Protein AF-0000000072076440 (afdb_homodimer)

InterPro domains:
  IPR001547 Glycoside hydrolase, family 5 [PF00150] (54-288)
  IPR017853 Glycoside hydrolase superfamily [SSF51445] (16-335)

Organism: Scandinavium goeteborgense (NCBI:txid1851514)

Foldseek 3Di:
DDAFDDLVRQVVLLQVVWQAAEAEDDFQQALEQQQCQAPVRVDLVSLLVQLLLVLVLQHAEYEYEHALVRCVVPVPSSLVSVVSSLVSSVVSRYAYEYEYWEAPQQLPDEDDHDDFDFFDPLAFSNGYHTVVHLVLLLDVVNLVSSLVSLLVSCLSCLEPPSHAAYAYYEPQQFFWYPPDSQDIDGHDNSSNVSSLVSVVVSLVSNVVSPGPHWYAYEQEDADPDDPPDDGSPPPSSVSRLVRGSAYEYEDAAALVVVLVNLVVSVVSSGAYEDQEYFFVLHHTHLVRVVVVCQQSSYHYYYYAAENHRSNQQQDGSNSPVVDPPRVLGGGTHAAYPVSHGPDPVSSNVSNVSSVPTHDDDDD/DDAFDDLVRQVVLLQVVWQAAEAEDDFQQALEQQQCQAPVRVDLVSLLVQLLLVLVLQHAEYEYEHALVRCVVPVPSSLVSVVSSLVSSVVSRYAYEYEYWEAPQQLPDEDDDDDFDFFDPLAFSNGYHTVVHLVLLLDVVNLVSSLVSLLVSCLSCLEPPSHAAYAYYEPQQFFWYPPDSQDIDGHDNSSNVSSLVSVVVSLVSNVVSPGPHWYAYEQEDADPDDPPDDGSPPPSSVSRLVRGSAYEYEDAAALVVVLVNLVVSVVSSGAYEDQEYFFVLHHTHLVRVVVVCQQSSYHYYYYAAENHRSNQQQDGSNSPVVDPPRVLGGGTHAAYPVSHGPDPVSSNVSNVSSVPTHDDDDD

pLDDT: mean 95.79, std 5.88, range [54.97, 98.94]

Structure (mmCIF, N/CA/C/O backbone):
data_AF-0000000072076440-model_v1
#
loop_
_entity.id
_entity.type
_entity.pdbx_description
1 polymer 'Cellulase (Glycosyl hydrolase family 5)'
#
loop_
_atom_site.group_PDB
_atom_site.id
_atom_site.type_symbol
_atom_site.label_atom_id
_atom_site.label_alt_id
_atom_site.label_comp_id
_atom_site.label_asym_id
_atom_site.label_entity_id
_atom_site.label_seq_id
_atom_site.pdbx_PDB_ins_code
_atom_site.Cartn_x
_atom_site.Cartn_y
_atom_site.Cartn_z
_atom_site.occupancy
_atom_site.B_iso_or_equiv
_atom_site.auth_seq_id
_atom_site.auth_comp_id
_atom_site.auth_asym_id
_atom_site.auth_atom_id
_atom_site.pdbx_PDB_model_num
ATOM 1 N N . MET A 1 1 ? 4.441 -38.656 10.602 1 54.97 1 MET A N 1
ATOM 2 C CA . MET A 1 1 ? 3.928 -37.688 9.625 1 54.97 1 MET A CA 1
ATOM 3 C C . MET A 1 1 ? 4.09 -36.25 10.133 1 54.97 1 MET A C 1
ATOM 5 O O . MET A 1 1 ? 3.67 -35.938 11.242 1 54.97 1 MET A O 1
ATOM 9 N N . LYS A 1 2 ? 4.996 -35.438 9.359 1 79.5 2 LYS A N 1
ATOM 10 C CA . LYS A 1 2 ? 5.18 -34.094 9.906 1 79.5 2 LYS A CA 1
ATOM 11 C C . LYS A 1 2 ? 3.9 -33.25 9.789 1 79.5 2 LYS A C 1
ATOM 13 O O . LYS A 1 2 ? 3.152 -33.406 8.82 1 79.5 2 LYS A O 1
ATOM 18 N N . GLU A 1 3 ? 3.504 -32.812 10.766 1 91 3 GLU A N 1
ATOM 19 C CA . GLU A 1 3 ? 2.318 -31.969 10.914 1 91 3 GLU A CA 1
ATOM 20 C C . GLU A 1 3 ? 2.537 -30.594 10.289 1 91 3 GLU A C 1
ATOM 22 O O . GLU A 1 3 ? 3.652 -30.25 9.883 1 91 3 GLU A O 1
ATOM 27 N N . GLN A 1 4 ? 1.493 -30.016 10.031 1 96.81 4 GLN A N 1
ATOM 28 C CA . GLN A 1 4 ? 1.543 -28.609 9.617 1 96.81 4 GLN A CA 1
ATOM 29 C C . GLN A 1 4 ? 2.412 -27.797 10.562 1 96.81 4 GLN A C 1
ATOM 31 O O . GLN A 1 4 ? 2.35 -27.969 11.781 1 96.81 4 GLN A O 1
ATOM 36 N N . TRP A 1 5 ? 3.252 -26.938 9.961 1 97.31 5 TRP A N 1
ATOM 37 C CA . TRP A 1 5 ? 4.031 -26.031 10.797 1 97.31 5 TRP A CA 1
ATOM 38 C C . TRP A 1 5 ? 3.121 -25.219 11.719 1 97.31 5 TRP A C 1
ATOM 40 O O . TRP A 1 5 ? 2.029 -24.812 11.328 1 97.31 5 TRP A O 1
ATOM 50 N N . SER A 1 6 ? 3.598 -25.047 12.945 1 96.94 6 SER A N 1
ATOM 51 C CA . SER A 1 6 ? 2.918 -24.062 13.789 1 96.94 6 SER A CA 1
ATOM 52 C C . SER A 1 6 ? 3.033 -22.656 13.219 1 96.94 6 SER A C 1
ATOM 54 O O . SER A 1 6 ? 3.893 -22.391 12.375 1 96.94 6 SER A O 1
ATOM 56 N N . GLN A 1 7 ? 2.166 -21.781 13.672 1 96.06 7 GLN A N 1
ATOM 57 C CA . GLN A 1 7 ? 2.248 -20.391 13.258 1 96.06 7 GLN A CA 1
ATOM 58 C C . GLN A 1 7 ? 3.619 -19.797 13.586 1 96.06 7 GLN A C 1
ATOM 60 O O . GLN A 1 7 ? 4.211 -19.094 12.758 1 96.06 7 GLN A O 1
ATOM 65 N N . ALA A 1 8 ? 4.121 -20.078 14.734 1 95.69 8 ALA A N 1
ATOM 66 C CA . ALA A 1 8 ? 5.406 -19.562 15.188 1 95.69 8 ALA A CA 1
ATOM 67 C C . ALA A 1 8 ? 6.547 -20.047 14.297 1 95.69 8 ALA A C 1
ATOM 69 O O . ALA A 1 8 ? 7.441 -19.281 13.945 1 95.69 8 ALA A O 1
ATOM 70 N N . GLN A 1 9 ? 6.516 -21.312 13.961 1 96.38 9 GLN A N 1
ATOM 71 C CA . GLN A 1 9 ? 7.535 -21.891 13.094 1 96.38 9 GLN A CA 1
ATOM 72 C C . GLN A 1 9 ? 7.523 -21.234 11.719 1 96.38 9 GLN A C 1
ATOM 74 O O . GLN A 1 9 ? 8.578 -20.906 11.172 1 96.38 9 GLN A O 1
ATOM 79 N N . ALA A 1 10 ? 6.355 -21.094 11.164 1 97.5 10 ALA A N 1
ATOM 80 C CA . ALA A 1 10 ? 6.211 -20.484 9.844 1 97.5 10 ALA A CA 1
ATOM 81 C C . ALA A 1 10 ? 6.707 -19.047 9.844 1 97.5 10 ALA A C 1
ATOM 83 O O . ALA A 1 10 ? 7.422 -18.625 8.93 1 97.5 10 ALA A O 1
ATOM 84 N N . GLN A 1 11 ? 6.32 -18.312 10.883 1 95.5 11 GLN A N 1
ATOM 85 C CA . GLN A 1 11 ? 6.734 -16.922 10.992 1 95.5 11 GLN A CA 1
ATOM 86 C C . GLN A 1 11 ? 8.25 -16.812 11.133 1 95.5 11 GLN A C 1
ATOM 88 O O . GLN A 1 11 ? 8.867 -15.945 10.508 1 95.5 11 GLN A O 1
ATOM 93 N N . ALA A 1 12 ? 8.844 -17.594 11.977 1 96.25 12 ALA A N 1
ATOM 94 C CA . ALA A 1 12 ? 10.297 -17.578 12.156 1 96.25 12 ALA A CA 1
ATOM 95 C C . ALA A 1 12 ? 11.016 -17.875 10.844 1 96.25 12 ALA A C 1
ATOM 97 O O . ALA A 1 12 ? 12.031 -17.25 10.531 1 96.25 12 ALA A O 1
ATOM 98 N N . TRP A 1 13 ? 10.508 -18.859 10.148 1 97.19 13 TRP A N 1
ATOM 99 C CA . TRP A 1 13 ? 11.078 -19.203 8.844 1 97.19 13 TRP A CA 1
ATOM 100 C C . TRP A 1 13 ? 11.023 -18 7.906 1 97.19 13 TRP A C 1
ATOM 102 O O . TRP A 1 13 ? 12.016 -17.672 7.25 1 97.19 13 TRP A O 1
ATOM 112 N N . TYR A 1 14 ? 9.875 -17.359 7.852 1 97 14 TYR A N 1
ATOM 113 C CA . TYR A 1 14 ? 9.711 -16.25 6.914 1 97 14 TYR A CA 1
ATOM 114 C C . TYR A 1 14 ? 10.625 -15.086 7.273 1 97 14 TYR A C 1
ATOM 116 O O . TYR A 1 14 ? 11.156 -14.406 6.391 1 97 14 TYR A O 1
ATOM 124 N N . GLN A 1 15 ? 10.852 -14.82 8.523 1 94.62 15 GLN A N 1
ATOM 125 C CA . GLN A 1 15 ? 11.703 -13.734 8.984 1 94.62 15 GLN A CA 1
ATOM 126 C C . GLN A 1 15 ? 13.133 -13.898 8.461 1 94.62 15 GLN A C 1
ATOM 128 O O . GLN A 1 15 ? 13.852 -12.914 8.289 1 94.62 15 GLN A O 1
ATOM 133 N N . GLN A 1 16 ? 13.461 -15.055 8.094 1 95.69 16 GLN A N 1
ATOM 134 C CA . GLN A 1 16 ? 14.82 -15.336 7.629 1 95.69 16 GLN A CA 1
ATOM 135 C C . GLN A 1 16 ? 14.938 -15.125 6.121 1 95.69 16 GLN A C 1
ATOM 137 O O . GLN A 1 16 ? 16.047 -15.094 5.582 1 95.69 16 GLN A O 1
ATOM 142 N N . GLN A 1 17 ? 13.828 -14.992 5.445 1 96.25 17 GLN A N 1
ATOM 143 C CA . GLN A 1 17 ? 13.859 -14.914 3.988 1 96.25 17 GLN A CA 1
ATOM 144 C C . GLN A 1 17 ? 14.07 -13.484 3.514 1 96.25 17 GLN A C 1
ATOM 146 O O . GLN A 1 17 ? 14.508 -13.25 2.385 1 96.25 17 GLN A O 1
ATOM 151 N N . GLY A 1 18 ? 13.727 -12.445 4.406 1 94.69 18 GLY A N 1
ATOM 152 C CA . GLY A 1 18 ? 13.586 -11.086 3.896 1 94.69 18 GLY A CA 1
ATOM 153 C C . GLY A 1 18 ? 12.352 -10.906 3.023 1 94.69 18 GLY A C 1
ATOM 154 O O . GLY A 1 18 ? 11.609 -11.859 2.781 1 94.69 18 GLY A O 1
ATOM 155 N N . TRP A 1 19 ? 12.141 -9.695 2.576 1 96 19 TRP A N 1
ATOM 156 C CA . TRP A 1 19 ? 10.977 -9.508 1.709 1 96 19 TRP A CA 1
ATOM 157 C C . TRP A 1 19 ? 11.25 -10.07 0.317 1 96 19 TRP A C 1
ATOM 159 O O . TRP A 1 19 ? 12.25 -9.727 -0.316 1 96 19 TRP A O 1
ATOM 169 N N . LEU A 1 20 ? 10.391 -10.953 -0.107 1 98.38 20 LEU A N 1
ATOM 170 C CA . LEU A 1 20 ? 10.484 -11.602 -1.41 1 98.38 20 LEU A CA 1
ATOM 171 C C . LEU A 1 20 ? 9.617 -10.875 -2.439 1 98.38 20 LEU A C 1
ATOM 173 O O . LEU A 1 20 ? 8.5 -10.469 -2.135 1 98.38 20 LEU A O 1
ATOM 177 N N . CYS A 1 21 ? 10.148 -10.6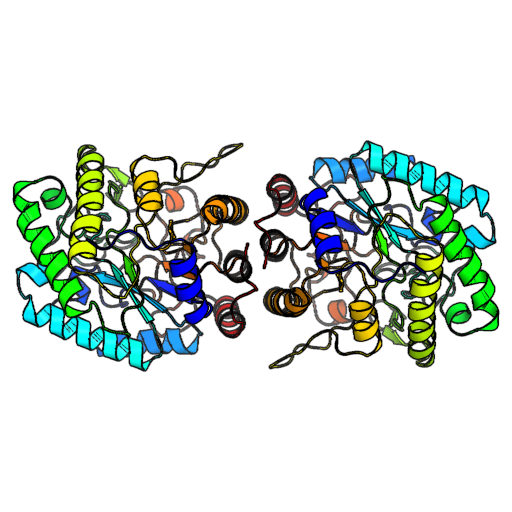48 -3.533 1 98.62 21 CYS A N 1
ATOM 178 C CA . CYS A 1 21 ? 9.461 -10.102 -4.699 1 98.62 21 CYS A CA 1
ATOM 179 C C . CYS A 1 21 ? 9.68 -10.984 -5.926 1 98.62 21 CYS A C 1
ATOM 181 O O . CYS A 1 21 ? 10.781 -11.039 -6.465 1 98.62 21 CYS A O 1
ATOM 183 N N . GLY A 1 22 ? 8.602 -11.664 -6.312 1 98.69 22 GLY A N 1
ATOM 184 C CA . GLY A 1 22 ? 8.812 -12.695 -7.32 1 98.69 22 GLY A CA 1
ATOM 185 C C . GLY A 1 22 ? 7.836 -12.602 -8.477 1 98.69 22 GLY A C 1
ATOM 186 O O . GLY A 1 22 ? 7.105 -11.609 -8.609 1 98.69 22 GLY A O 1
ATOM 187 N N . PHE A 1 23 ? 7.949 -13.57 -9.344 1 98.81 23 PHE A N 1
ATOM 188 C CA . PHE A 1 23 ? 7.141 -13.703 -10.555 1 98.81 23 PHE A CA 1
ATOM 189 C C . PHE A 1 23 ? 6.945 -15.164 -10.922 1 98.81 23 PHE A C 1
ATOM 191 O O . PHE A 1 23 ? 7.73 -16.031 -10.516 1 98.81 23 PHE A O 1
ATOM 198 N N . ASN A 1 24 ? 5.82 -15.445 -11.547 1 98.81 24 ASN A N 1
ATOM 199 C CA . ASN A 1 24 ? 5.648 -16.75 -12.188 1 98.81 24 ASN A CA 1
ATOM 200 C C . ASN A 1 24 ? 6.414 -16.828 -13.508 1 98.81 24 ASN A C 1
ATOM 202 O O . ASN A 1 24 ? 6.227 -15.977 -14.391 1 98.81 24 ASN A O 1
ATOM 206 N N . TYR A 1 25 ? 7.191 -17.891 -13.695 1 98.62 25 TYR A N 1
ATOM 207 C CA . TYR A 1 25 ? 8.133 -17.828 -14.805 1 98.62 25 TYR A CA 1
ATOM 208 C C . TYR A 1 25 ? 7.871 -18.938 -15.812 1 98.62 25 TYR A C 1
ATOM 210 O O . TYR A 1 25 ? 7.859 -20.109 -15.453 1 98.62 25 TYR A O 1
ATOM 218 N N . LEU A 1 26 ? 7.59 -18.562 -16.906 1 97.69 26 LEU A N 1
ATOM 219 C CA . LEU A 1 26 ? 7.68 -19.312 -18.156 1 97.69 26 LEU A CA 1
ATOM 220 C C . LEU A 1 26 ? 8.508 -18.562 -19.188 1 97.69 26 LEU A C 1
ATOM 222 O O . LEU A 1 26 ? 8.211 -17.406 -19.5 1 97.69 26 LEU A O 1
ATOM 226 N N . PRO A 1 27 ? 9.648 -19.172 -19.625 1 98 27 PRO A N 1
ATOM 227 C CA . PRO A 1 27 ? 10.43 -18.438 -20.625 1 98 27 PRO A CA 1
ATOM 228 C C . PRO A 1 27 ? 9.609 -18.016 -21.844 1 98 27 PRO A C 1
ATOM 230 O O . PRO A 1 27 ? 8.641 -18.703 -22.188 1 98 27 PRO A O 1
ATOM 233 N N . SER A 1 28 ? 10.039 -16.938 -22.422 1 97.88 28 SER A N 1
ATOM 234 C CA . SER A 1 28 ? 9.32 -16.391 -23.578 1 97.88 28 SER A CA 1
ATOM 235 C C . SER A 1 28 ? 9.25 -17.406 -24.719 1 97.88 28 SER A C 1
ATOM 237 O O . SER A 1 28 ? 8.398 -17.281 -25.594 1 97.88 28 SER A O 1
ATOM 239 N N . SER A 1 29 ? 10.062 -18.438 -24.688 1 97.75 29 SER A N 1
ATOM 240 C CA . SER A 1 29 ? 10.172 -19.406 -25.766 1 97.75 29 SER A CA 1
ATOM 241 C C . SER A 1 29 ? 9.234 -20.594 -25.547 1 97.75 29 SER A C 1
ATOM 243 O O . SER A 1 29 ? 9.078 -21.438 -26.422 1 97.75 29 SER A O 1
ATOM 245 N N . ALA A 1 30 ? 8.578 -20.688 -24.422 1 98 30 ALA A N 1
ATOM 246 C CA . ALA A 1 30 ? 7.723 -21.828 -24.109 1 98 30 ALA A CA 1
ATOM 247 C C . ALA A 1 30 ? 6.25 -21.422 -24.094 1 98 30 ALA A C 1
ATOM 249 O O . ALA A 1 30 ? 5.902 -20.344 -23.609 1 98 30 ALA A O 1
ATOM 250 N N . VAL A 1 31 ? 5.43 -22.281 -24.578 1 97.94 31 VAL A N 1
ATOM 251 C CA . VAL A 1 31 ? 4.012 -21.953 -24.688 1 97.94 31 VAL A CA 1
ATOM 252 C C . VAL A 1 31 ? 3.252 -22.516 -23.5 1 97.94 31 VAL A C 1
ATOM 254 O O . VAL A 1 31 ? 2.137 -22.094 -23.203 1 97.94 31 VAL A O 1
ATOM 257 N N . ASN A 1 32 ? 3.768 -23.5 -22.797 1 98.12 32 ASN A N 1
ATOM 258 C CA . ASN A 1 32 ? 3.201 -24.094 -21.594 1 98.12 32 ASN A CA 1
ATOM 259 C C . ASN A 1 32 ? 4.27 -24.812 -20.781 1 98.12 32 ASN A C 1
ATOM 261 O O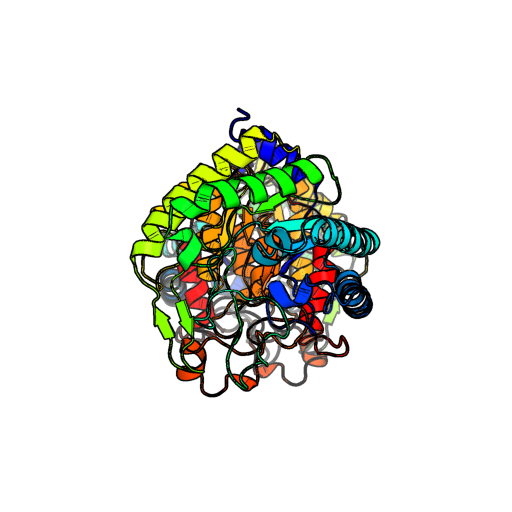 . ASN A 1 32 ? 5.457 -24.734 -21.094 1 98.12 32 ASN A O 1
ATOM 265 N N . TRP A 1 33 ? 3.887 -25.516 -19.75 1 97.62 33 TRP A N 1
ATOM 266 C CA . TRP A 1 33 ? 4.82 -26.109 -18.797 1 97.62 33 TRP A CA 1
ATOM 267 C C . TRP A 1 33 ? 5.535 -27.312 -19.406 1 97.62 33 TRP A C 1
ATOM 269 O O . TRP A 1 33 ? 6.684 -27.609 -19.062 1 97.62 33 TRP A O 1
ATOM 279 N N . THR A 1 34 ? 4.871 -28.031 -20.297 1 98.06 34 THR A N 1
ATOM 280 C CA . THR A 1 34 ? 5.527 -29.141 -21 1 98.06 34 THR A CA 1
ATOM 281 C C . THR A 1 34 ? 6.66 -28.625 -21.875 1 98.06 34 THR A C 1
ATOM 283 O O . THR A 1 34 ? 7.75 -29.188 -21.891 1 98.06 34 THR A O 1
ATOM 286 N N . ASP A 1 35 ? 6.402 -27.547 -22.453 1 97.38 35 ASP A N 1
ATOM 287 C CA . ASP A 1 35 ? 7.305 -26.969 -23.438 1 97.38 35 ASP A CA 1
ATOM 288 C C . ASP A 1 35 ? 8.594 -26.469 -22.797 1 97.38 35 ASP A C 1
ATOM 290 O O . ASP A 1 35 ? 9.641 -26.438 -23.438 1 97.38 35 ASP A O 1
ATOM 294 N N . ILE A 1 36 ? 8.68 -26.125 -21.609 1 97.75 36 ILE A N 1
ATOM 295 C CA . ILE A 1 36 ? 9.891 -25.656 -20.953 1 97.75 36 ILE A CA 1
ATOM 296 C C . ILE A 1 36 ? 10.734 -26.844 -20.5 1 97.75 36 ILE A C 1
ATOM 298 O O . ILE A 1 36 ? 11.961 -26.75 -20.453 1 97.75 36 ILE A O 1
ATOM 302 N N . TRP A 1 37 ? 10.141 -28.016 -20.266 1 98.56 37 TRP A N 1
ATOM 303 C CA . TRP A 1 37 ? 10.844 -29.016 -19.453 1 98.56 37 TRP A CA 1
ATOM 304 C C . TRP A 1 37 ? 11.219 -30.234 -20.281 1 98.56 37 TRP A C 1
ATOM 306 O O . TRP A 1 37 ? 11.93 -31.125 -19.812 1 98.56 37 TRP A O 1
ATOM 316 N N . GLN A 1 38 ? 10.781 -30.266 -21.531 1 98 38 GLN A N 1
ATOM 317 C CA . GLN A 1 38 ? 11.18 -31.375 -22.391 1 98 38 GLN A CA 1
ATOM 318 C C . GLN A 1 38 ? 12.648 -31.25 -22.797 1 98 38 GLN A C 1
ATOM 320 O O . GLN A 1 38 ? 13.164 -30.141 -22.922 1 98 38 GLN A O 1
ATOM 325 N N . LYS A 1 39 ? 13.203 -32.375 -23.031 1 97.69 39 LYS A N 1
ATOM 326 C CA . LYS A 1 39 ? 14.609 -32.406 -23.422 1 97.69 39 LYS A CA 1
ATOM 327 C C . LYS A 1 39 ? 14.844 -31.562 -24.672 1 97.69 39 LYS A C 1
ATOM 329 O O . LYS A 1 39 ? 15.797 -30.797 -24.734 1 97.69 39 LYS A O 1
ATOM 334 N N . GLU A 1 40 ? 13.977 -31.625 -25.609 1 96.94 40 GLU A N 1
ATOM 335 C CA . GLU A 1 40 ? 14.133 -31 -26.922 1 96.94 40 GLU A CA 1
ATOM 336 C C . GLU A 1 40 ? 13.922 -29.5 -26.844 1 96.94 40 GLU A C 1
ATOM 338 O O . GLU A 1 40 ? 14.375 -28.75 -27.719 1 96.94 40 GLU A O 1
ATOM 343 N N . THR A 1 41 ? 13.234 -29.047 -25.781 1 97.75 41 THR A N 1
ATOM 344 C CA . THR A 1 41 ? 12.805 -27.656 -25.812 1 97.75 41 THR A CA 1
ATOM 345 C C . THR A 1 41 ? 13.375 -26.891 -24.609 1 97.75 41 THR A C 1
ATOM 347 O O . THR A 1 41 ? 13.219 -25.672 -24.531 1 97.75 41 THR A O 1
ATOM 350 N N . PHE A 1 42 ? 14.055 -27.594 -23.703 1 98.5 42 PHE A N 1
ATOM 351 C CA . PHE A 1 42 ? 14.68 -26.906 -22.578 1 98.5 42 PHE A CA 1
ATOM 352 C C . PHE A 1 42 ? 15.672 -25.859 -23.078 1 98.5 42 PHE A C 1
ATOM 354 O O . PHE A 1 42 ? 16.703 -26.203 -23.656 1 98.5 42 PHE A O 1
ATOM 361 N N . ASP A 1 43 ? 15.352 -24.594 -22.844 1 98.38 43 ASP A N 1
ATOM 362 C CA . ASP A 1 43 ? 16.062 -23.469 -23.438 1 98.38 43 ASP A CA 1
ATOM 363 C C . ASP A 1 43 ? 16.875 -22.703 -22.391 1 98.38 43 ASP A C 1
ATOM 365 O O . ASP A 1 43 ? 16.531 -21.578 -22.031 1 98.38 43 ASP A O 1
ATOM 369 N N . ALA A 1 44 ? 18.016 -23.25 -21.984 1 98.44 44 ALA A N 1
ATOM 370 C CA . ALA A 1 44 ? 18.844 -22.703 -20.906 1 98.44 44 ALA A CA 1
ATOM 371 C C . ALA A 1 44 ? 19.344 -21.312 -21.266 1 98.44 44 ALA A C 1
ATOM 373 O O . ALA A 1 44 ? 19.344 -20.406 -20.406 1 98.44 44 ALA A O 1
ATOM 374 N N . PRO A 1 45 ? 19.75 -21 -22.484 1 98.38 45 PRO A N 1
ATOM 375 C CA . PRO A 1 45 ? 20.234 -19.656 -22.812 1 98.38 45 PRO A CA 1
ATOM 376 C C . PRO A 1 45 ? 19.156 -18.578 -22.609 1 98.38 45 PRO A C 1
ATOM 378 O O . PRO A 1 45 ? 19.453 -17.516 -22.062 1 98.38 45 PRO A O 1
ATOM 381 N N . THR A 1 46 ? 17.922 -18.844 -23.062 1 98.56 46 THR A N 1
ATOM 382 C CA . THR 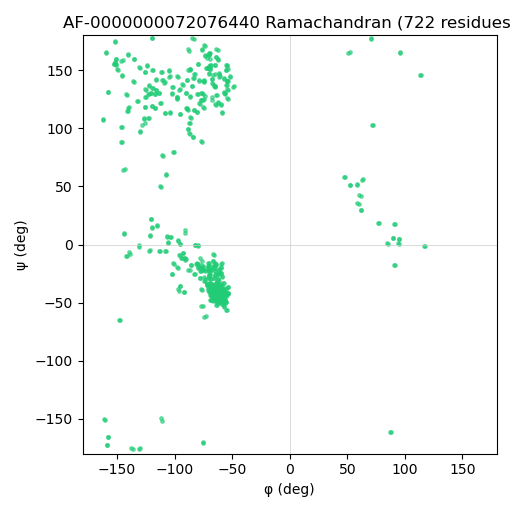A 1 46 ? 16.844 -17.891 -22.859 1 98.56 46 THR A CA 1
ATOM 383 C C . THR A 1 46 ? 16.531 -17.703 -21.375 1 98.56 46 THR A C 1
ATOM 385 O O . THR A 1 46 ? 16.344 -16.578 -20.906 1 98.56 46 THR A O 1
ATOM 388 N N . ILE A 1 47 ? 16.5 -18.797 -20.656 1 98.75 47 ILE A N 1
ATOM 389 C CA . ILE A 1 47 ? 16.25 -18.766 -19.219 1 98.75 47 ILE A CA 1
ATOM 390 C C . ILE A 1 47 ? 17.312 -17.906 -18.531 1 98.75 47 ILE A C 1
ATOM 392 O O . ILE A 1 47 ? 16.984 -17.031 -17.734 1 98.75 47 ILE A O 1
ATOM 396 N N . GLU A 1 48 ? 18.562 -18.141 -18.875 1 98.62 48 GLU A N 1
ATOM 397 C CA . GLU A 1 48 ? 19.672 -17.375 -18.312 1 98.62 48 GLU A CA 1
ATOM 398 C C . GLU A 1 48 ? 19.5 -15.883 -18.578 1 98.62 48 GLU A C 1
ATOM 400 O O . GLU A 1 48 ? 19.672 -15.062 -17.672 1 98.62 48 GLU A O 1
ATOM 405 N N . ARG A 1 49 ? 19.172 -15.523 -19.734 1 98.56 49 ARG A N 1
ATOM 406 C CA . ARG A 1 49 ? 19.031 -14.125 -20.141 1 98.56 49 ARG A CA 1
ATOM 407 C C . ARG A 1 49 ? 17.875 -13.453 -19.438 1 98.56 49 ARG A C 1
ATOM 409 O O . ARG A 1 49 ? 18.031 -12.367 -18.875 1 98.56 49 ARG A O 1
ATOM 416 N N . GLU A 1 50 ? 16.766 -14.102 -19.453 1 98.81 50 GLU A N 1
ATOM 417 C CA . GLU A 1 50 ? 15.562 -13.492 -18.906 1 98.81 50 GLU A CA 1
ATOM 418 C C . GLU A 1 50 ? 15.641 -13.383 -17.391 1 98.81 50 GLU A C 1
ATOM 420 O O . GLU A 1 50 ? 15.188 -12.391 -16.812 1 98.81 50 GLU A O 1
ATOM 425 N N . LEU A 1 51 ? 16.156 -14.367 -16.734 1 98.81 51 LEU A N 1
ATOM 426 C CA . LEU A 1 51 ? 16.344 -14.266 -15.281 1 98.81 51 LEU A CA 1
ATOM 427 C C . LEU A 1 51 ? 17.375 -13.195 -14.945 1 98.81 51 LEU A C 1
ATOM 429 O O . LEU A 1 51 ? 17.312 -12.578 -13.883 1 98.81 51 LEU A O 1
ATOM 433 N N . GLY A 1 52 ? 18.328 -12.961 -15.852 1 98.81 52 GLY A N 1
ATOM 434 C CA . GLY A 1 52 ? 19.25 -11.844 -15.688 1 98.81 52 GLY A CA 1
ATOM 435 C C . GLY A 1 52 ? 18.547 -10.5 -15.664 1 98.81 52 GLY A C 1
ATOM 436 O O . GLY A 1 52 ? 18.828 -9.664 -14.812 1 98.81 52 GLY A O 1
ATOM 437 N N . TRP A 1 53 ? 17.625 -10.32 -16.672 1 98.69 53 TRP A N 1
ATOM 438 C CA . TRP A 1 53 ? 16.844 -9.086 -16.703 1 98.69 53 TRP A CA 1
ATOM 439 C C . TRP A 1 53 ? 16.062 -8.898 -15.414 1 98.69 53 TRP A C 1
ATOM 441 O O . TRP A 1 53 ? 16 -7.793 -14.875 1 98.69 53 TRP A O 1
ATOM 451 N N . ALA A 1 54 ? 15.477 -9.977 -14.945 1 98.75 54 ALA A N 1
ATOM 452 C CA . ALA A 1 54 ? 14.68 -9.93 -13.727 1 98.75 54 ALA A CA 1
ATOM 453 C C . ALA A 1 54 ? 15.547 -9.555 -12.523 1 98.75 54 ALA A C 1
ATOM 455 O O . ALA A 1 54 ? 15.148 -8.727 -11.703 1 98.75 54 ALA A O 1
ATOM 456 N N . ALA A 1 55 ? 16.688 -10.164 -12.406 1 98.69 55 ALA A N 1
ATOM 457 C CA . ALA A 1 55 ? 17.594 -9.875 -11.305 1 98.69 55 ALA A CA 1
ATOM 458 C C . ALA A 1 55 ? 18.031 -8.414 -11.336 1 98.69 55 ALA A C 1
ATOM 460 O O . ALA A 1 55 ? 18.094 -7.754 -10.289 1 98.69 55 ALA A O 1
ATOM 461 N N . GLU A 1 56 ? 18.328 -7.898 -12.5 1 98 56 GLU A N 1
ATOM 462 C CA . GLU A 1 56 ? 18.719 -6.504 -12.664 1 98 56 GLU A CA 1
ATOM 463 C C . GLU A 1 56 ? 17.609 -5.555 -12.227 1 98 56 GLU A C 1
ATOM 465 O O . GLU A 1 56 ? 17.875 -4.473 -11.695 1 98 56 GLU A O 1
ATOM 470 N N . ALA A 1 57 ? 16.438 -5.992 -12.406 1 98 57 ALA A N 1
ATOM 471 C CA . ALA A 1 57 ? 15.281 -5.164 -12.062 1 98 57 ALA A CA 1
ATOM 472 C C . ALA A 1 57 ? 15.023 -5.184 -10.562 1 98 57 ALA A C 1
ATOM 474 O O . ALA A 1 57 ? 14.281 -4.348 -10.039 1 98 57 ALA A O 1
ATOM 475 N N . GLY A 1 58 ? 15.562 -6.203 -9.883 1 97.94 58 GLY A N 1
ATOM 476 C CA . GLY A 1 58 ? 15.453 -6.203 -8.438 1 97.94 58 GLY A CA 1
ATOM 477 C C . GLY A 1 58 ? 14.641 -7.367 -7.898 1 97.94 58 GLY A C 1
ATOM 478 O O . GLY A 1 58 ? 14.508 -7.531 -6.684 1 97.94 58 GLY A O 1
ATOM 479 N N . TYR A 1 59 ? 14.102 -8.219 -8.789 1 98.75 59 TYR A N 1
ATOM 480 C CA . TYR A 1 59 ? 13.406 -9.422 -8.32 1 98.75 59 TYR A CA 1
ATOM 481 C C . TYR A 1 59 ? 14.367 -10.367 -7.625 1 98.75 59 TYR A C 1
ATOM 483 O O . TYR A 1 59 ? 15.57 -10.383 -7.926 1 98.75 59 TYR A O 1
ATOM 491 N N . ASN A 1 60 ? 13.789 -11.203 -6.715 1 98.69 60 ASN A N 1
ATOM 492 C CA . ASN A 1 60 ? 14.695 -12.086 -5.984 1 98.69 60 ASN A CA 1
ATOM 493 C C . ASN A 1 60 ? 14.062 -13.445 -5.723 1 98.69 60 ASN A C 1
ATOM 495 O O . ASN A 1 60 ? 14.609 -14.258 -4.977 1 98.69 60 ASN A O 1
ATOM 499 N N . SER A 1 61 ? 12.945 -13.734 -6.309 1 98.81 61 SER A N 1
ATOM 500 C CA . SER A 1 61 ? 12.281 -15.031 -6.18 1 98.81 61 SER A CA 1
ATOM 501 C C . SER A 1 61 ? 11.461 -15.352 -7.426 1 98.81 61 SER A C 1
ATOM 503 O O . SER A 1 61 ? 11.195 -14.477 -8.25 1 98.81 61 SER A O 1
ATOM 505 N N . LEU A 1 62 ? 11.164 -16.594 -7.621 1 98.88 62 LEU A N 1
ATOM 506 C CA . LEU A 1 62 ? 10.312 -16.953 -8.742 1 98.88 62 LEU A CA 1
ATOM 507 C C . LEU A 1 62 ? 9.531 -18.234 -8.445 1 98.88 62 LEU A C 1
ATOM 509 O O . LEU A 1 62 ? 9.875 -18.969 -7.512 1 98.88 62 LEU A O 1
ATOM 513 N N . ARG A 1 63 ? 8.438 -18.422 -9.109 1 98.88 63 ARG A N 1
ATOM 514 C CA . ARG A 1 63 ? 7.566 -19.594 -9.055 1 98.88 63 ARG A CA 1
ATOM 515 C C . ARG A 1 63 ? 7.461 -20.266 -10.422 1 98.88 63 ARG A C 1
ATOM 517 O O . ARG A 1 63 ? 7.324 -19.578 -11.445 1 98.88 63 ARG A O 1
ATOM 524 N N . ILE A 1 64 ? 7.57 -21.578 -10.43 1 98.88 64 ILE A N 1
ATOM 525 C CA . ILE A 1 64 ? 7.531 -22.297 -11.695 1 98.88 64 ILE A CA 1
ATOM 526 C C . ILE A 1 64 ? 6.844 -23.641 -11.5 1 98.88 64 ILE A C 1
ATOM 528 O O . ILE A 1 64 ? 7.012 -24.297 -10.461 1 98.88 64 ILE A O 1
ATOM 532 N N . ASN A 1 65 ? 6.098 -24.094 -12.5 1 98.69 65 ASN A N 1
ATOM 533 C CA . ASN A 1 65 ? 5.332 -25.344 -12.438 1 98.69 65 ASN A CA 1
ATOM 534 C C . ASN A 1 65 ? 6.086 -26.5 -13.094 1 98.69 65 ASN A C 1
ATOM 536 O O . ASN A 1 65 ? 6.766 -26.312 -14.102 1 98.69 65 ASN A O 1
ATOM 540 N N . LEU A 1 66 ? 5.945 -27.641 -12.547 1 98.69 66 LEU A N 1
ATOM 541 C CA . LEU A 1 66 ? 6.594 -28.844 -13.078 1 98.69 66 LEU A CA 1
ATOM 542 C C . LEU A 1 66 ? 5.594 -29.719 -13.82 1 98.69 66 LEU A C 1
ATOM 544 O O . LEU A 1 66 ? 4.438 -29.828 -13.398 1 98.69 66 LEU A O 1
ATOM 548 N N . PRO A 1 67 ? 6.109 -30.328 -14.867 1 97.5 67 PRO A N 1
ATOM 549 C CA . PRO A 1 67 ? 5.223 -31.109 -15.734 1 97.5 67 PRO A CA 1
ATOM 550 C C . PRO A 1 67 ? 5.211 -32.594 -15.383 1 97.5 67 PRO A C 1
ATOM 552 O O . PRO A 1 67 ? 6.195 -33.312 -15.617 1 97.5 67 PRO A O 1
ATOM 555 N N . PHE A 1 68 ? 4.133 -33.156 -1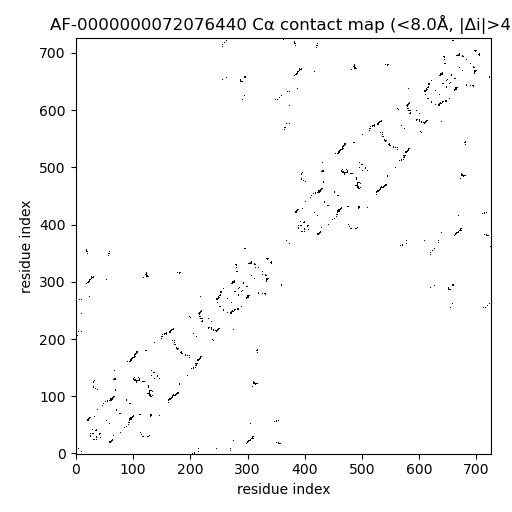4.883 1 98.62 68 PHE A N 1
ATOM 556 C CA . PHE A 1 68 ? 3.973 -34.562 -14.562 1 98.62 68 PHE A CA 1
ATOM 557 C C . PHE A 1 68 ? 4.309 -35.438 -15.773 1 98.62 68 PHE A C 1
ATOM 559 O O . PHE A 1 68 ? 5.012 -36.438 -15.648 1 98.62 68 PHE A O 1
ATOM 566 N N . ILE A 1 69 ? 3.879 -35.031 -16.938 1 98.75 69 ILE A N 1
ATOM 567 C CA . ILE A 1 69 ? 3.961 -35.875 -18.125 1 98.75 69 ILE A CA 1
ATOM 568 C C . ILE A 1 69 ? 5.422 -36.062 -18.531 1 98.75 69 ILE A C 1
ATOM 570 O O . ILE A 1 69 ? 5.801 -37.125 -19.016 1 98.75 69 ILE A O 1
ATOM 574 N N . VAL A 1 70 ? 6.219 -35.062 -18.328 1 98.75 70 VAL A N 1
ATOM 575 C CA . VAL A 1 70 ? 7.637 -35.188 -18.641 1 98.75 70 VAL A CA 1
ATOM 576 C C . VAL A 1 70 ? 8.305 -36.125 -17.641 1 98.75 70 VAL A C 1
ATOM 578 O O . VAL A 1 70 ? 9.18 -36.906 -18.016 1 98.75 70 VAL A O 1
ATOM 581 N N . TRP A 1 71 ? 7.941 -36.094 -16.391 1 98.75 71 TRP A N 1
ATOM 582 C CA . TRP A 1 71 ? 8.438 -37.031 -15.383 1 98.75 71 TRP A CA 1
ATOM 583 C C . TRP A 1 71 ? 8.086 -38.469 -15.766 1 98.75 71 TRP A C 1
ATOM 585 O O . TRP A 1 71 ? 8.945 -39.344 -15.695 1 98.75 71 TRP A O 1
ATOM 595 N N . GLU A 1 72 ? 6.836 -38.656 -16.172 1 97.94 72 GLU A N 1
ATOM 596 C CA . GLU A 1 72 ? 6.367 -39.969 -16.547 1 97.94 72 GLU A CA 1
ATOM 597 C C . GLU A 1 72 ? 7.215 -40.562 -17.672 1 97.94 72 GLU A C 1
ATOM 599 O O . GLU A 1 72 ? 7.484 -41.75 -17.688 1 97.94 72 GLU A O 1
ATOM 604 N N . HIS A 1 73 ? 7.695 -39.719 -18.531 1 97.88 73 HIS A N 1
ATOM 605 C CA . HIS A 1 73 ? 8.383 -40.188 -19.734 1 97.88 73 HIS A CA 1
ATOM 606 C C . HIS A 1 73 ? 9.898 -40.188 -19.531 1 97.88 73 HIS A C 1
ATOM 608 O O . HIS A 1 73 ? 10.609 -41 -20.125 1 97.88 73 HIS A O 1
ATOM 614 N N . ASP A 1 74 ? 10.383 -39.219 -18.859 1 98.19 74 ASP A N 1
ATOM 615 C CA . ASP A 1 74 ? 11.812 -38.938 -18.75 1 98.19 74 ASP A CA 1
ATOM 616 C C . ASP A 1 74 ? 12.164 -38.406 -17.359 1 98.19 74 ASP A C 1
ATOM 618 O O . ASP A 1 74 ? 12.703 -37.312 -17.203 1 98.19 74 ASP A O 1
ATOM 622 N N . ARG A 1 75 ? 11.977 -39.219 -16.375 1 98.31 75 ARG A N 1
ATOM 623 C CA . ARG A 1 75 ? 12.156 -38.875 -14.977 1 98.31 75 ARG A CA 1
ATOM 624 C C . ARG A 1 75 ? 13.555 -38.312 -14.734 1 98.31 75 ARG A C 1
ATOM 626 O O . ARG A 1 75 ? 13.703 -37.188 -14.203 1 98.31 75 ARG A O 1
ATOM 633 N N . ASP A 1 76 ? 14.578 -39.094 -15.094 1 98.62 76 ASP A N 1
ATOM 634 C CA . ASP A 1 76 ? 15.953 -38.688 -14.805 1 98.62 76 ASP A CA 1
ATOM 635 C C . ASP A 1 76 ? 16.312 -37.406 -15.547 1 98.62 76 ASP A C 1
ATOM 637 O O . ASP A 1 76 ? 17 -36.531 -15 1 98.62 76 ASP A O 1
ATOM 641 N N . GLY A 1 77 ? 15.883 -37.281 -16.781 1 98.75 77 GLY A N 1
ATOM 642 C CA . GLY A 1 77 ? 16.109 -36.062 -17.547 1 98.75 77 GLY A CA 1
ATOM 643 C C . GLY A 1 77 ? 15.43 -34.875 -16.938 1 98.75 77 GLY A C 1
ATOM 644 O O . GLY A 1 77 ? 16.016 -33.781 -16.891 1 98.75 77 GLY A O 1
ATOM 645 N N . LEU A 1 78 ? 14.18 -35 -16.531 1 98.75 78 LEU A N 1
ATOM 646 C CA . LEU A 1 78 ? 13.477 -33.906 -15.883 1 98.75 78 LEU A CA 1
ATOM 647 C C . LEU A 1 78 ? 14.211 -33.438 -14.633 1 98.75 78 LEU A C 1
ATOM 649 O O . LEU A 1 78 ? 14.422 -32.25 -14.43 1 98.75 78 LEU A O 1
ATOM 653 N N . ILE A 1 79 ? 14.594 -34.375 -13.773 1 98.75 79 ILE A N 1
ATOM 654 C CA . ILE A 1 79 ? 15.297 -34.062 -12.539 1 98.75 79 ILE A CA 1
ATOM 655 C C . ILE A 1 79 ? 16.578 -33.312 -12.859 1 98.75 79 ILE A C 1
ATOM 657 O O . ILE A 1 79 ? 16.891 -32.281 -12.211 1 98.75 79 ILE A O 1
ATOM 661 N N . ALA A 1 80 ? 17.312 -33.75 -13.852 1 98.81 80 ALA A N 1
ATOM 662 C CA . ALA A 1 80 ? 18.531 -33.062 -14.258 1 98.81 80 ALA A CA 1
ATOM 663 C C . ALA A 1 80 ? 18.25 -31.641 -14.727 1 98.81 80 ALA A C 1
ATOM 665 O O . ALA A 1 80 ? 19 -30.703 -14.422 1 98.81 80 ALA A O 1
ATOM 666 N N . ARG A 1 81 ? 17.203 -31.453 -15.461 1 98.81 81 ARG A N 1
ATOM 667 C CA . ARG A 1 81 ? 16.859 -30.125 -15.977 1 98.81 81 ARG A CA 1
ATOM 668 C C . ARG A 1 81 ? 16.359 -29.219 -14.859 1 98.81 81 ARG A C 1
ATOM 670 O O . ARG A 1 81 ? 16.594 -28.016 -14.883 1 98.81 81 ARG A O 1
ATOM 677 N N . ILE A 1 82 ? 15.672 -29.781 -13.875 1 98.88 82 ILE A N 1
ATOM 678 C CA . ILE A 1 82 ? 15.289 -29 -12.703 1 98.88 82 ILE A CA 1
ATOM 679 C C . ILE A 1 82 ? 16.547 -28.531 -11.969 1 98.88 82 ILE A C 1
ATOM 681 O O . ILE A 1 82 ? 16.641 -27.359 -11.578 1 98.88 82 ILE A O 1
ATOM 685 N N . HIS A 1 83 ? 17.531 -29.438 -11.828 1 98.81 83 HIS A N 1
ATOM 686 C CA . HIS A 1 83 ? 18.797 -29.047 -11.227 1 98.81 83 HIS A CA 1
ATOM 687 C C . HIS A 1 83 ? 19.438 -27.906 -12 1 98.81 83 HIS A C 1
ATOM 689 O O . HIS A 1 83 ? 19.922 -26.938 -11.406 1 98.81 83 HIS A O 1
ATOM 695 N N . HIS A 1 84 ? 19.422 -28.078 -13.281 1 98.81 84 HIS A N 1
ATOM 696 C CA . HIS A 1 84 ? 20.016 -27.047 -14.125 1 98.81 84 HIS A CA 1
ATOM 697 C C . HIS A 1 84 ? 19.297 -25.719 -13.977 1 98.81 84 HIS A C 1
ATOM 699 O O . HIS A 1 84 ? 19.938 -24.672 -13.844 1 98.81 84 HIS A O 1
ATOM 705 N N . PHE A 1 85 ? 18.031 -25.719 -14.039 1 98.88 85 PHE A N 1
ATOM 706 C CA . PHE A 1 85 ? 17.234 -24.516 -13.867 1 98.88 85 PHE A CA 1
ATOM 707 C C . PHE A 1 85 ? 17.516 -23.859 -12.523 1 98.88 85 PHE A C 1
ATOM 709 O O . PHE A 1 85 ? 17.734 -22.641 -12.461 1 98.88 85 PHE A O 1
ATOM 716 N N . LEU A 1 86 ? 17.469 -24.641 -11.453 1 98.94 86 LEU A N 1
ATOM 717 C CA . LEU A 1 86 ? 17.734 -24.125 -10.109 1 98.94 86 LEU A CA 1
ATOM 718 C C . LEU A 1 86 ? 19.125 -23.516 -10.023 1 98.94 86 LEU A C 1
ATOM 720 O O . LEU A 1 86 ? 19.328 -22.531 -9.305 1 98.94 86 LEU A O 1
ATOM 724 N N . GLN A 1 87 ? 20.062 -24.109 -10.711 1 98.81 87 GLN A N 1
ATOM 725 C CA . GLN A 1 87 ? 21.422 -23.562 -10.742 1 98.81 87 GLN A CA 1
ATOM 726 C C . GLN A 1 87 ? 21.438 -22.188 -11.398 1 98.81 87 GLN A C 1
ATOM 728 O O . GLN A 1 87 ? 22.078 -21.266 -10.883 1 98.81 87 GLN A O 1
ATOM 733 N N . ILE A 1 88 ? 20.734 -22.078 -12.5 1 98.81 88 ILE A N 1
ATOM 734 C CA . ILE A 1 88 ? 20.656 -20.781 -13.188 1 98.81 88 ILE A CA 1
ATOM 735 C C . ILE A 1 88 ? 19.984 -19.75 -12.273 1 98.81 88 ILE A C 1
ATOM 737 O O . ILE A 1 88 ? 20.5 -18.656 -12.094 1 98.81 88 ILE A O 1
ATOM 741 N N . ALA A 1 89 ? 18.844 -20.141 -11.742 1 98.88 89 ALA A N 1
ATOM 742 C CA . ALA A 1 89 ? 18.094 -19.234 -10.883 1 98.88 89 ALA A CA 1
ATOM 743 C C . ALA A 1 89 ? 18.922 -18.797 -9.68 1 98.88 89 ALA A C 1
ATOM 745 O O . ALA A 1 89 ? 19.016 -17.609 -9.375 1 98.88 89 ALA A O 1
ATOM 746 N N . ASP A 1 90 ? 19.547 -19.766 -9.039 1 98.81 90 ASP A N 1
ATOM 747 C CA . ASP A 1 90 ? 20.391 -19.484 -7.883 1 98.81 90 ASP A CA 1
ATOM 748 C C . ASP A 1 90 ? 21.562 -18.594 -8.258 1 98.81 90 ASP A C 1
ATOM 750 O O . ASP A 1 90 ? 21.969 -17.734 -7.477 1 98.81 90 ASP A O 1
ATOM 754 N N . GLY A 1 91 ? 22.109 -18.812 -9.367 1 98.75 91 GLY A N 1
ATOM 755 C CA . GLY A 1 91 ? 23.203 -18 -9.844 1 98.75 91 GLY A CA 1
ATOM 756 C C . GLY A 1 91 ? 22.859 -16.531 -9.977 1 98.75 91 GLY A C 1
ATOM 757 O O . GLY A 1 91 ? 23.734 -15.664 -9.844 1 98.75 91 GLY A O 1
ATOM 758 N N . HIS A 1 92 ? 21.562 -16.266 -10.195 1 98.62 92 HIS A N 1
ATOM 759 C CA . HIS A 1 92 ? 21.094 -14.898 -10.305 1 98.62 92 HIS A CA 1
ATOM 760 C C . HIS A 1 92 ? 20.516 -14.398 -8.977 1 98.62 92 HIS A C 1
ATOM 762 O O . HIS A 1 92 ? 19.969 -13.297 -8.906 1 98.62 92 HIS A O 1
ATOM 768 N N . GLY A 1 93 ? 20.594 -15.242 -7.945 1 98.19 93 GLY A N 1
ATOM 769 C CA . GLY A 1 93 ? 20.188 -14.82 -6.617 1 98.19 93 GLY A CA 1
ATOM 770 C C . GLY A 1 93 ? 18.734 -15.109 -6.328 1 98.19 93 GLY A C 1
ATOM 771 O O . GLY A 1 93 ? 18.156 -14.547 -5.398 1 98.19 93 GLY A O 1
ATOM 772 N N . PHE A 1 94 ? 18.109 -15.992 -7.113 1 98.75 94 PHE A N 1
ATOM 773 C CA . PHE A 1 94 ? 16.688 -16.266 -6.93 1 98.75 94 PHE A CA 1
ATOM 774 C C . PHE A 1 94 ? 16.484 -17.453 -5.996 1 98.75 94 PHE A C 1
ATOM 776 O O . PHE A 1 94 ? 17.219 -18.438 -6.07 1 98.75 94 PHE A O 1
ATOM 783 N N . SER A 1 95 ? 15.531 -17.328 -5.098 1 98.5 95 SER A N 1
ATOM 784 C CA . SER A 1 95 ? 14.883 -18.5 -4.516 1 98.5 95 SER A CA 1
ATOM 785 C C . SER A 1 95 ? 13.711 -18.969 -5.375 1 98.5 95 SER A C 1
ATOM 787 O O . SER A 1 95 ? 13.078 -18.156 -6.059 1 98.5 95 SER A O 1
ATOM 789 N N . THR A 1 96 ? 13.43 -20.297 -5.328 1 98.88 96 THR A N 1
ATOM 790 C CA . THR A 1 96 ? 12.469 -20.828 -6.293 1 98.88 96 THR A CA 1
ATOM 791 C C . THR A 1 96 ? 11.344 -21.562 -5.586 1 98.88 96 THR A C 1
ATOM 793 O O . THR A 1 96 ? 11.594 -22.422 -4.727 1 98.88 96 THR A O 1
ATOM 796 N N . MET A 1 97 ? 10.141 -21.219 -5.871 1 98.88 97 MET A N 1
ATOM 797 C CA . MET A 1 97 ? 8.945 -21.969 -5.516 1 98.88 97 MET A CA 1
ATOM 798 C C . MET A 1 97 ? 8.586 -22.969 -6.609 1 98.88 97 MET A C 1
ATOM 800 O O . MET A 1 97 ? 8.352 -22.578 -7.758 1 98.88 97 MET A O 1
ATOM 804 N N . LEU A 1 98 ? 8.609 -24.234 -6.273 1 98.94 98 LEU A N 1
ATOM 805 C CA . LEU A 1 98 ? 8.258 -25.281 -7.234 1 98.94 98 LEU A CA 1
ATOM 806 C C . LEU A 1 98 ? 6.812 -25.719 -7.055 1 98.94 98 LEU A C 1
ATOM 808 O O . LEU A 1 98 ? 6.391 -26.047 -5.941 1 98.94 98 LEU A O 1
ATOM 812 N N . THR A 1 99 ? 6.059 -25.672 -8.109 1 98.94 99 THR A N 1
ATOM 813 C CA . THR A 1 99 ? 4.656 -26.078 -8.102 1 98.94 99 THR A CA 1
ATOM 814 C C . THR A 1 99 ? 4.492 -27.469 -8.719 1 98.94 99 THR A C 1
ATOM 816 O O . THR A 1 99 ? 4.895 -27.703 -9.859 1 98.94 99 THR A O 1
ATOM 819 N N . LEU A 1 100 ? 3.787 -28.375 -8.047 1 98.94 100 LEU A N 1
ATOM 820 C CA . LEU A 1 100 ? 3.814 -29.781 -8.414 1 98.94 100 LEU A CA 1
ATOM 821 C C . LEU A 1 100 ? 2.643 -30.141 -9.32 1 98.94 100 LEU A C 1
ATOM 823 O O . LEU A 1 100 ? 2.77 -30.984 -10.203 1 98.94 100 LEU A O 1
ATOM 827 N N . MET A 1 101 ? 1.522 -29.516 -9.055 1 98.88 101 MET A N 1
ATOM 828 C CA . MET A 1 101 ? 0.334 -29.797 -9.852 1 98.88 101 MET A CA 1
ATOM 829 C C . MET A 1 101 ? -0.375 -28.5 -10.234 1 98.88 101 MET A C 1
ATOM 831 O O . MET A 1 101 ? -0.141 -27.453 -9.625 1 98.88 101 MET A O 1
ATOM 835 N N . ASP A 1 102 ? -1.221 -28.562 -11.289 1 98.75 102 ASP A N 1
ATOM 836 C CA . ASP A 1 102 ? -1.89 -27.391 -11.859 1 98.75 102 ASP A CA 1
ATOM 837 C C . ASP A 1 102 ? -3.145 -27.797 -12.625 1 98.75 102 ASP A C 1
ATOM 839 O O . ASP A 1 102 ? -3.104 -28.719 -13.461 1 98.75 102 ASP A O 1
ATOM 843 N N . ASP A 1 103 ? -4.23 -27.109 -12.336 1 98.69 103 ASP A N 1
ATOM 844 C CA . ASP A 1 103 ? -5.461 -27.484 -13.031 1 98.69 103 ASP A CA 1
ATOM 845 C C . ASP A 1 103 ? -5.789 -26.484 -14.141 1 98.69 103 ASP A C 1
ATOM 847 O O . ASP A 1 103 ? -6.844 -26.562 -14.766 1 98.69 103 ASP A O 1
ATOM 851 N N . CYS A 1 104 ? -4.91 -25.562 -14.391 1 97.94 104 CYS A N 1
ATOM 852 C CA . CYS A 1 104 ? -5.145 -24.578 -15.453 1 97.94 104 CYS A CA 1
ATOM 853 C C . CYS A 1 104 ? -4.895 -25.203 -16.828 1 97.94 104 CYS A C 1
ATOM 855 O O . CYS A 1 104 ? -3.791 -25.109 -17.359 1 97.94 104 CYS A O 1
ATOM 857 N N . GLY A 1 105 ? -5.941 -25.797 -17.391 1 97.44 105 GLY A N 1
ATOM 858 C CA . GLY A 1 105 ? -5.926 -26.359 -18.734 1 97.44 105 GLY A CA 1
ATOM 859 C C . GLY A 1 105 ? -6.723 -25.547 -19.734 1 97.44 105 GLY A C 1
ATOM 860 O O . GLY A 1 105 ? -7.598 -26.078 -20.422 1 97.44 105 GLY A O 1
ATOM 861 N N . PHE A 1 106 ? -6.375 -24.312 -19.938 1 96.25 106 PHE A N 1
ATOM 862 C CA . PHE A 1 106 ? -7.188 -23.312 -20.641 1 96.25 106 PHE A CA 1
ATOM 863 C C . PHE A 1 106 ? -7.285 -23.656 -22.125 1 96.25 106 PHE A C 1
ATOM 865 O O . PHE A 1 106 ? -8.18 -23.172 -22.828 1 96.25 106 PHE A O 1
ATOM 872 N N . SER A 1 107 ? -6.355 -24.438 -22.625 1 95.88 107 SER A N 1
ATOM 873 C CA . SER A 1 107 ? -6.395 -24.828 -24.031 1 95.88 107 SER A CA 1
ATOM 874 C C . SER A 1 107 ? -7.535 -25.797 -24.312 1 95.88 107 SER A C 1
ATOM 876 O O . SER A 1 107 ? -7.98 -25.938 -25.453 1 95.88 107 SER A O 1
ATOM 878 N N . GLY A 1 108 ? -7.902 -26.516 -23.25 1 95.75 108 GLY A N 1
ATOM 879 C CA . GLY A 1 108 ? -8.867 -27.594 -23.406 1 95.75 108 GLY A CA 1
ATOM 880 C C . GLY A 1 108 ? -8.219 -28.938 -23.688 1 95.75 108 GLY A C 1
ATOM 881 O O . GLY A 1 108 ? -8.859 -29.984 -23.531 1 95.75 108 GLY A O 1
ATOM 882 N N . ASP A 1 109 ? -7.027 -28.922 -24.094 1 96.62 109 ASP A N 1
ATOM 883 C CA . ASP A 1 109 ? -6.305 -30.141 -24.406 1 96.62 109 ASP A CA 1
ATOM 884 C C . ASP A 1 109 ? -5.695 -30.75 -23.141 1 96.62 109 ASP A C 1
ATOM 886 O O . ASP A 1 109 ? -5.285 -30.031 -22.234 1 96.62 109 ASP A O 1
ATOM 890 N N . GLU A 1 110 ? -5.695 -32.094 -23.094 1 97.81 110 GLU A N 1
ATOM 891 C CA . GLU A 1 110 ? -4.844 -32.75 -22.125 1 97.81 110 GLU A CA 1
ATOM 892 C C . GLU A 1 110 ? -3.369 -32.594 -22.469 1 97.81 110 GLU A C 1
ATOM 894 O O . GLU A 1 110 ? -3.02 -32.406 -23.641 1 97.81 110 GLU A O 1
ATOM 899 N N . PRO A 1 111 ? -2.48 -32.625 -21.453 1 98.25 111 PRO A N 1
ATOM 900 C CA . PRO A 1 111 ? -1.052 -32.5 -21.75 1 98.25 111 PRO A CA 1
ATOM 901 C C . PRO A 1 111 ? -0.532 -33.625 -22.656 1 98.25 111 PRO A C 1
ATOM 903 O O . PRO A 1 111 ? -0.978 -34.75 -22.547 1 98.25 111 PRO A O 1
ATOM 906 N N . TYR A 1 112 ? 0.39 -33.312 -23.5 1 98.12 112 TYR A N 1
ATOM 907 C CA . TYR A 1 112 ? 0.998 -34.281 -24.406 1 98.12 112 TYR A CA 1
ATOM 908 C C . TYR A 1 112 ? 2.469 -33.938 -24.641 1 98.12 112 TYR A C 1
ATOM 910 O O . TYR A 1 112 ? 2.906 -32.812 -24.422 1 98.12 112 TYR A O 1
ATOM 918 N N . LEU A 1 113 ? 3.271 -34.969 -25.062 1 98.06 113 LEU A N 1
ATOM 919 C CA . LEU A 1 113 ? 4.699 -34.812 -25.312 1 98.06 113 LEU A CA 1
ATOM 920 C C . LEU A 1 113 ? 4.945 -34.375 -26.766 1 98.06 113 LEU A C 1
ATOM 922 O O . LEU A 1 113 ? 4.035 -34.438 -27.594 1 98.06 113 LEU A O 1
ATOM 926 N N . GLY A 1 114 ? 6.199 -33.969 -27.016 1 97.69 114 GLY A N 1
ATOM 927 C CA . GLY A 1 114 ? 6.586 -33.562 -28.359 1 97.69 114 GLY A CA 1
ATOM 928 C C . GLY A 1 114 ? 6.312 -32.094 -28.641 1 97.69 114 GLY A C 1
ATOM 929 O O . GLY A 1 114 ? 6.219 -31.281 -27.719 1 97.69 114 GLY A O 1
ATOM 930 N N . GLN A 1 115 ? 6.285 -31.797 -29.953 1 97.31 115 GLN A N 1
ATOM 931 C CA . GLN A 1 115 ? 6.059 -30.406 -30.375 1 97.31 115 GLN A CA 1
ATOM 932 C C . GLN A 1 115 ? 4.691 -29.922 -29.906 1 97.31 115 GLN A C 1
ATOM 934 O O . GLN A 1 115 ? 3.668 -30.547 -30.188 1 97.31 115 GLN A O 1
ATOM 939 N N . GLN A 1 116 ? 4.695 -28.859 -29.125 1 97.94 116 GLN A N 1
ATOM 940 C CA . GLN A 1 116 ? 3.455 -28.25 -28.641 1 97.94 116 GLN A CA 1
ATOM 941 C C . GLN A 1 116 ? 2.826 -27.375 -29.719 1 97.94 116 GLN A C 1
ATOM 943 O O . GLN A 1 116 ? 3.525 -26.859 -30.609 1 97.94 116 GLN A O 1
ATOM 948 N N . LYS A 1 117 ? 1.545 -27.203 -29.609 1 97.5 117 LYS A N 1
ATOM 949 C CA . LYS A 1 117 ? 0.854 -26.312 -30.547 1 97.5 117 LYS A CA 1
ATOM 950 C C . LYS A 1 117 ? 1.382 -24.875 -30.438 1 97.5 117 LYS A C 1
ATOM 952 O O . LYS A 1 117 ? 1.749 -24.438 -29.344 1 97.5 117 LYS A O 1
ATOM 957 N N . ALA A 1 118 ? 1.363 -24.203 -31.609 1 96.94 118 ALA A N 1
ATOM 958 C CA . ALA A 1 118 ? 1.724 -22.781 -31.609 1 96.94 118 ALA A CA 1
ATOM 959 C C . ALA A 1 118 ? 0.665 -21.953 -30.906 1 96.94 118 ALA A C 1
ATOM 961 O O . ALA A 1 118 ? -0.501 -22.344 -30.828 1 96.94 118 ALA A O 1
ATOM 962 N N . PRO A 1 119 ? 1.119 -20.859 -30.344 1 96.75 119 PRO A N 1
ATOM 963 C CA . PRO A 1 119 ? 0.111 -19.969 -29.766 1 96.75 119 PRO A CA 1
ATOM 964 C C . PRO A 1 119 ? -0.979 -19.578 -30.766 1 96.75 119 PRO A C 1
ATOM 966 O O . PRO A 1 119 ? -0.697 -19.391 -31.953 1 96.75 119 PRO A O 1
ATOM 969 N N . VAL A 1 120 ? -2.191 -19.516 -30.297 1 95.12 120 VAL A N 1
ATOM 970 C CA . VAL A 1 120 ? -3.273 -18.953 -31.109 1 95.12 120 VAL A CA 1
ATOM 971 C C . VAL A 1 120 ? -3.281 -17.438 -30.984 1 95.12 120 VAL A C 1
ATOM 973 O O . VAL A 1 120 ? -3.531 -16.891 -29.906 1 95.12 120 VAL A O 1
ATOM 976 N N . PRO A 1 121 ? -3.018 -16.75 -32.125 1 91.12 121 PRO A N 1
ATOM 977 C CA . PRO A 1 121 ? -2.93 -15.297 -32.031 1 91.12 121 PRO A CA 1
ATOM 978 C C . PRO A 1 121 ? -4.164 -14.664 -31.406 1 91.12 121 PRO A C 1
ATOM 980 O O . PRO A 1 121 ? -5.293 -15.039 -31.719 1 91.12 121 PRO A O 1
ATOM 983 N N . GLY A 1 122 ? -3.855 -13.703 -30.438 1 88 122 GLY A N 1
ATOM 984 C CA . GLY A 1 122 ? -4.938 -12.938 -29.828 1 88 122 GLY A CA 1
ATOM 985 C C . GLY A 1 122 ? -5.598 -13.648 -28.672 1 88 122 GLY A C 1
ATOM 986 O O . GLY A 1 122 ? -6.582 -13.156 -28.109 1 88 122 GLY A O 1
ATOM 987 N N . LYS A 1 123 ? -5.129 -14.766 -28.359 1 91.88 123 LYS A N 1
ATOM 988 C CA . LYS A 1 123 ? -5.727 -15.555 -27.281 1 91.88 123 LYS A CA 1
ATOM 989 C C . LYS A 1 123 ? -4.777 -15.656 -26.094 1 91.88 123 LYS A C 1
ATOM 991 O O . LYS A 1 123 ? -3.643 -16.109 -26.234 1 91.88 123 LYS A O 1
ATOM 996 N N . HIS A 1 124 ? -5.242 -15.203 -24.938 1 93.56 124 HIS A N 1
ATOM 997 C CA . HIS A 1 124 ? -4.527 -15.297 -23.672 1 93.56 124 HIS A CA 1
ATOM 998 C C . HIS A 1 124 ? -4.23 -16.75 -23.297 1 93.56 124 HIS A C 1
ATOM 1000 O O . HIS A 1 124 ? -5.145 -17.562 -23.219 1 93.56 124 HIS A O 1
ATOM 1006 N N . ASN A 1 125 ? -2.895 -17.094 -23.141 1 96.31 125 ASN A N 1
ATOM 1007 C CA . ASN A 1 125 ? -2.496 -18.391 -22.625 1 96.31 125 ASN A CA 1
ATOM 1008 C C . ASN A 1 125 ? -3.158 -19.531 -23.406 1 96.31 125 ASN A C 1
ATOM 1010 O O . ASN A 1 125 ? -3.705 -20.469 -22.797 1 96.31 125 ASN A O 1
ATOM 1014 N N . SER A 1 126 ? -3.045 -19.5 -24.688 1 95.12 126 SER A N 1
ATOM 1015 C CA . SER A 1 126 ? -3.855 -20.266 -25.641 1 95.12 126 SER A CA 1
ATOM 1016 C C . SER A 1 126 ? -3.535 -21.75 -25.562 1 95.12 126 SER A C 1
ATOM 1018 O O . SER A 1 126 ? -4.355 -22.594 -25.938 1 95.12 126 SER A O 1
ATOM 1020 N N . GLN A 1 127 ? -2.363 -22.094 -25.078 1 97.44 127 GLN A N 1
ATOM 1021 C CA . GLN A 1 127 ? -1.973 -23.5 -25.094 1 97.44 127 GLN A CA 1
ATOM 1022 C C . GLN A 1 127 ? -1.7 -24.016 -23.688 1 97.44 127 GLN A C 1
ATOM 1024 O O . GLN A 1 127 ? -0.972 -25 -23.516 1 97.44 127 GLN A O 1
ATOM 1029 N N . ALA A 1 128 ? -2.24 -23.359 -22.688 1 97.12 128 ALA A N 1
ATOM 1030 C CA . ALA A 1 128 ? -2.057 -23.781 -21.297 1 97.12 128 ALA A CA 1
ATOM 1031 C C . ALA A 1 128 ? -2.529 -25.219 -21.078 1 97.12 128 ALA A C 1
ATOM 1033 O O . ALA A 1 128 ? -3.643 -25.578 -21.469 1 97.12 128 ALA A O 1
ATOM 1034 N N . ALA A 1 129 ? -1.715 -25.969 -20.484 1 97.06 129 ALA A N 1
ATOM 1035 C CA . ALA A 1 129 ? -2.021 -27.375 -20.188 1 97.06 129 ALA A CA 1
ATOM 1036 C C . ALA A 1 129 ? -1.862 -27.672 -18.703 1 97.06 129 ALA A C 1
ATOM 1038 O O . ALA A 1 129 ? -0.858 -27.281 -18.094 1 97.06 129 ALA A O 1
ATOM 1039 N N . ALA A 1 130 ? -2.867 -28.344 -18.188 1 98.25 130 ALA A N 1
ATOM 1040 C CA . ALA A 1 130 ? -2.842 -28.734 -16.781 1 98.25 130 ALA A CA 1
ATOM 1041 C C . ALA A 1 130 ? -1.801 -29.828 -16.547 1 98.25 130 ALA A C 1
ATOM 1043 O O . ALA A 1 130 ? -1.289 -30.438 -17.484 1 98.25 130 ALA A O 1
ATOM 1044 N N . SER A 1 131 ? -1.457 -30 -15.375 1 98.56 131 SER A N 1
ATOM 1045 C CA . SER A 1 131 ? -0.538 -31.047 -14.922 1 98.56 131 SER A CA 1
ATOM 1046 C C . SER A 1 131 ? -1.002 -31.656 -13.602 1 98.56 131 SER A C 1
ATOM 1048 O O . SER A 1 131 ? -1.091 -30.953 -12.586 1 98.56 131 SER A O 1
ATOM 1050 N N . PRO A 1 132 ? -1.303 -32.969 -13.586 1 98.5 132 PRO A N 1
ATOM 1051 C CA . PRO A 1 132 ? -0.985 -34.031 -14.555 1 98.5 132 PRO A CA 1
ATOM 1052 C C . PRO A 1 132 ? -1.959 -34.062 -15.727 1 98.5 132 PRO A C 1
ATOM 1054 O O . PRO A 1 132 ? -1.753 -34.812 -16.688 1 98.5 132 PRO A O 1
ATOM 1057 N N . GLY A 1 133 ? -2.869 -33.281 -15.789 1 98.44 133 GLY A N 1
ATOM 1058 C CA . GLY A 1 133 ? -4.031 -33.281 -16.672 1 98.44 133 GLY A CA 1
ATOM 1059 C C . GLY A 1 133 ? -5.336 -33.5 -15.93 1 98.44 133 GLY A C 1
ATOM 1060 O O . GLY A 1 133 ? -5.391 -34.312 -14.984 1 98.44 133 GLY A O 1
ATOM 1061 N N . ARG A 1 134 ? -6.371 -32.875 -16.406 1 98.56 134 ARG A N 1
ATOM 1062 C CA . ARG A 1 134 ? -7.648 -32.938 -15.703 1 98.56 134 ARG A CA 1
ATOM 1063 C C . ARG A 1 134 ? -8.281 -34.312 -15.789 1 98.56 134 ARG A C 1
ATOM 1065 O O . ARG A 1 134 ? -8.938 -34.75 -14.844 1 98.56 134 ARG A O 1
ATOM 1072 N N . ALA A 1 135 ? -8.078 -35 -16.875 1 98.44 135 ALA A N 1
ATOM 1073 C CA . ALA A 1 135 ? -8.578 -36.375 -17 1 98.44 135 ALA A CA 1
ATOM 1074 C C . ALA A 1 135 ? -7.934 -37.312 -15.977 1 98.44 135 ALA A C 1
ATOM 1076 O O . ALA A 1 135 ? -8.609 -38.125 -15.375 1 98.44 135 ALA A O 1
ATOM 1077 N N . LYS A 1 136 ? -6.629 -37.156 -15.789 1 98.5 136 LYS A N 1
ATOM 1078 C CA . LYS A 1 136 ? -5.926 -38 -14.812 1 98.5 136 LYS A CA 1
ATOM 1079 C C . LYS A 1 136 ? -6.355 -37.656 -13.391 1 98.5 136 LYS A C 1
ATOM 1081 O O . LYS A 1 136 ? -6.461 -38.531 -12.531 1 98.5 136 LYS A O 1
ATOM 1086 N N . VAL A 1 137 ? -6.582 -36.344 -13.117 1 98.81 137 VAL A N 1
ATOM 1087 C CA . VAL A 1 137 ? -7.074 -35.906 -11.805 1 98.81 137 VAL A CA 1
ATOM 1088 C C . VAL A 1 137 ? -8.414 -36.562 -11.516 1 98.81 137 VAL A C 1
ATOM 1090 O O . VAL A 1 137 ? -8.672 -37.031 -10.391 1 98.81 137 VAL A O 1
ATOM 1093 N N . CYS A 1 138 ? -9.242 -36.781 -12.547 1 98.62 138 CYS A N 1
ATOM 1094 C CA . CYS A 1 138 ? -10.594 -37.281 -12.383 1 98.62 138 CYS A CA 1
ATOM 1095 C C . CYS A 1 138 ? -10.617 -38.812 -12.461 1 98.62 138 CYS A C 1
ATOM 1097 O O . CYS A 1 138 ? -11.68 -39.438 -12.531 1 98.62 138 CYS A O 1
ATOM 1099 N N . ASP A 1 139 ? -9.484 -39.469 -12.461 1 98.38 139 ASP A N 1
ATOM 1100 C CA . ASP A 1 139 ? -9.359 -40.938 -12.492 1 98.38 139 ASP A CA 1
ATOM 1101 C C . ASP A 1 139 ? -8.492 -41.438 -11.336 1 98.38 139 ASP A C 1
ATOM 1103 O O . ASP A 1 139 ? -7.27 -41.5 -11.445 1 98.38 139 ASP A O 1
ATOM 1107 N N . ARG A 1 140 ? -9.07 -41.969 -10.375 1 97.69 140 ARG A N 1
ATOM 1108 C CA . ARG A 1 140 ? -8.383 -42.406 -9.164 1 97.69 140 ARG A CA 1
ATOM 1109 C C . ARG A 1 140 ? -7.375 -43.5 -9.461 1 97.69 140 ARG A C 1
ATOM 1111 O O . ARG A 1 140 ? -6.414 -43.688 -8.711 1 97.69 140 ARG A O 1
ATOM 1118 N N . ASP A 1 141 ? -7.594 -44.219 -10.492 1 98.31 141 ASP A N 1
ATOM 1119 C CA . ASP A 1 141 ? -6.652 -45.25 -10.875 1 98.31 141 ASP A CA 1
ATOM 1120 C C . ASP A 1 141 ? -5.297 -44.688 -11.258 1 98.31 141 ASP A C 1
ATOM 1122 O O . ASP A 1 141 ? -4.293 -45.375 -11.281 1 98.31 141 ASP A O 1
ATOM 1126 N N . GLU A 1 142 ? -5.281 -43.375 -11.547 1 98.31 142 GLU A N 1
ATOM 1127 C CA . GLU A 1 142 ? -4.047 -42.719 -11.93 1 98.31 142 GLU A CA 1
ATOM 1128 C C . GLU A 1 142 ? -3.33 -42.125 -10.711 1 98.31 142 GLU A C 1
ATOM 1130 O O . GLU A 1 142 ? -2.164 -41.75 -10.797 1 98.31 142 GLU A O 1
ATOM 1135 N N . TRP A 1 143 ? -3.908 -42.031 -9.57 1 98.62 143 TRP A N 1
ATOM 1136 C CA . TRP A 1 143 ? -3.43 -41.312 -8.398 1 98.62 143 TRP A CA 1
ATOM 1137 C C . TRP A 1 143 ? -2.172 -41.969 -7.828 1 98.62 143 TRP A C 1
ATOM 1139 O O . TRP A 1 143 ? -1.277 -41.281 -7.336 1 98.62 143 TRP A O 1
ATOM 1149 N N . PRO A 1 144 ? -2.119 -43.344 -7.906 1 98.69 144 PRO A N 1
ATOM 1150 C CA . PRO A 1 144 ? -0.862 -43.906 -7.43 1 98.69 144 PRO A CA 1
ATOM 1151 C C . PRO A 1 144 ? 0.356 -43.375 -8.188 1 98.69 144 PRO A C 1
ATOM 1153 O O . PRO A 1 144 ? 1.414 -43.188 -7.586 1 98.69 144 PRO A O 1
ATOM 1156 N N . GLN A 1 145 ? 0.246 -43.188 -9.453 1 98.5 145 GLN A N 1
ATOM 1157 C CA . GLN A 1 145 ? 1.35 -42.625 -10.227 1 98.5 145 GLN A CA 1
ATOM 1158 C C . GLN A 1 145 ? 1.589 -41.188 -9.875 1 98.5 145 GLN A C 1
ATOM 1160 O O . GLN A 1 145 ? 2.732 -40.719 -9.836 1 98.5 145 GLN A O 1
ATOM 1165 N N . ILE A 1 146 ? 0.54 -40.406 -9.664 1 98.81 146 ILE A N 1
ATOM 1166 C CA . ILE A 1 146 ? 0.66 -39.031 -9.242 1 98.81 146 ILE A CA 1
ATOM 1167 C C . ILE A 1 146 ? 1.381 -38.969 -7.898 1 98.81 146 ILE A C 1
ATOM 1169 O O . ILE A 1 146 ? 2.271 -38.125 -7.707 1 98.81 146 ILE A O 1
ATOM 1173 N N . GLU A 1 147 ? 0.994 -39.844 -7.016 1 98.88 147 GLU A N 1
ATOM 1174 C CA . GLU A 1 147 ? 1.666 -39.906 -5.723 1 98.88 147 GLU A CA 1
ATOM 1175 C C . GLU A 1 147 ? 3.162 -40.156 -5.891 1 98.88 147 GLU A C 1
ATOM 1177 O O . GLU A 1 147 ? 3.984 -39.531 -5.238 1 98.88 147 GLU A O 1
ATOM 1182 N N . ARG A 1 148 ? 3.527 -41.094 -6.711 1 98.81 148 ARG A N 1
ATOM 1183 C CA . ARG A 1 148 ? 4.934 -41.406 -6.949 1 98.81 148 ARG A CA 1
ATOM 1184 C C . ARG A 1 148 ? 5.688 -40.188 -7.469 1 98.81 148 ARG A C 1
ATOM 1186 O O . ARG A 1 148 ? 6.812 -39.906 -7.047 1 98.81 148 ARG A O 1
ATOM 1193 N N . TYR A 1 149 ? 5.098 -39.531 -8.391 1 98.75 149 TYR A N 1
ATOM 1194 C CA . TYR A 1 149 ? 5.676 -38.312 -8.953 1 98.75 149 TYR A CA 1
ATOM 1195 C C . TYR A 1 149 ? 5.926 -37.281 -7.867 1 98.75 149 TYR A C 1
ATOM 1197 O O . TYR A 1 149 ? 7.047 -36.781 -7.719 1 98.75 149 TYR A O 1
ATOM 1205 N N . VAL A 1 150 ? 4.891 -36.969 -7.094 1 98.88 150 VAL A N 1
ATOM 1206 C CA . VAL A 1 150 ? 4.953 -35.938 -6.059 1 98.88 150 VAL A CA 1
ATOM 1207 C C . VAL A 1 150 ? 6.02 -36.312 -5.027 1 98.88 150 VAL A C 1
ATOM 1209 O O . VAL A 1 150 ? 6.891 -35.5 -4.715 1 98.88 150 VAL A O 1
ATOM 1212 N N . ARG A 1 151 ? 6.004 -37.531 -4.566 1 98.69 151 ARG A N 1
ATOM 1213 C CA . ARG A 1 151 ? 6.961 -38 -3.564 1 98.69 151 ARG A CA 1
ATOM 1214 C C . ARG A 1 151 ? 8.383 -37.969 -4.113 1 98.69 151 ARG A C 1
ATOM 1216 O O . ARG A 1 151 ? 9.312 -37.562 -3.418 1 98.69 151 ARG A O 1
ATOM 1223 N N . ASP A 1 152 ? 8.523 -38.375 -5.316 1 98.88 152 ASP A N 1
ATOM 1224 C CA . ASP A 1 152 ? 9.836 -38.469 -5.945 1 98.88 152 ASP A CA 1
ATOM 1225 C C . ASP A 1 152 ? 10.492 -37.094 -6.059 1 98.88 152 ASP A C 1
ATOM 1227 O O . ASP A 1 152 ? 11.648 -36.906 -5.668 1 98.88 152 ASP A O 1
ATOM 1231 N N . ILE A 1 153 ? 9.75 -36.156 -6.625 1 98.88 153 ILE A N 1
ATOM 1232 C CA . ILE A 1 153 ? 10.281 -34.781 -6.812 1 98.88 153 ILE A CA 1
ATOM 1233 C C . ILE A 1 153 ? 10.609 -34.188 -5.457 1 98.88 153 ILE A C 1
ATOM 1235 O O . ILE A 1 153 ? 11.688 -33.594 -5.277 1 98.88 153 ILE A O 1
ATOM 1239 N N . VAL A 1 154 ? 9.758 -34.312 -4.488 1 98.81 154 VAL A N 1
ATOM 1240 C CA . VAL A 1 154 ? 9.969 -33.719 -3.174 1 98.81 154 VAL A CA 1
ATOM 1241 C C . VAL A 1 154 ? 11.164 -34.375 -2.494 1 98.81 154 VAL A C 1
ATOM 1243 O O . VAL A 1 154 ? 12.023 -33.719 -1.924 1 98.81 154 VAL A O 1
ATOM 1246 N N . ARG A 1 155 ? 11.242 -35.688 -2.566 1 98.44 155 ARG A N 1
ATOM 1247 C CA . ARG A 1 155 ? 12.359 -36.406 -1.961 1 98.44 155 ARG A CA 1
ATOM 1248 C C . ARG A 1 155 ? 13.688 -35.906 -2.537 1 98.44 155 ARG A C 1
ATOM 1250 O O . ARG A 1 155 ? 14.664 -35.75 -1.804 1 98.44 155 ARG A O 1
ATOM 1257 N N . GLU A 1 156 ? 13.703 -35.719 -3.793 1 98.62 156 GLU A N 1
ATOM 1258 C CA . GLU A 1 156 ? 14.93 -35.281 -4.473 1 98.62 156 GLU A CA 1
ATOM 1259 C C . GLU A 1 156 ? 15.398 -33.938 -3.961 1 98.62 156 GLU A C 1
ATOM 1261 O O . GLU A 1 156 ? 16.594 -33.688 -3.824 1 98.62 156 GLU A O 1
ATOM 1266 N N . PHE A 1 157 ? 14.469 -33.062 -3.664 1 98.75 157 PHE A N 1
ATOM 1267 C CA . PHE A 1 157 ? 14.852 -31.656 -3.42 1 98.75 157 PHE A CA 1
ATOM 1268 C C . PHE A 1 157 ? 14.461 -31.234 -2.01 1 98.75 157 PHE A C 1
ATOM 1270 O O . PHE A 1 157 ? 14.477 -30.047 -1.688 1 98.75 157 PHE A O 1
ATOM 1277 N N . ARG A 1 158 ? 14.125 -32.094 -1.07 1 97.88 158 ARG A N 1
ATOM 1278 C CA . ARG A 1 158 ? 13.523 -31.812 0.228 1 97.88 158 ARG A CA 1
ATOM 1279 C C . ARG A 1 158 ? 14.484 -31.047 1.125 1 97.88 158 ARG A C 1
ATOM 1281 O O . ARG A 1 158 ? 14.062 -30.422 2.105 1 97.88 158 ARG A O 1
ATOM 1288 N N . SER A 1 159 ? 15.836 -31.078 0.792 1 98.25 159 SER A N 1
ATOM 1289 C CA . SER A 1 159 ? 16.812 -30.359 1.597 1 98.25 159 SER A CA 1
ATOM 1290 C C . SER A 1 159 ? 17.578 -29.344 0.754 1 98.25 159 SER A C 1
ATOM 1292 O O . SER A 1 159 ? 18.625 -28.828 1.177 1 98.25 159 SER A O 1
ATOM 1294 N N . ASP A 1 160 ? 17.156 -29.141 -0.478 1 98.56 160 ASP A N 1
ATOM 1295 C CA . ASP A 1 160 ? 17.812 -28.203 -1.391 1 98.56 160 ASP A CA 1
ATOM 1296 C C . ASP A 1 160 ? 17.484 -26.766 -1.026 1 98.56 160 ASP A C 1
ATOM 1298 O O . ASP A 1 160 ? 16.344 -26.328 -1.127 1 98.56 160 ASP A O 1
ATOM 1302 N N . LYS A 1 161 ? 18.453 -26.016 -0.693 1 97.81 161 LYS A N 1
ATOM 1303 C CA . LYS A 1 161 ? 18.266 -24.656 -0.208 1 97.81 161 LYS A CA 1
ATOM 1304 C C . LYS A 1 161 ? 17.812 -23.734 -1.333 1 97.81 161 LYS A C 1
ATOM 1306 O O . LYS A 1 161 ? 17.297 -22.641 -1.077 1 97.81 161 LYS A O 1
ATOM 1311 N N . ARG A 1 162 ? 18.031 -24.203 -2.561 1 98.5 162 ARG A N 1
ATOM 1312 C CA . ARG A 1 162 ? 17.594 -23.406 -3.699 1 98.5 162 ARG A CA 1
ATOM 1313 C C . ARG A 1 162 ? 16.078 -23.391 -3.816 1 98.5 162 ARG A C 1
ATOM 1315 O O . ARG A 1 162 ? 15.5 -22.516 -4.461 1 98.5 162 ARG A O 1
ATOM 1322 N N . VAL A 1 163 ? 15.375 -24.359 -3.268 1 98.88 163 VAL A N 1
ATOM 1323 C CA . VAL A 1 163 ? 13.922 -24.469 -3.25 1 98.88 163 VAL A CA 1
ATOM 1324 C C . VAL A 1 163 ? 13.367 -23.75 -2.02 1 98.88 163 VAL A C 1
ATOM 1326 O O . VAL A 1 163 ? 13.633 -24.156 -0.886 1 98.88 163 VAL A O 1
ATOM 1329 N N . LEU A 1 164 ? 12.609 -22.719 -2.254 1 98.75 164 LEU A N 1
ATOM 1330 C CA . LEU A 1 164 ? 12.094 -21.859 -1.192 1 98.75 164 LEU A CA 1
ATOM 1331 C C . LEU A 1 164 ? 10.945 -22.531 -0.45 1 98.75 164 LEU A C 1
ATOM 1333 O O . LEU A 1 164 ? 10.922 -22.531 0.783 1 98.75 164 LEU A O 1
ATOM 1337 N N . LEU A 1 165 ? 9.984 -22.953 -1.199 1 98.12 165 LEU A N 1
ATOM 1338 C CA . LEU A 1 165 ? 8.797 -23.625 -0.675 1 98.12 165 LEU A CA 1
ATOM 1339 C C . LEU A 1 165 ? 8.109 -24.438 -1.763 1 98.12 165 LEU A C 1
ATOM 1341 O O . LEU A 1 165 ? 8.453 -24.328 -2.941 1 98.12 165 LEU A O 1
ATOM 1345 N N . TRP A 1 166 ? 7.18 -25.344 -1.347 1 98.88 166 TRP A N 1
ATOM 1346 C CA . TRP A 1 166 ? 6.441 -26.219 -2.242 1 98.88 166 TRP A CA 1
ATOM 1347 C C . TRP A 1 166 ? 5.008 -25.734 -2.426 1 98.88 166 TRP A C 1
ATOM 1349 O O . TRP A 1 166 ? 4.223 -25.734 -1.477 1 98.88 166 TRP A O 1
ATOM 1359 N N . ASP A 1 167 ? 4.695 -25.328 -3.605 1 98.94 167 ASP A N 1
ATOM 1360 C CA . ASP A 1 167 ? 3.301 -25.188 -4.012 1 98.94 167 ASP A CA 1
ATOM 1361 C C . ASP A 1 167 ? 2.754 -26.5 -4.559 1 98.94 167 ASP A C 1
ATOM 1363 O O . ASP A 1 167 ? 3.09 -26.906 -5.672 1 98.94 167 ASP A O 1
ATOM 1367 N N . LEU A 1 168 ? 1.878 -27.109 -3.826 1 98.94 168 LEU A N 1
ATOM 1368 C CA . LEU A 1 168 ? 1.515 -28.484 -4.141 1 98.94 168 LEU A CA 1
ATOM 1369 C C . LEU A 1 168 ? 0.549 -28.547 -5.32 1 98.94 168 LEU A C 1
ATOM 1371 O O . LEU A 1 168 ? 0.533 -29.516 -6.07 1 98.94 168 LEU A O 1
ATOM 1375 N N . TYR A 1 169 ? -0.196 -27.531 -5.465 1 98.94 169 TYR A N 1
ATOM 1376 C CA . TYR A 1 169 ? -1.301 -27.641 -6.41 1 98.94 169 TYR A CA 1
ATOM 1377 C C . TYR A 1 169 ? -1.819 -26.25 -6.797 1 98.94 169 TYR A C 1
ATOM 1379 O O . TYR A 1 169 ? -2.584 -25.641 -6.055 1 98.94 169 TYR A O 1
ATOM 1387 N N . ASN A 1 170 ? -1.526 -25.828 -8.047 1 98.94 170 ASN A N 1
ATOM 1388 C CA . ASN A 1 170 ? -1.994 -24.531 -8.539 1 98.94 170 ASN A CA 1
ATOM 1389 C C . ASN A 1 170 ? -3.461 -24.594 -8.953 1 98.94 170 ASN A C 1
ATOM 1391 O O . ASN A 1 170 ? -3.836 -25.375 -9.828 1 98.94 170 ASN A O 1
ATOM 1395 N N . GLU A 1 171 ? -4.266 -23.75 -8.32 1 98.75 171 GLU A N 1
ATOM 1396 C CA . GLU A 1 171 ? -5.68 -23.516 -8.602 1 98.75 171 GLU A CA 1
ATOM 1397 C C . GLU A 1 171 ? -6.438 -24.844 -8.742 1 98.75 171 GLU A C 1
ATOM 1399 O O . GLU A 1 171 ? -7.105 -25.078 -9.75 1 98.75 171 GLU A O 1
ATOM 1404 N N . PRO A 1 172 ? -6.402 -25.672 -7.684 1 98.81 172 PRO A N 1
ATOM 1405 C CA . PRO A 1 172 ? -7.129 -26.953 -7.758 1 98.81 172 PRO A CA 1
ATOM 1406 C C . PRO A 1 172 ? -8.609 -26.766 -8.07 1 98.81 172 PRO A C 1
ATOM 1408 O O . PRO A 1 172 ? -9.281 -25.953 -7.43 1 98.81 172 PRO A O 1
ATOM 1411 N N . GLY A 1 173 ? -9.086 -27.484 -9.039 1 98.56 173 GLY A N 1
ATOM 1412 C CA . GLY A 1 173 ? -10.492 -27.453 -9.406 1 98.56 173 GLY A CA 1
ATOM 1413 C C . GLY A 1 173 ? -10.812 -26.391 -10.445 1 98.56 173 GLY A C 1
ATOM 1414 O O . GLY A 1 173 ? -11.977 -26.156 -10.766 1 98.56 173 GLY A O 1
ATOM 1415 N N . ASN A 1 174 ? -9.828 -25.703 -10.984 1 98.44 174 ASN A N 1
ATOM 1416 C CA . ASN A 1 174 ? -10.07 -24.734 -12.039 1 98.44 174 ASN A CA 1
ATOM 1417 C C . ASN A 1 174 ? -10.602 -25.391 -13.305 1 98.44 174 ASN A C 1
ATOM 1419 O O . ASN A 1 174 ? -9.914 -26.203 -13.922 1 98.44 174 ASN A O 1
ATOM 1423 N N . ARG A 1 175 ? -11.758 -25 -13.727 1 97.56 175 ARG A N 1
ATOM 1424 C CA . ARG A 1 175 ? -12.453 -25.656 -14.828 1 97.56 175 ARG A CA 1
ATOM 1425 C C . ARG A 1 175 ? -12.391 -24.812 -16.094 1 97.56 175 ARG A C 1
ATOM 1427 O O . ARG A 1 175 ? -12.961 -25.188 -17.125 1 97.56 175 ARG A O 1
ATOM 1434 N N . GLY A 1 176 ? -11.742 -23.703 -16.062 1 95.31 176 GLY A N 1
ATOM 1435 C CA . GLY A 1 176 ? -11.781 -22.766 -17.156 1 95.31 176 GLY A CA 1
ATOM 1436 C C . GLY A 1 176 ? -11.133 -23.297 -18.422 1 95.31 176 GLY A C 1
ATOM 1437 O O . GLY A 1 176 ? -10.094 -23.953 -18.359 1 95.31 176 GLY A O 1
ATOM 1438 N N . ILE A 1 177 ? -11.789 -23.078 -19.562 1 94.62 177 ILE A N 1
ATOM 1439 C CA . ILE A 1 177 ? -11.273 -23.359 -20.906 1 94.62 177 ILE A CA 1
ATOM 1440 C C . ILE A 1 177 ? -11.523 -22.141 -21.812 1 94.62 177 ILE A C 1
ATOM 1442 O O . ILE A 1 177 ? -12.656 -21.688 -21.953 1 94.62 177 ILE A O 1
ATOM 1446 N N . PHE A 1 178 ? -10.477 -21.672 -22.359 1 92.5 178 PHE A N 1
ATOM 1447 C CA . PHE A 1 178 ? -10.641 -20.578 -23.328 1 92.5 178 PHE A CA 1
ATOM 1448 C C . PHE A 1 178 ? -10.891 -21.141 -24.719 1 92.5 178 PHE A C 1
ATOM 1450 O O . PHE A 1 178 ? -9.953 -21.438 -25.453 1 92.5 178 PHE A O 1
ATOM 1457 N N . ALA A 1 179 ? -12.117 -21.203 -25.031 1 89.19 179 ALA A N 1
ATOM 1458 C CA . ALA A 1 179 ? -12.516 -21.781 -26.312 1 89.19 179 ALA A CA 1
ATOM 1459 C C . ALA A 1 179 ? -12.078 -20.906 -27.484 1 89.19 179 ALA A C 1
ATOM 1461 O O . ALA A 1 179 ? -11.609 -21.406 -28.516 1 89.19 179 ALA A O 1
ATOM 1462 N N . THR A 1 180 ? -12.25 -19.625 -27.328 1 86.38 180 THR A N 1
ATOM 1463 C CA . THR A 1 180 ? -11.766 -18.609 -28.266 1 86.38 180 THR A CA 1
ATOM 1464 C C . THR A 1 180 ? -11.141 -17.438 -27.516 1 86.38 180 THR A C 1
ATOM 1466 O O . THR A 1 180 ? -10.945 -17.5 -26.297 1 86.38 180 THR A O 1
ATOM 1469 N N . GLY A 1 181 ? -10.781 -16.484 -28.281 1 80.31 181 GLY A N 1
ATOM 1470 C CA . GLY A 1 181 ? -10.242 -15.289 -27.656 1 80.31 181 GLY A CA 1
ATOM 1471 C C . GLY A 1 181 ? -11.25 -14.562 -26.781 1 80.31 181 GLY A C 1
ATOM 1472 O O . GLY A 1 181 ? -10.875 -13.766 -25.922 1 80.31 181 GLY A O 1
ATOM 1473 N N . THR A 1 182 ? -12.516 -14.875 -26.953 1 82.94 182 THR A N 1
ATOM 1474 C CA . THR A 1 182 ? -13.539 -14.109 -26.25 1 82.94 182 THR A CA 1
ATOM 1475 C C . THR A 1 182 ? -14.523 -15.031 -25.547 1 82.94 182 THR A C 1
ATOM 1477 O O . THR A 1 182 ? -15.445 -14.57 -24.859 1 82.94 182 THR A O 1
ATOM 1480 N N . VAL A 1 183 ? -14.383 -16.344 -25.672 1 86.31 183 VAL A N 1
ATOM 1481 C CA . VAL A 1 183 ? -15.352 -17.281 -25.125 1 86.31 183 VAL A CA 1
ATOM 1482 C C . VAL A 1 183 ? -14.656 -18.234 -24.156 1 86.31 183 VAL A C 1
ATOM 1484 O O . VAL A 1 183 ? -13.641 -18.844 -24.5 1 86.31 183 VAL A O 1
ATOM 1487 N N . GLU A 1 184 ? -15.188 -18.344 -23.047 1 89.81 184 GLU A N 1
ATOM 1488 C CA . GLU A 1 184 ? -14.727 -19.297 -22.031 1 89.81 184 GLU A CA 1
ATOM 1489 C C . GLU A 1 184 ? -15.797 -20.344 -21.719 1 89.81 184 GLU A C 1
ATOM 1491 O O . GLU A 1 184 ? -16.984 -20.016 -21.625 1 89.81 184 GLU A O 1
ATOM 1496 N N . VAL A 1 185 ? -15.422 -21.578 -21.688 1 93.38 185 VAL A N 1
ATOM 1497 C CA . VAL A 1 185 ? -16.297 -22.672 -21.266 1 93.38 185 VAL A CA 1
ATOM 1498 C C . VAL A 1 185 ? -15.688 -23.375 -20.062 1 93.38 185 VAL A C 1
ATOM 1500 O O . VAL A 1 185 ? -14.594 -23.031 -19.609 1 93.38 185 VAL A O 1
ATOM 1503 N N . GLN A 1 186 ? -16.438 -24.375 -19.547 1 96.06 186 GLN A N 1
ATOM 1504 C CA . GLN A 1 186 ? -15.992 -25.016 -18.312 1 96.06 186 GLN A CA 1
ATOM 1505 C C . GLN A 1 186 ? -15.797 -26.516 -18.516 1 96.06 186 GLN A C 1
ATOM 1507 O O . GLN A 1 186 ? -16.578 -27.156 -19.219 1 96.06 186 GLN A O 1
ATOM 1512 N N . TYR A 1 187 ? -14.727 -27 -17.969 1 96.88 187 TYR A N 1
ATOM 1513 C CA . TYR A 1 187 ? -14.531 -28.438 -17.844 1 96.88 187 TYR A CA 1
ATOM 1514 C C . TYR A 1 187 ? -15.578 -29.062 -16.922 1 96.88 187 TYR A C 1
ATOM 1516 O O . TYR A 1 187 ? -16.312 -28.344 -16.219 1 96.88 187 TYR A O 1
ATOM 1524 N N . ASP A 1 188 ? -15.695 -30.328 -16.875 1 96.75 188 ASP A N 1
ATOM 1525 C CA . ASP A 1 188 ? -16.656 -31.062 -16.078 1 96.75 188 ASP A CA 1
ATOM 1526 C C . ASP A 1 188 ? -16.562 -30.688 -14.594 1 96.75 188 ASP A C 1
ATOM 1528 O O . ASP A 1 188 ? -15.461 -30.547 -14.062 1 96.75 188 ASP A O 1
ATOM 1532 N N . GLU A 1 189 ? -17.688 -30.516 -13.93 1 96.81 189 GLU A N 1
ATOM 1533 C CA . GLU A 1 189 ? -17.766 -30.047 -12.547 1 96.81 189 GLU A CA 1
ATOM 1534 C C . GLU A 1 189 ? -17.141 -31.062 -11.594 1 96.81 189 GLU A C 1
ATOM 1536 O O . GLU A 1 189 ? -16.75 -30.719 -10.477 1 96.81 189 GLU A O 1
ATOM 1541 N N . LYS A 1 190 ? -17.078 -32.281 -12 1 97.62 190 LYS A N 1
ATOM 1542 C CA . LYS A 1 190 ? -16.5 -33.344 -11.133 1 97.62 190 LYS A CA 1
ATOM 1543 C C . LYS A 1 190 ? -15.055 -33.031 -10.789 1 97.62 190 LYS A C 1
ATOM 1545 O O . LYS A 1 190 ? -14.531 -33.5 -9.789 1 97.62 190 LYS A O 1
ATOM 1550 N N . LEU A 1 191 ? -14.383 -32.25 -11.617 1 98.5 191 LEU A N 1
ATOM 1551 C CA . LEU A 1 191 ? -12.992 -31.891 -11.375 1 98.5 191 LEU A CA 1
ATOM 1552 C C . LEU A 1 191 ? -12.82 -31.297 -9.984 1 98.5 191 LEU A C 1
ATOM 1554 O O . LEU A 1 191 ? -11.82 -31.547 -9.312 1 98.5 191 LEU A O 1
ATOM 1558 N N . GLU A 1 192 ? -13.789 -30.531 -9.516 1 98 192 GLU A N 1
ATOM 1559 C CA . GLU A 1 192 ? -13.672 -29.828 -8.242 1 98 192 GLU A CA 1
ATOM 1560 C C . GLU A 1 192 ? -13.57 -30.812 -7.078 1 98 192 GLU A C 1
ATOM 1562 O O . GLU A 1 192 ? -12.711 -30.656 -6.203 1 98 192 GLU A O 1
ATOM 1567 N N . SER A 1 193 ? -14.398 -31.797 -7.098 1 98.31 193 SER A N 1
ATOM 1568 C CA . SER A 1 193 ? -14.383 -32.781 -6.008 1 98.31 193 SER A CA 1
ATOM 1569 C C . SER A 1 193 ? -13.117 -33.625 -6.035 1 98.31 193 SER A C 1
ATOM 1571 O O . SER A 1 193 ? -12.523 -33.906 -4.992 1 98.31 193 SER A O 1
ATOM 1573 N N . TYR A 1 194 ? -12.703 -34.031 -7.191 1 98.75 194 TYR A N 1
ATOM 1574 C CA . TYR A 1 194 ? -11.484 -34.844 -7.32 1 98.75 194 TYR A CA 1
ATOM 1575 C C . TYR A 1 194 ? -10.266 -34.031 -6.918 1 98.75 194 TYR A C 1
ATOM 1577 O O . TYR A 1 194 ? -9.398 -34.5 -6.184 1 98.75 194 TYR A O 1
ATOM 1585 N N . ALA A 1 195 ? -10.219 -32.812 -7.406 1 98.81 195 ALA A N 1
ATOM 1586 C CA . ALA A 1 195 ? -9.094 -31.938 -7.082 1 98.81 195 ALA A CA 1
ATOM 1587 C C . ALA A 1 195 ? -9.008 -31.688 -5.582 1 98.81 195 ALA A C 1
ATOM 1589 O O . ALA A 1 195 ? -7.914 -31.625 -5.016 1 98.81 195 ALA A O 1
ATOM 1590 N N . HIS A 1 196 ? -10.164 -31.5 -4.957 1 98.75 196 HIS A N 1
ATOM 1591 C CA . HIS A 1 196 ? -10.211 -31.281 -3.516 1 98.75 196 HIS A CA 1
ATOM 1592 C C . HIS A 1 196 ? -9.594 -32.438 -2.758 1 98.75 196 HIS A C 1
ATOM 1594 O O . HIS A 1 196 ? -8.758 -32.25 -1.875 1 98.75 196 HIS A O 1
ATOM 1600 N N . GLU A 1 197 ? -10.039 -33.594 -3.09 1 98.75 197 GLU A N 1
ATOM 1601 C CA . GLU A 1 197 ? -9.508 -34.781 -2.438 1 98.75 197 GLU A CA 1
ATOM 1602 C C . GLU A 1 197 ? -8.023 -34.969 -2.75 1 98.75 197 GLU A C 1
ATOM 1604 O O . GLU A 1 197 ? -7.238 -35.312 -1.865 1 98.75 197 GLU A O 1
ATOM 1609 N N . LEU A 1 198 ? -7.656 -34.781 -3.998 1 98.88 198 LEU A N 1
ATOM 1610 C CA . LEU A 1 198 ? -6.262 -34.938 -4.406 1 98.88 198 LEU A CA 1
ATOM 1611 C C . LEU A 1 198 ? -5.367 -33.938 -3.674 1 98.88 198 LEU A C 1
ATOM 1613 O O . LEU A 1 198 ? -4.234 -34.281 -3.311 1 98.88 198 LEU A O 1
ATOM 1617 N N . MET A 1 199 ? -5.84 -32.75 -3.496 1 98.88 199 MET A N 1
ATOM 1618 C CA . MET A 1 199 ? -5.102 -31.734 -2.738 1 98.88 199 MET A CA 1
ATOM 1619 C C . MET A 1 199 ? -4.805 -32.219 -1.327 1 98.88 199 MET A C 1
ATOM 1621 O O . MET A 1 199 ? -3.674 -32.094 -0.849 1 98.88 199 MET A O 1
ATOM 1625 N N . GLN A 1 200 ? -5.777 -32.75 -0.667 1 98.62 200 GLN A N 1
ATOM 1626 C CA . GLN A 1 200 ? -5.586 -33.281 0.681 1 98.62 200 GLN A CA 1
ATOM 1627 C C . GLN A 1 200 ? -4.551 -34.406 0.693 1 98.62 200 GLN A C 1
ATOM 1629 O O . GLN A 1 200 ? -3.68 -34.438 1.564 1 98.62 200 GLN A O 1
ATOM 1634 N N . ARG A 1 201 ? -4.645 -35.25 -0.292 1 98.62 201 ARG A N 1
ATOM 1635 C CA . ARG A 1 201 ? -3.68 -36.344 -0.41 1 98.62 201 ARG A CA 1
ATOM 1636 C C . ARG A 1 201 ? -2.273 -35.812 -0.648 1 98.62 201 ARG A C 1
ATOM 1638 O O . ARG A 1 201 ? -1.302 -36.312 -0.097 1 98.62 201 ARG A O 1
ATOM 1645 N N . ALA A 1 202 ? -2.207 -34.812 -1.482 1 98.81 202 ALA A N 1
ATOM 1646 C CA . ALA A 1 202 ? -0.903 -34.219 -1.779 1 98.81 202 ALA A CA 1
ATOM 1647 C C . ALA A 1 202 ? -0.228 -33.719 -0.508 1 98.81 202 ALA A C 1
ATOM 1649 O O . ALA A 1 202 ? 0.971 -33.938 -0.309 1 98.81 202 ALA A O 1
ATOM 1650 N N . PHE A 1 203 ? -0.96 -33.031 0.356 1 98.75 203 PHE A N 1
ATOM 1651 C CA . PHE A 1 203 ? -0.398 -32.594 1.623 1 98.75 203 PHE A CA 1
ATOM 1652 C C . PHE A 1 203 ? 0.117 -33.75 2.439 1 98.75 203 PHE A C 1
ATOM 1654 O O . PHE A 1 203 ? 1.214 -33.719 2.998 1 98.75 203 PHE A O 1
ATOM 1661 N N . GLU A 1 204 ? -0.682 -34.812 2.49 1 98.19 204 GLU A N 1
ATOM 1662 C CA . GLU A 1 204 ? -0.283 -36 3.24 1 98.19 204 GLU A CA 1
ATOM 1663 C C . GLU A 1 204 ? 0.99 -36.625 2.666 1 98.19 204 GLU A C 1
ATOM 1665 O O . GLU A 1 204 ? 1.932 -36.938 3.406 1 98.19 204 GLU A O 1
ATOM 1670 N N . TRP A 1 205 ? 1.004 -36.812 1.356 1 98.5 205 TRP A N 1
ATOM 1671 C CA . TRP A 1 205 ? 2.135 -37.438 0.684 1 98.5 205 TRP A CA 1
ATOM 1672 C C . TRP A 1 205 ? 3.418 -36.656 0.919 1 98.5 205 TRP A C 1
ATOM 1674 O O . TRP A 1 205 ? 4.461 -37.219 1.233 1 98.5 205 TRP A O 1
ATOM 1684 N N . VAL A 1 206 ? 3.357 -35.344 0.736 1 98.62 206 VAL A N 1
ATOM 1685 C CA . VAL A 1 206 ? 4.551 -34.5 0.82 1 98.62 206 VAL A CA 1
ATOM 1686 C C . VAL A 1 206 ? 5.031 -34.438 2.268 1 98.62 206 VAL A C 1
ATOM 1688 O O . VAL A 1 206 ? 6.238 -34.469 2.531 1 98.62 206 VAL A O 1
ATOM 1691 N N . ARG A 1 207 ? 4.164 -34.344 3.195 1 98.12 207 ARG A N 1
ATOM 1692 C CA . ARG A 1 207 ? 4.555 -34.312 4.602 1 98.12 207 ARG A CA 1
ATOM 1693 C C . ARG A 1 207 ? 5.246 -35.625 4.996 1 98.12 207 ARG A C 1
ATOM 1695 O O . ARG A 1 207 ? 6.18 -35.594 5.805 1 98.12 207 ARG A O 1
ATOM 1702 N N . ASP A 1 208 ? 4.805 -36.688 4.434 1 97.44 208 ASP A N 1
ATOM 1703 C CA . ASP A 1 208 ? 5.441 -37.969 4.691 1 97.44 208 ASP A CA 1
ATOM 1704 C C . ASP A 1 208 ? 6.895 -37.969 4.223 1 97.44 208 ASP A C 1
ATOM 1706 O O . ASP A 1 208 ? 7.73 -38.719 4.77 1 97.44 208 ASP A O 1
ATOM 1710 N N . GLU A 1 209 ? 7.164 -37.188 3.195 1 97.75 209 GLU A N 1
ATOM 1711 C CA . GLU A 1 209 ? 8.531 -37.094 2.688 1 97.75 209 GLU A CA 1
ATOM 1712 C C . GLU A 1 209 ? 9.367 -36.156 3.543 1 97.75 209 GLU A C 1
ATOM 1714 O O . GLU A 1 209 ? 10.586 -36.062 3.369 1 97.75 209 GLU A O 1
ATOM 1719 N N . ASP A 1 210 ? 8.766 -35.312 4.367 1 96.75 210 ASP A N 1
ATOM 1720 C CA . ASP A 1 210 ? 9.375 -34.5 5.418 1 96.75 210 ASP A CA 1
ATOM 1721 C C . ASP A 1 210 ? 10.344 -33.5 4.836 1 96.75 210 ASP A C 1
ATOM 1723 O O . ASP A 1 210 ? 11.516 -33.438 5.227 1 96.75 210 ASP A O 1
ATOM 1727 N N . PRO A 1 211 ? 9.914 -32.656 3.93 1 97.94 211 PRO A N 1
ATOM 1728 C CA . PRO A 1 211 ? 10.797 -31.609 3.42 1 97.94 211 PRO A CA 1
ATOM 1729 C C . PRO A 1 211 ? 11.102 -30.547 4.465 1 97.94 211 PRO A C 1
ATOM 1731 O O . PRO A 1 211 ? 10.305 -30.328 5.379 1 97.94 211 PRO A O 1
ATOM 1734 N N . GLU A 1 212 ? 12.25 -29.875 4.309 1 97.44 212 GLU A N 1
ATOM 1735 C CA . GLU A 1 212 ? 12.633 -28.766 5.18 1 97.44 212 GLU A CA 1
ATOM 1736 C C . GLU A 1 212 ? 11.867 -27.5 4.832 1 97.44 212 GLU A C 1
ATOM 1738 O O . GLU A 1 212 ? 11.758 -26.594 5.656 1 97.44 212 GLU A O 1
ATOM 1743 N N . GLN A 1 213 ? 11.352 -27.453 3.607 1 98.19 213 GLN A N 1
ATOM 1744 C CA . GLN A 1 213 ? 10.648 -26.281 3.1 1 98.19 213 GLN A CA 1
ATOM 1745 C C . GLN A 1 213 ? 9.164 -26.344 3.451 1 98.19 213 GLN A C 1
ATOM 1747 O O . GLN A 1 213 ? 8.578 -27.422 3.502 1 98.19 213 GLN A O 1
ATOM 1752 N N . PRO A 1 214 ? 8.547 -25.219 3.621 1 98.62 214 PRO A N 1
ATOM 1753 C CA . PRO A 1 214 ? 7.109 -25.203 3.92 1 98.62 214 PRO A CA 1
ATOM 1754 C C . PRO A 1 214 ? 6.254 -25.547 2.703 1 98.62 214 PRO A C 1
ATOM 1756 O O . PRO A 1 214 ? 6.734 -25.484 1.569 1 98.62 214 PRO A O 1
ATOM 1759 N N . LEU A 1 215 ? 4.961 -25.906 3 1 98.88 215 LEU A N 1
ATOM 1760 C CA . LEU A 1 215 ? 3.992 -26.297 1.983 1 98.88 215 LEU A CA 1
ATOM 1761 C C . LEU A 1 215 ? 2.889 -25.25 1.849 1 98.88 215 LEU A C 1
ATOM 1763 O O . LEU A 1 215 ? 2.5 -24.625 2.834 1 98.88 215 LEU A O 1
ATOM 1767 N N . THR A 1 216 ? 2.4 -25.156 0.627 1 98.94 216 THR A N 1
ATOM 1768 C CA . THR A 1 216 ? 1.254 -24.266 0.43 1 98.94 216 THR A CA 1
ATOM 1769 C C . THR A 1 216 ? 0.412 -24.734 -0.754 1 98.94 216 THR A C 1
ATOM 1771 O O . THR A 1 216 ? 0.896 -25.469 -1.617 1 98.94 216 THR A O 1
ATOM 1774 N N . VAL A 1 217 ? -0.854 -24.359 -0.724 1 98.94 217 VAL A N 1
ATOM 1775 C CA . VAL A 1 217 ? -1.774 -24.359 -1.856 1 98.94 217 VAL A CA 1
ATOM 1776 C C . VAL A 1 217 ? -2.574 -23.062 -1.87 1 98.94 217 VAL A C 1
ATOM 1778 O O . VAL A 1 217 ? -3.027 -22.594 -0.824 1 98.94 217 VAL A O 1
ATOM 1781 N N . CYS A 1 218 ? -2.777 -22.547 -3.021 1 98.88 218 CYS A N 1
ATOM 1782 C CA . CYS A 1 218 ? -3.379 -21.234 -3.113 1 98.88 218 CYS A CA 1
ATOM 1783 C C . CYS A 1 218 ? -4.887 -21.297 -2.906 1 98.88 218 CYS A C 1
ATOM 1785 O O . CYS A 1 218 ? -5.535 -22.25 -3.348 1 98.88 218 CYS A O 1
ATOM 1787 N N . ALA A 1 219 ? -5.434 -20.359 -2.217 1 98.75 219 ALA A N 1
ATOM 1788 C CA . ALA A 1 219 ? -6.832 -19.953 -2.381 1 98.75 219 ALA A CA 1
ATOM 1789 C C . ALA A 1 219 ? -7 -19.047 -3.59 1 98.75 219 ALA A C 1
ATOM 1791 O O . ALA A 1 219 ? -6.258 -18.078 -3.748 1 98.75 219 ALA A O 1
ATOM 1792 N N . TRP A 1 220 ? -7.969 -19.359 -4.48 1 98.25 220 TRP A N 1
ATOM 1793 C CA . TRP A 1 220 ? -7.891 -18.609 -5.734 1 98.25 220 TRP A CA 1
ATOM 1794 C C . TRP A 1 220 ? -9.281 -18.203 -6.211 1 98.25 220 TRP A C 1
ATOM 1796 O O . TRP A 1 220 ? -9.422 -17.391 -7.133 1 98.25 220 TRP A O 1
ATOM 1806 N N . ARG A 1 221 ? -10.297 -18.656 -5.578 1 95.62 221 ARG A N 1
ATOM 1807 C CA . ARG A 1 221 ? -11.641 -18.344 -6.047 1 95.62 221 ARG A CA 1
ATOM 1808 C C . ARG A 1 221 ? -12.133 -17.031 -5.449 1 95.62 221 ARG A C 1
ATOM 1810 O O . ARG A 1 221 ? -12.547 -16.984 -4.289 1 95.62 221 ARG A O 1
ATOM 1817 N N . LEU A 1 222 ? -12.109 -16.078 -6.273 1 91.94 222 LEU A N 1
ATOM 1818 C CA . LEU A 1 222 ? -12.594 -14.75 -5.891 1 91.94 222 LEU A CA 1
ATOM 1819 C C . LEU A 1 222 ? -13.914 -14.438 -6.586 1 91.94 222 LEU A C 1
ATOM 1821 O O . LEU A 1 222 ? -13.961 -14.32 -7.812 1 91.94 222 LEU A O 1
ATOM 1825 N N . PRO A 1 223 ? -14.969 -14.328 -5.883 1 86.25 223 PRO A N 1
ATOM 1826 C CA . PRO A 1 223 ? -16.25 -13.969 -6.488 1 86.25 223 PRO A CA 1
ATOM 1827 C C . PRO A 1 223 ? -16.297 -12.516 -6.957 1 86.25 223 PRO A C 1
ATOM 1829 O O . PRO A 1 223 ? -15.398 -11.734 -6.641 1 86.25 223 PRO A O 1
ATOM 1832 N N . PRO A 1 224 ? -17.297 -12.234 -7.805 1 86.62 224 PRO A N 1
ATOM 1833 C CA . PRO A 1 224 ? -17.484 -10.828 -8.164 1 86.62 224 PRO A CA 1
ATOM 1834 C C . PRO A 1 224 ? -17.656 -9.922 -6.949 1 86.62 224 PRO A C 1
ATOM 1836 O O . PRO A 1 224 ? -18.094 -10.383 -5.891 1 86.62 224 PRO A O 1
ATOM 1839 N N . GLU A 1 225 ? -17.328 -8.711 -7.133 1 86.81 225 GLU A N 1
ATOM 1840 C CA . GLU A 1 225 ? -17.344 -7.738 -6.047 1 86.81 225 GLU A CA 1
ATOM 1841 C C . GLU A 1 225 ? -18.75 -7.535 -5.512 1 86.81 225 GLU A C 1
ATOM 1843 O O . GLU A 1 225 ? -19.703 -7.379 -6.285 1 86.81 225 GLU A O 1
ATOM 1848 N N . GLU A 1 226 ? -18.875 -7.656 -4.207 1 85.06 226 GLU A N 1
ATOM 1849 C CA . GLU A 1 226 ? -20.125 -7.387 -3.508 1 85.06 226 GLU A CA 1
ATOM 1850 C C . GLU A 1 226 ? -19.875 -6.672 -2.184 1 85.06 226 GLU A C 1
ATOM 1852 O O . GLU A 1 226 ? -18.734 -6.609 -1.71 1 85.06 226 GLU A O 1
ATOM 1857 N N . GLU A 1 227 ? -20.969 -6.121 -1.728 1 79.12 227 GLU A N 1
ATOM 1858 C CA . GLU A 1 227 ? -20.859 -5.465 -0.428 1 79.12 227 GLU A CA 1
ATOM 1859 C C . GLU A 1 227 ? -20.609 -6.477 0.684 1 79.12 227 GLU A C 1
ATOM 1861 O O . GLU A 1 227 ? -21.172 -7.566 0.686 1 79.12 227 GLU A O 1
ATOM 1866 N N . ASN A 1 228 ? -19.781 -6.199 1.586 1 80.81 228 ASN A N 1
ATOM 1867 C CA . ASN A 1 228 ? -19.438 -7.012 2.75 1 80.81 228 ASN A CA 1
ATOM 1868 C C . ASN A 1 228 ? -18.875 -8.375 2.34 1 80.81 228 ASN A C 1
ATOM 1870 O O . ASN A 1 228 ? -19.297 -9.406 2.869 1 80.81 228 ASN A O 1
ATOM 1874 N N . GLU A 1 229 ? -18.078 -8.32 1.419 1 86.25 229 GLU A N 1
ATOM 1875 C CA . GLU A 1 229 ? -17.484 -9.531 0.85 1 86.25 229 GLU A CA 1
ATOM 1876 C C . GLU A 1 229 ? -16.609 -10.25 1.872 1 86.25 229 GLU A C 1
ATOM 1878 O O . GLU A 1 229 ? -15.977 -9.609 2.719 1 86.25 229 GLU A O 1
ATOM 1883 N N . THR A 1 230 ? -16.766 -11.594 1.91 1 91 230 THR A N 1
ATOM 1884 C CA . THR A 1 230 ? -15.789 -12.508 2.498 1 91 230 THR A CA 1
ATOM 1885 C C . THR A 1 230 ? -15.078 -13.312 1.414 1 91 230 THR A C 1
ATOM 1887 O O . THR A 1 230 ? -15.703 -13.734 0.436 1 91 230 THR A O 1
ATOM 1890 N N . TYR A 1 231 ? -13.891 -13.453 1.589 1 96.31 231 TYR A N 1
ATOM 1891 C CA . TYR A 1 231 ? -13.094 -13.961 0.479 1 96.31 231 TYR A CA 1
ATOM 1892 C C . TYR A 1 231 ? -12.719 -15.422 0.703 1 96.31 231 TYR A C 1
ATOM 1894 O O . TYR A 1 231 ? -12.625 -15.875 1.845 1 96.31 231 TYR A O 1
ATOM 1902 N N . TYR A 1 232 ? -12.562 -16.172 -0.412 1 97.62 232 TYR A N 1
ATOM 1903 C CA . TYR A 1 232 ? -12.023 -17.531 -0.45 1 97.62 232 TYR A CA 1
ATOM 1904 C C . TYR A 1 232 ? -12.852 -18.469 0.428 1 97.62 232 TYR A C 1
ATOM 1906 O O . TYR A 1 232 ? -12.297 -19.188 1.255 1 97.62 232 TYR A O 1
ATOM 1914 N N . GLN A 1 233 ? -14.164 -18.453 0.21 1 95.62 233 GLN A N 1
ATOM 1915 C CA . GLN A 1 233 ? -15.086 -19.234 1.037 1 95.62 233 GLN A CA 1
ATOM 1916 C C . GLN A 1 233 ? -15.367 -20.594 0.416 1 95.62 233 GLN A C 1
ATOM 1918 O O . GLN A 1 233 ? -15.938 -21.469 1.067 1 95.62 233 GLN A O 1
ATOM 1923 N N . HIS A 1 234 ? -14.953 -20.781 -0.843 1 96.38 234 HIS A N 1
ATOM 1924 C CA . HIS A 1 234 ? -15.133 -22.094 -1.454 1 96.38 234 HIS A CA 1
ATOM 1925 C C . HIS A 1 234 ? -14.453 -23.172 -0.63 1 96.38 234 HIS A C 1
ATOM 1927 O O . HIS A 1 234 ? -13.352 -22.969 -0.114 1 96.38 234 HIS A O 1
ATOM 1933 N N . PRO A 1 235 ? -15.039 -24.344 -0.529 1 97.31 235 PRO A N 1
ATOM 1934 C CA . PRO A 1 235 ? -14.461 -25.406 0.292 1 97.31 235 PRO A CA 1
ATOM 1935 C C . PRO A 1 235 ? -13.023 -25.734 -0.093 1 97.31 235 PRO A C 1
ATOM 1937 O O . PRO A 1 235 ? -12.195 -26.016 0.779 1 97.31 235 PRO A O 1
ATOM 1940 N N . LEU A 1 236 ? -12.695 -25.719 -1.353 1 98 236 LEU A N 1
ATOM 1941 C CA . LEU A 1 236 ? -11.328 -25.953 -1.806 1 98 236 LEU A CA 1
ATOM 1942 C C . LEU A 1 236 ? -10.367 -24.922 -1.219 1 98 236 LEU A C 1
ATOM 1944 O O . LEU A 1 236 ? -9.289 -25.266 -0.738 1 98 236 LEU A O 1
ATOM 1948 N N . ASP A 1 237 ? -10.836 -23.703 -1.29 1 98.69 237 ASP A N 1
ATOM 1949 C CA . ASP A 1 237 ? -10.016 -22.625 -0.757 1 98.69 237 ASP A CA 1
ATOM 1950 C C . ASP A 1 237 ? -9.844 -22.75 0.755 1 98.69 237 ASP A C 1
ATOM 1952 O O . ASP A 1 237 ? -8.742 -22.562 1.28 1 98.69 237 ASP A O 1
ATOM 1956 N N . GLN A 1 238 ? -10.883 -23.109 1.432 1 98.38 238 GLN A N 1
ATOM 1957 C CA . GLN A 1 238 ? -10.836 -23.266 2.881 1 98.38 238 GLN A CA 1
ATOM 1958 C C . GLN A 1 238 ? -9.875 -24.375 3.281 1 98.38 238 GLN A C 1
ATOM 1960 O O . GLN A 1 238 ? -9.109 -24.234 4.234 1 98.38 238 GLN A O 1
ATOM 1965 N N . THR A 1 239 ? -9.914 -25.422 2.566 1 98.69 239 THR A N 1
ATOM 1966 C CA . THR A 1 239 ? -9.016 -26.547 2.826 1 98.69 239 THR A CA 1
ATOM 1967 C C . THR A 1 239 ? -7.57 -26.156 2.547 1 98.69 239 THR A C 1
ATOM 1969 O O . THR A 1 239 ? -6.672 -26.469 3.336 1 98.69 239 THR A O 1
ATOM 1972 N N . ALA A 1 240 ? -7.367 -25.484 1.434 1 98.81 240 ALA A N 1
ATOM 1973 C CA . ALA A 1 240 ? -6.031 -25.016 1.082 1 98.81 240 ALA A CA 1
ATOM 1974 C C . ALA A 1 240 ? -5.445 -24.141 2.188 1 98.81 240 ALA A C 1
ATOM 1976 O O . ALA A 1 240 ? -4.316 -24.359 2.631 1 98.81 240 ALA A O 1
ATOM 1977 N N . LEU A 1 241 ? -6.238 -23.203 2.66 1 98.62 241 LEU A N 1
ATOM 1978 C CA . LEU A 1 241 ? -5.801 -22.297 3.707 1 98.62 241 LEU A CA 1
ATOM 1979 C C . LEU A 1 241 ? -5.539 -23.031 5.012 1 98.62 241 LEU A C 1
ATOM 1981 O O . LEU A 1 241 ? -4.562 -22.75 5.711 1 98.62 241 LEU A O 1
ATOM 1985 N N . ALA A 1 242 ? -6.332 -24.031 5.316 1 98.38 242 ALA A N 1
ATOM 1986 C CA . ALA A 1 242 ? -6.262 -24.734 6.586 1 98.38 242 ALA A CA 1
ATOM 1987 C C . ALA A 1 242 ? -5.039 -25.656 6.641 1 98.38 242 ALA A C 1
ATOM 1989 O O . ALA A 1 242 ? -4.453 -25.844 7.707 1 98.38 242 ALA A O 1
ATOM 1990 N N . LEU A 1 243 ? -4.605 -26.125 5.523 1 98.5 243 LEU A N 1
ATOM 1991 C CA . LEU A 1 243 ? -3.578 -27.172 5.531 1 98.5 243 LEU A CA 1
ATOM 1992 C C . LEU A 1 243 ? -2.207 -26.562 5.23 1 98.5 243 LEU A C 1
ATOM 1994 O O . LEU A 1 243 ? -1.18 -27.203 5.473 1 98.5 243 LEU A O 1
ATOM 1998 N N . SER A 1 244 ? -2.131 -25.375 4.719 1 98.81 244 SER A N 1
ATOM 1999 C CA . SER A 1 244 ? -0.88 -24.781 4.266 1 98.81 244 SER A CA 1
ATOM 2000 C C . SER A 1 244 ? -0.02 -24.328 5.445 1 98.81 244 SER A C 1
ATOM 2002 O O . SER A 1 244 ? -0.537 -23.812 6.438 1 98.81 244 SER A O 1
ATOM 2004 N N . ASP A 1 245 ? 1.283 -24.516 5.383 1 98.69 245 ASP A N 1
ATOM 2005 C CA . ASP A 1 245 ? 2.227 -23.984 6.363 1 98.69 245 ASP A CA 1
ATOM 2006 C C . ASP A 1 245 ? 2.322 -22.469 6.262 1 98.69 245 ASP A C 1
ATOM 2008 O O . ASP A 1 245 ? 2.334 -21.766 7.277 1 98.69 245 ASP A O 1
ATOM 2012 N N . VAL A 1 246 ? 2.475 -22.031 5.086 1 98.69 246 VAL A N 1
ATOM 2013 C CA . VAL A 1 246 ? 2.365 -20.609 4.742 1 98.69 246 VAL A CA 1
ATOM 2014 C C . VAL A 1 246 ? 1.187 -20.391 3.795 1 98.69 246 VAL A C 1
ATOM 2016 O O . VAL A 1 246 ? 0.927 -21.234 2.922 1 98.69 246 VAL A O 1
ATOM 2019 N N . VAL A 1 247 ? 0.483 -19.328 3.953 1 98.56 247 VAL A N 1
ATOM 2020 C CA . VAL A 1 247 ? -0.742 -19.078 3.199 1 98.56 247 VAL A CA 1
ATOM 2021 C C . VAL A 1 247 ? -0.399 -18.453 1.847 1 98.56 247 VAL A C 1
ATOM 2023 O O . VAL A 1 247 ? 0.463 -17.578 1.758 1 98.56 247 VAL A O 1
ATOM 2026 N N . SER A 1 248 ? -1.034 -18.922 0.793 1 98.88 248 SER A N 1
ATOM 2027 C CA . SER A 1 248 ? -0.906 -18.312 -0.523 1 98.88 248 SER A CA 1
ATOM 2028 C C . SER A 1 248 ? -2.273 -18.062 -1.158 1 98.88 248 SER A C 1
ATOM 2030 O O . SER A 1 248 ? -3.25 -18.734 -0.805 1 98.88 248 SER A O 1
ATOM 2032 N N . PHE A 1 249 ? -2.33 -17.062 -1.991 1 98.88 249 PHE A N 1
ATOM 2033 C CA . PHE A 1 249 ? -3.594 -16.734 -2.637 1 98.88 249 PHE A CA 1
ATOM 2034 C C . PHE A 1 249 ? -3.35 -16.094 -4 1 98.88 249 PHE A C 1
ATOM 2036 O O . PHE A 1 249 ? -2.236 -15.664 -4.301 1 98.88 249 PHE A O 1
ATOM 2043 N N . HIS A 1 250 ? -4.332 -16.219 -4.887 1 98.81 250 HIS A N 1
ATOM 2044 C CA . HIS A 1 250 ? -4.391 -15.469 -6.141 1 98.81 250 HIS A CA 1
ATOM 2045 C C . HIS A 1 250 ? -5.367 -14.305 -6.047 1 98.81 250 HIS A C 1
ATOM 2047 O O . HIS A 1 250 ? -6.438 -14.43 -5.453 1 98.81 250 HIS A O 1
ATOM 2053 N N . ALA A 1 251 ? -4.945 -13.211 -6.523 1 97.94 251 ALA A N 1
ATOM 2054 C CA . ALA A 1 251 ? -5.84 -12.055 -6.512 1 97.94 251 ALA A CA 1
ATOM 2055 C C . ALA A 1 251 ? -5.617 -11.172 -7.738 1 97.94 251 ALA A C 1
ATOM 2057 O O . ALA A 1 251 ? -4.66 -10.398 -7.789 1 97.94 251 ALA A O 1
ATOM 2058 N N . TYR A 1 252 ? -6.461 -11.289 -8.688 1 96.75 252 TYR A N 1
ATOM 2059 C CA . TYR A 1 252 ? -6.57 -10.383 -9.828 1 96.75 252 TYR A CA 1
ATOM 2060 C C . TYR A 1 252 ? -7.727 -9.414 -9.641 1 96.75 252 TYR A C 1
ATOM 2062 O O . TYR A 1 252 ? -8.805 -9.602 -10.211 1 96.75 252 TYR A O 1
ATOM 2070 N N . THR A 1 253 ? -7.465 -8.43 -8.867 1 96.25 253 THR A N 1
ATOM 2071 C CA . THR A 1 253 ? -8.531 -7.516 -8.477 1 96.25 253 THR A CA 1
ATOM 2072 C C . THR A 1 253 ? -7.977 -6.125 -8.18 1 96.25 253 THR A C 1
ATOM 2074 O O . THR A 1 253 ? -6.762 -5.918 -8.219 1 96.25 253 THR A O 1
ATOM 2077 N N . ASN A 1 254 ? -8.891 -5.207 -7.918 1 94.94 254 ASN A N 1
ATOM 2078 C CA . ASN A 1 254 ? -8.477 -3.834 -7.656 1 94.94 254 ASN A CA 1
ATOM 2079 C C . ASN A 1 254 ? -7.867 -3.689 -6.266 1 94.94 254 ASN A C 1
ATOM 2081 O O . ASN A 1 254 ? -7.949 -4.609 -5.445 1 94.94 254 ASN A O 1
ATOM 2085 N N . THR A 1 255 ? -7.324 -2.551 -6.016 1 96.56 255 THR A N 1
ATOM 2086 C CA . THR A 1 255 ? -6.488 -2.32 -4.844 1 96.56 255 THR A CA 1
ATOM 2087 C C . THR A 1 255 ? -7.324 -2.361 -3.568 1 96.56 255 THR A C 1
ATOM 2089 O O . THR A 1 255 ? -6.887 -2.904 -2.551 1 96.56 255 THR A O 1
ATOM 2092 N N . ALA A 1 256 ? -8.516 -1.743 -3.553 1 94.44 256 ALA A N 1
ATOM 2093 C CA . ALA A 1 256 ? -9.367 -1.742 -2.365 1 94.44 256 ALA A CA 1
ATOM 2094 C C . ALA A 1 256 ? -9.68 -3.166 -1.912 1 94.44 256 ALA A C 1
ATOM 2096 O O . ALA A 1 256 ? -9.617 -3.473 -0.719 1 94.44 256 ALA A O 1
ATOM 2097 N N . ARG A 1 257 ? -9.961 -4.008 -2.816 1 95.62 257 ARG A N 1
ATOM 2098 C CA . ARG A 1 257 ? -10.242 -5.41 -2.516 1 95.62 257 ARG A CA 1
ATOM 2099 C C . ARG A 1 257 ? -8.984 -6.121 -2.018 1 95.62 257 ARG A C 1
ATOM 2101 O O . ARG A 1 257 ? -9.062 -6.965 -1.12 1 95.62 257 ARG A O 1
ATOM 2108 N N . MET A 1 258 ? -7.867 -5.801 -2.652 1 97.75 258 MET A N 1
ATOM 2109 C CA . MET A 1 258 ? -6.602 -6.387 -2.213 1 97.75 258 MET A CA 1
ATOM 2110 C C . MET A 1 258 ? -6.34 -6.078 -0.743 1 97.75 258 MET A C 1
ATOM 2112 O O . MET A 1 258 ? -5.914 -6.949 0.013 1 97.75 258 MET A O 1
ATOM 2116 N N . VAL A 1 259 ? -6.613 -4.84 -0.319 1 97.31 259 VAL A N 1
ATOM 2117 C CA . VAL A 1 259 ? -6.441 -4.465 1.081 1 97.31 259 VAL A CA 1
ATOM 2118 C C . VAL A 1 259 ? -7.324 -5.348 1.965 1 97.31 259 VAL A C 1
ATOM 2120 O O . VAL A 1 259 ? -6.863 -5.875 2.98 1 97.31 259 VAL A O 1
ATOM 2123 N N . ALA A 1 260 ? -8.547 -5.5 1.591 1 96.31 260 ALA A N 1
ATOM 2124 C CA . ALA A 1 260 ? -9.508 -6.277 2.367 1 96.31 260 ALA A CA 1
ATOM 2125 C C . ALA A 1 260 ? -9.086 -7.742 2.445 1 96.31 260 ALA A C 1
ATOM 2127 O O . ALA A 1 260 ? -9.219 -8.375 3.496 1 96.31 260 ALA A O 1
ATOM 2128 N N . ILE A 1 261 ? -8.602 -8.281 1.36 1 97.81 261 ILE A N 1
ATOM 2129 C CA . ILE A 1 261 ? -8.148 -9.664 1.291 1 97.81 261 ILE A CA 1
ATOM 2130 C C . ILE A 1 261 ? -6.969 -9.875 2.234 1 97.81 261 ILE A C 1
ATOM 2132 O O . ILE A 1 261 ? -6.957 -10.812 3.029 1 97.81 261 ILE A O 1
ATOM 2136 N N . ILE A 1 262 ? -6 -8.984 2.115 1 98 262 ILE A N 1
ATOM 2137 C CA . ILE A 1 262 ? -4.816 -9.086 2.965 1 98 262 ILE A CA 1
ATOM 2138 C C . ILE A 1 262 ? -5.23 -9.008 4.434 1 98 262 ILE A C 1
ATOM 2140 O O . ILE A 1 262 ? -4.773 -9.805 5.258 1 98 262 ILE A O 1
ATOM 2144 N N . HIS A 1 263 ? -6.105 -8.047 4.766 1 96.56 263 HIS A N 1
ATOM 2145 C CA . HIS A 1 263 ? -6.602 -7.891 6.129 1 96.56 263 HIS A CA 1
ATOM 2146 C C . HIS A 1 263 ? -7.227 -9.188 6.637 1 96.56 263 HIS A C 1
ATOM 2148 O O . HIS A 1 263 ? -6.957 -9.609 7.762 1 96.56 263 HIS A O 1
ATOM 2154 N N . GLN A 1 264 ? -8.008 -9.828 5.84 1 96.38 264 GLN A N 1
ATOM 2155 C CA . GLN A 1 264 ? -8.672 -11.078 6.199 1 96.38 264 GLN A CA 1
ATOM 2156 C C . GLN A 1 264 ? -7.652 -12.195 6.418 1 96.38 264 GLN A C 1
ATOM 2158 O O . GLN A 1 264 ? -7.715 -12.914 7.418 1 96.38 264 GLN A O 1
ATOM 2163 N N . LEU A 1 265 ? -6.73 -12.352 5.508 1 97.75 265 LEU A N 1
ATOM 2164 C CA . LEU A 1 265 ? -5.789 -13.469 5.547 1 97.75 265 LEU A CA 1
ATOM 2165 C C . LEU A 1 265 ? -4.789 -13.297 6.684 1 97.75 265 LEU A C 1
ATOM 2167 O O . LEU A 1 265 ? -4.273 -14.281 7.219 1 97.75 265 LEU A O 1
ATOM 2171 N N . GLU A 1 266 ? -4.512 -12.055 7.039 1 96.62 266 GLU A N 1
ATOM 2172 C CA . GLU A 1 266 ? -3.596 -11.797 8.141 1 96.62 266 GLU A CA 1
ATOM 2173 C C . GLU A 1 266 ? -4.121 -12.383 9.453 1 96.62 266 GLU A C 1
ATOM 2175 O O . GLU A 1 266 ? -3.342 -12.695 10.352 1 96.62 266 GLU A O 1
ATOM 2180 N N . GLN A 1 267 ? -5.441 -12.555 9.531 1 94.5 267 GLN A N 1
ATOM 2181 C CA . GLN A 1 267 ? -6.047 -13.078 10.758 1 94.5 267 GLN A CA 1
ATOM 2182 C C . GLN A 1 267 ? -5.625 -14.523 11 1 94.5 267 GLN A C 1
ATOM 2184 O O . GLN A 1 267 ? -5.785 -15.047 12.102 1 94.5 267 GLN A O 1
ATOM 2189 N N . LEU A 1 268 ? -5.043 -15.172 9.969 1 96.31 268 LEU A N 1
ATOM 2190 C CA . LEU A 1 268 ? -4.645 -16.562 10.094 1 96.31 268 LEU A CA 1
ATOM 2191 C C . LEU A 1 268 ? -3.318 -16.688 10.844 1 96.31 268 LEU A C 1
ATOM 2193 O O . LEU A 1 268 ? -2.947 -17.766 11.289 1 96.31 268 LEU A O 1
ATOM 2197 N N . GLY A 1 269 ? -2.514 -15.609 10.914 1 95.75 269 GLY A N 1
ATOM 2198 C CA . GLY A 1 269 ? -1.291 -15.578 11.695 1 95.75 269 GLY A CA 1
ATOM 2199 C C . GLY A 1 269 ? -0.136 -16.297 11.031 1 95.75 269 GLY A C 1
ATOM 2200 O O . GLY A 1 269 ? 0.789 -16.766 11.703 1 95.75 269 GLY A O 1
ATOM 2201 N N . ARG A 1 270 ? -0.202 -16.531 9.727 1 97.19 270 ARG A N 1
ATOM 2202 C CA . ARG A 1 270 ? 0.833 -17.203 8.945 1 97.19 270 ARG A CA 1
ATOM 2203 C C . ARG A 1 270 ? 1.377 -16.281 7.855 1 97.19 270 ARG A C 1
ATOM 2205 O O . ARG A 1 270 ? 0.689 -15.359 7.414 1 97.19 270 ARG A O 1
ATOM 2212 N N . PRO A 1 271 ? 2.699 -16.453 7.453 1 97.88 271 PRO A N 1
ATOM 2213 C CA . PRO A 1 271 ? 3.186 -15.664 6.316 1 97.88 271 PRO A CA 1
ATOM 2214 C C . PRO A 1 271 ? 2.281 -15.781 5.09 1 97.88 271 PRO A C 1
ATOM 2216 O O . PRO A 1 271 ? 1.698 -16.844 4.848 1 97.88 271 PRO A O 1
ATOM 2219 N N . ILE A 1 272 ? 2.162 -14.711 4.383 1 98.62 272 ILE A N 1
ATOM 2220 C CA . ILE A 1 272 ? 1.211 -14.641 3.279 1 98.62 272 ILE A CA 1
ATOM 2221 C C . ILE A 1 272 ? 1.96 -14.438 1.964 1 98.62 272 ILE A C 1
ATOM 2223 O O . ILE A 1 272 ? 2.805 -13.539 1.858 1 98.62 272 ILE A O 1
ATOM 2227 N N . PHE A 1 273 ? 1.689 -15.234 0.966 1 98.94 273 PHE A N 1
ATOM 2228 C CA . PHE A 1 273 ? 2.229 -15.164 -0.386 1 98.94 273 PHE A CA 1
ATOM 2229 C C . PHE A 1 273 ? 1.119 -14.906 -1.398 1 98.94 273 PHE A C 1
ATOM 2231 O O . PHE A 1 273 ? 0.156 -15.672 -1.479 1 98.94 273 PHE A O 1
ATOM 2238 N N . CYS A 1 274 ? 1.173 -13.789 -2.086 1 98.88 274 CYS A N 1
ATOM 2239 C CA . CYS A 1 274 ? 0.313 -13.617 -3.252 1 98.88 274 CYS A CA 1
ATOM 2240 C C . CYS A 1 274 ? 0.94 -14.25 -4.488 1 98.88 274 CYS A C 1
ATOM 2242 O O . CYS A 1 274 ? 1.654 -13.578 -5.238 1 98.88 274 CYS A O 1
ATOM 2244 N N . THR A 1 275 ? 0.607 -15.422 -4.715 1 98.88 275 THR A N 1
ATOM 2245 C CA . THR A 1 275 ? 1.365 -16.219 -5.68 1 98.88 275 THR A CA 1
ATOM 2246 C C . THR A 1 275 ? 0.921 -15.891 -7.105 1 98.88 275 THR A C 1
ATOM 2248 O O . THR A 1 275 ? 1.594 -16.266 -8.07 1 98.88 275 THR A O 1
ATOM 2251 N N . GLU A 1 276 ? -0.238 -15.266 -7.281 1 98.81 276 GLU A N 1
ATOM 2252 C CA . GLU A 1 276 ? -0.611 -14.711 -8.578 1 98.81 276 GLU A CA 1
ATOM 2253 C C . GLU A 1 276 ? -1.35 -13.383 -8.414 1 98.81 276 GLU A C 1
ATOM 2255 O O . GLU A 1 276 ? -2.322 -13.297 -7.664 1 98.81 276 GLU A O 1
ATOM 2260 N N . TRP A 1 277 ? -0.872 -12.477 -9.117 1 98.38 277 TRP A N 1
ATOM 2261 C CA . TRP A 1 277 ? -1.514 -11.164 -9.211 1 98.38 277 TRP A CA 1
ATOM 2262 C C . TRP A 1 277 ? -1.089 -10.445 -10.484 1 98.38 277 TRP A C 1
ATOM 2264 O O . TRP A 1 277 ? -0.604 -11.07 -11.43 1 98.38 277 TRP A O 1
ATOM 2274 N N . LEU A 1 278 ? -1.354 -9.117 -10.578 1 98 278 LEU A N 1
ATOM 2275 C CA . LEU A 1 278 ? -1.09 -8.188 -11.664 1 98 278 LEU A CA 1
ATOM 2276 C C . LEU A 1 278 ? -2.021 -8.445 -12.844 1 98 278 LEU A C 1
ATOM 2278 O O . LEU A 1 278 ? -1.902 -9.469 -13.523 1 98 278 LEU A O 1
ATOM 2282 N N . ALA A 1 279 ? -2.936 -7.785 -13.062 1 96.38 279 ALA A N 1
ATOM 2283 C CA . ALA A 1 279 ? -3.908 -7.672 -14.148 1 96.38 279 ALA A CA 1
ATOM 2284 C C . ALA A 1 279 ? -4.348 -6.223 -14.336 1 96.38 279 ALA A C 1
ATOM 2286 O O . ALA A 1 279 ? -5.371 -5.801 -13.789 1 96.38 279 ALA A O 1
ATOM 2287 N N . ARG A 1 280 ? -3.611 -5.555 -15.141 1 94.56 280 ARG A N 1
ATOM 2288 C CA . ARG A 1 280 ? -3.715 -4.102 -15.172 1 94.56 280 ARG A CA 1
ATOM 2289 C C . ARG A 1 280 ? -5.105 -3.662 -15.625 1 94.56 280 ARG A C 1
ATOM 2291 O O . ARG A 1 280 ? -5.637 -2.664 -15.125 1 94.56 280 ARG A O 1
ATOM 2298 N N . HIS A 1 281 ? -5.734 -4.43 -16.453 1 92.94 281 HIS A N 1
ATOM 2299 C CA . HIS A 1 281 ? -7.031 -4.051 -17.016 1 92.94 281 HIS A CA 1
ATOM 2300 C C . HIS A 1 281 ? -8.125 -4.109 -15.953 1 92.94 281 HIS A C 1
ATOM 2302 O O . HIS A 1 281 ? -9.203 -3.547 -16.141 1 92.94 281 HIS A O 1
ATOM 2308 N N . VAL A 1 282 ? -7.82 -4.785 -14.852 1 91.62 282 VAL A N 1
ATOM 2309 C CA . VAL A 1 282 ? -8.875 -4.902 -13.844 1 91.62 282 VAL A CA 1
ATOM 2310 C C . VAL A 1 282 ? -8.453 -4.172 -12.57 1 91.62 282 VAL A C 1
ATOM 2312 O O . VAL A 1 282 ? -8.977 -4.449 -11.492 1 91.62 282 VAL A O 1
ATOM 2315 N N . GLY A 1 283 ? -7.484 -3.354 -12.703 1 92.19 283 GLY A N 1
ATOM 2316 C CA . GLY A 1 283 ? -7.133 -2.459 -11.609 1 92.19 283 GLY A CA 1
ATOM 2317 C C . GLY A 1 283 ? -6.031 -3.004 -10.719 1 92.19 283 GLY A C 1
ATOM 2318 O O . GLY A 1 283 ? -5.746 -2.439 -9.664 1 92.19 283 GLY A O 1
ATOM 2319 N N . SER A 1 284 ? -5.473 -4.102 -11.055 1 96.25 284 SER A N 1
ATOM 2320 C CA . SER A 1 284 ? -4.32 -4.664 -10.359 1 96.25 284 SER A CA 1
ATOM 2321 C C . SER A 1 284 ? -3.012 -4.145 -10.945 1 96.25 284 SER A C 1
ATOM 2323 O O . SER A 1 284 ? -2.531 -4.652 -11.961 1 96.25 284 SER A O 1
ATOM 2325 N N . THR A 1 285 ? -2.426 -3.137 -10.258 1 96.56 285 THR A N 1
ATOM 2326 C CA . THR A 1 285 ? -1.256 -2.482 -10.828 1 96.56 285 THR A CA 1
ATOM 2327 C C . THR A 1 285 ? -0.075 -2.545 -9.867 1 96.56 285 THR A C 1
ATOM 2329 O O . THR A 1 285 ? -0.262 -2.621 -8.648 1 96.56 285 THR A O 1
ATOM 2332 N N . ILE A 1 286 ? 1.091 -2.494 -10.43 1 97.81 286 ILE A N 1
ATOM 2333 C CA . ILE A 1 286 ? 2.316 -2.557 -9.641 1 97.81 286 ILE A CA 1
ATOM 2334 C C . ILE A 1 286 ? 2.43 -1.312 -8.766 1 97.81 286 ILE A C 1
ATOM 2336 O O . ILE A 1 286 ? 2.736 -1.411 -7.57 1 97.81 286 ILE A O 1
ATOM 2340 N N . GLU A 1 287 ? 2.115 -0.172 -9.227 1 96.06 287 GLU A N 1
ATOM 2341 C CA . GLU A 1 287 ? 2.281 1.099 -8.531 1 96.06 287 GLU A CA 1
ATOM 2342 C C . GLU A 1 287 ? 1.437 1.144 -7.258 1 96.06 287 GLU A C 1
ATOM 2344 O O . GLU A 1 287 ? 1.854 1.715 -6.25 1 96.06 287 GLU A O 1
ATOM 2349 N N . GLU A 1 288 ? 0.303 0.53 -7.344 1 96.19 288 GLU A N 1
ATOM 2350 C CA . GLU A 1 288 ? -0.623 0.599 -6.219 1 96.19 288 GLU A CA 1
ATOM 2351 C C . GLU A 1 288 ? -0.415 -0.572 -5.262 1 96.19 288 GLU A C 1
ATOM 2353 O O . GLU A 1 288 ? -0.363 -0.383 -4.043 1 96.19 288 GLU A O 1
ATOM 2358 N N . GLN A 1 289 ? -0.197 -1.706 -5.836 1 98.31 289 GLN A N 1
ATOM 2359 C CA . GLN A 1 289 ? -0.384 -2.879 -4.988 1 98.31 289 GLN A CA 1
ATOM 2360 C C . GLN A 1 289 ? 0.957 -3.432 -4.512 1 98.31 289 GLN A C 1
ATOM 2362 O O . GLN A 1 289 ? 1.025 -4.102 -3.479 1 98.31 289 GLN A O 1
ATOM 2367 N N . LEU A 1 290 ? 2.016 -3.189 -5.25 1 98.56 290 LEU A N 1
ATOM 2368 C CA . LEU A 1 290 ? 3.312 -3.684 -4.797 1 98.56 290 LEU A CA 1
ATOM 2369 C C . LEU A 1 290 ? 3.707 -3.041 -3.471 1 98.56 290 LEU A C 1
ATOM 2371 O O . LEU A 1 290 ? 4.07 -3.738 -2.521 1 98.56 290 LEU A O 1
ATOM 2375 N N . PRO A 1 291 ? 3.619 -1.648 -3.309 1 98.06 291 PRO A N 1
ATOM 2376 C CA . PRO A 1 291 ? 3.926 -1.033 -2.016 1 98.06 291 PRO A CA 1
ATOM 2377 C C . PRO A 1 291 ? 3.004 -1.515 -0.897 1 98.06 291 PRO A C 1
ATOM 2379 O O . PRO A 1 291 ? 3.441 -1.667 0.246 1 98.06 291 PRO A O 1
ATOM 2382 N N . LEU A 1 292 ? 1.76 -1.729 -1.243 1 97.62 292 LEU A N 1
ATOM 2383 C CA . LEU A 1 292 ? 0.785 -2.266 -0.3 1 97.62 292 LEU A CA 1
ATOM 2384 C C . LEU A 1 292 ? 1.235 -3.621 0.236 1 97.62 292 LEU A C 1
ATOM 2386 O O . LEU A 1 292 ? 1.241 -3.844 1.448 1 97.62 292 LEU A O 1
ATOM 2390 N N . MET A 1 293 ? 1.623 -4.5 -0.655 1 98.5 293 MET A N 1
ATOM 2391 C CA . MET A 1 293 ? 2.047 -5.84 -0.254 1 98.5 293 MET A CA 1
ATOM 2392 C C . MET A 1 293 ? 3.369 -5.785 0.505 1 98.5 293 MET A C 1
ATOM 2394 O O . MET A 1 293 ? 3.578 -6.551 1.447 1 98.5 293 MET A O 1
ATOM 2398 N N . HIS A 1 294 ? 4.234 -4.883 0.11 1 98.12 294 HIS A N 1
ATOM 2399 C CA . HIS A 1 294 ? 5.473 -4.695 0.855 1 98.12 294 HIS A CA 1
ATOM 2400 C C . HIS A 1 294 ? 5.195 -4.301 2.301 1 98.12 294 HIS A C 1
ATOM 2402 O O . HIS A 1 294 ? 5.719 -4.918 3.23 1 98.12 294 HIS A O 1
ATOM 2408 N N . ALA A 1 295 ? 4.312 -3.334 2.492 1 95.94 295 ALA A N 1
ATOM 2409 C CA . ALA A 1 295 ? 4 -2.811 3.82 1 95.94 295 ALA A CA 1
ATOM 2410 C C . ALA A 1 295 ? 3.344 -3.879 4.688 1 95.94 295 ALA A C 1
ATOM 2412 O O . ALA A 1 295 ? 3.486 -3.865 5.914 1 95.94 295 ALA A O 1
ATOM 2413 N N . ALA A 1 296 ? 2.684 -4.852 4.074 1 96.69 296 ALA A N 1
ATOM 2414 C CA . ALA A 1 296 ? 1.97 -5.902 4.793 1 96.69 296 ALA A CA 1
ATOM 2415 C C . ALA A 1 296 ? 2.84 -7.148 4.945 1 96.69 296 ALA A C 1
ATOM 2417 O O . ALA A 1 296 ? 2.387 -8.172 5.465 1 96.69 296 ALA A O 1
ATOM 2418 N N . ASN A 1 297 ? 4.102 -7.105 4.418 1 97.19 297 ASN A N 1
ATOM 2419 C CA . ASN A 1 297 ? 5.016 -8.242 4.418 1 97.19 297 ASN A CA 1
ATOM 2420 C C . ASN A 1 297 ? 4.453 -9.414 3.617 1 97.19 297 ASN A C 1
ATOM 2422 O O . ASN A 1 297 ? 4.648 -10.57 3.98 1 97.19 297 ASN A O 1
ATOM 2426 N N . VAL A 1 298 ? 3.633 -9.141 2.58 1 98.38 298 VAL A N 1
ATOM 2427 C CA . VAL A 1 298 ? 3.143 -10.148 1.646 1 98.38 298 VAL A CA 1
ATOM 2428 C C . VAL A 1 298 ? 4.148 -10.336 0.513 1 98.38 298 VAL A C 1
ATOM 2430 O O . VAL A 1 298 ? 4.633 -9.359 -0.065 1 98.38 298 VAL A O 1
ATOM 2433 N N . ALA A 1 299 ? 4.57 -11.539 0.235 1 98.69 299 ALA A N 1
ATOM 2434 C CA . ALA A 1 299 ? 5.457 -11.82 -0.894 1 98.69 299 ALA A CA 1
ATOM 2435 C C . ALA A 1 299 ? 4.668 -11.906 -2.199 1 98.69 299 ALA A C 1
ATOM 2437 O O . ALA A 1 299 ? 3.846 -12.805 -2.375 1 98.69 299 ALA A O 1
ATOM 2438 N N . PRO A 1 300 ? 4.895 -10.992 -3.07 1 98.81 300 PRO A N 1
ATOM 2439 C CA . PRO A 1 300 ? 4.148 -11.008 -4.328 1 98.81 300 PRO A CA 1
ATOM 2440 C C . PRO A 1 300 ? 4.832 -11.828 -5.418 1 98.81 300 PRO A C 1
ATOM 2442 O O . PRO A 1 300 ? 6.062 -11.828 -5.516 1 98.81 300 PRO A O 1
ATOM 2445 N N . TYR A 1 301 ? 4.066 -12.531 -6.199 1 98.88 301 TYR A N 1
ATOM 2446 C CA . TYR A 1 301 ? 4.477 -13.195 -7.434 1 98.88 301 TYR A CA 1
ATOM 2447 C C . TYR A 1 301 ? 3.527 -12.852 -8.578 1 98.88 301 TYR A C 1
ATOM 2449 O O . TYR A 1 301 ? 2.463 -13.461 -8.711 1 98.88 301 TYR A O 1
ATOM 2457 N N . GLN A 1 302 ? 3.904 -11.906 -9.359 1 98.69 302 GLN A N 1
ATOM 2458 C CA . GLN A 1 302 ? 3.025 -11.57 -10.477 1 98.69 302 GLN A CA 1
ATOM 2459 C C . GLN A 1 302 ? 3.031 -12.664 -11.531 1 98.69 302 GLN A C 1
ATOM 2461 O O . GLN A 1 302 ? 4.016 -13.398 -11.672 1 98.69 302 GLN A O 1
ATOM 2466 N N . TRP A 1 303 ? 1.948 -12.758 -12.219 1 97.75 303 TRP A N 1
ATOM 2467 C CA . TRP A 1 303 ? 1.926 -13.68 -13.352 1 97.75 303 TRP A CA 1
ATOM 2468 C C . TRP A 1 303 ? 2.66 -13.086 -14.547 1 97.75 303 TRP A C 1
ATOM 2470 O O . TRP A 1 303 ? 2.375 -11.961 -14.961 1 97.75 303 TRP A O 1
ATOM 2480 N N . GLY A 1 304 ? 3.656 -13.844 -15.039 1 96.38 304 GLY A N 1
ATOM 2481 C CA . GLY A 1 304 ? 4.367 -13.438 -16.25 1 96.38 304 GLY A CA 1
ATOM 2482 C C . GLY A 1 304 ? 5.652 -12.68 -15.953 1 96.38 304 GLY A C 1
ATOM 2483 O O . GLY A 1 304 ? 5.859 -12.211 -14.828 1 96.38 304 GLY A O 1
ATOM 2484 N N . LEU A 1 305 ? 6.504 -12.539 -16.969 1 98.44 305 LEU A N 1
ATOM 2485 C CA . LEU A 1 305 ? 7.758 -11.797 -16.922 1 98.44 305 LEU A CA 1
ATOM 2486 C C . LEU A 1 305 ? 8.078 -11.18 -18.281 1 98.44 305 LEU A C 1
ATOM 2488 O O . LEU A 1 305 ? 7.992 -9.961 -18.438 1 98.44 305 LEU A O 1
ATOM 2492 N N . VAL A 1 306 ? 8.305 -12 -19.234 1 98.31 306 VAL A N 1
ATOM 2493 C CA . VAL A 1 306 ? 8.656 -11.547 -20.578 1 98.31 306 VAL A CA 1
ATOM 2494 C C . VAL A 1 306 ? 7.539 -11.898 -21.562 1 98.31 306 VAL A C 1
ATOM 2496 O O . VAL A 1 306 ? 7.062 -13.031 -21.578 1 98.31 306 VAL A O 1
ATOM 2499 N N . ARG A 1 307 ? 7.168 -10.938 -22.281 1 96.44 307 ARG A N 1
ATOM 2500 C CA . ARG A 1 307 ? 6.203 -11.211 -23.344 1 96.44 307 ARG A CA 1
ATOM 2501 C C . ARG A 1 307 ? 6.695 -12.328 -24.25 1 96.44 307 ARG A C 1
ATOM 2503 O O . ARG A 1 307 ? 7.812 -12.266 -24.766 1 96.44 307 ARG A O 1
ATOM 2510 N N . GLY A 1 308 ? 5.824 -13.359 -24.406 1 96.25 308 GLY A N 1
ATOM 2511 C CA . GLY A 1 308 ? 6.262 -14.5 -25.188 1 96.25 308 GLY A CA 1
ATOM 2512 C C . GLY A 1 308 ? 5.109 -15.359 -25.688 1 96.25 308 GLY A C 1
ATOM 2513 O O . GLY A 1 308 ? 4.027 -14.852 -25.969 1 96.25 308 GLY A O 1
ATOM 2514 N N . LYS A 1 309 ? 5.406 -16.594 -25.844 1 96.94 309 LYS A N 1
ATOM 2515 C CA . LYS A 1 309 ? 4.523 -17.531 -26.531 1 96.94 309 LYS A CA 1
ATOM 2516 C C . LYS A 1 309 ? 3.219 -17.734 -25.75 1 96.94 309 LYS A C 1
ATOM 2518 O O . LYS A 1 309 ? 2.191 -18.078 -26.344 1 96.94 309 LYS A O 1
ATOM 2523 N N . THR A 1 310 ? 3.178 -17.422 -24.438 1 96.44 310 THR A N 1
ATOM 2524 C CA . THR A 1 310 ? 1.968 -17.625 -23.641 1 96.44 310 THR A CA 1
ATOM 2525 C C . THR A 1 310 ? 0.951 -16.516 -23.922 1 96.44 310 THR A C 1
ATOM 2527 O O . THR A 1 310 ? -0.236 -16.672 -23.625 1 96.44 310 THR A O 1
ATOM 2530 N N . GLN A 1 311 ? 1.388 -15.391 -24.391 1 94.94 311 GLN A N 1
ATOM 2531 C CA . GLN A 1 311 ? 0.58 -14.227 -24.734 1 94.94 311 GLN A CA 1
ATOM 2532 C C . GLN A 1 311 ? -0.21 -13.719 -23.531 1 94.94 311 GLN A C 1
ATOM 2534 O O . GLN A 1 311 ? -1.369 -13.32 -23.672 1 94.94 311 GLN A O 1
ATOM 2539 N N . THR A 1 312 ? 0.396 -13.812 -22.344 1 95 312 THR A N 1
ATOM 2540 C CA . THR A 1 312 ? -0.304 -13.414 -21.125 1 95 312 THR A CA 1
ATOM 2541 C C . THR A 1 312 ? -0.273 -11.898 -20.953 1 95 312 THR A C 1
ATOM 2543 O O . THR A 1 312 ? -0.858 -11.359 -20.016 1 95 312 THR A O 1
ATOM 2546 N N . TRP A 1 313 ? 0.368 -11.172 -21.875 1 92.94 313 TRP A N 1
ATOM 2547 C CA . TRP A 1 313 ? 0.235 -9.719 -21.938 1 92.94 313 TRP A CA 1
ATOM 2548 C C . TRP A 1 313 ? -1.149 -9.328 -22.438 1 92.94 313 TRP A C 1
ATOM 2550 O O . TRP A 1 313 ? -1.571 -8.18 -22.281 1 92.94 313 TRP A O 1
ATOM 2560 N N . LEU A 1 314 ? -1.845 -10.258 -23.094 1 91.31 314 LEU A N 1
ATOM 2561 C CA . LEU A 1 314 ? -3.23 -10.07 -23.5 1 91.31 314 LEU A CA 1
ATOM 2562 C C . LEU A 1 314 ? -4.188 -10.383 -22.359 1 91.31 314 LEU A C 1
ATOM 2564 O O . LEU A 1 314 ? -3.947 -11.312 -21.578 1 91.31 314 LEU A O 1
ATOM 2568 N N . PRO A 1 315 ? -5.289 -9.688 -22.281 1 91.56 315 PRO A N 1
ATOM 2569 C CA . PRO A 1 315 ? -6.246 -9.953 -21.203 1 91.56 315 PRO A CA 1
ATOM 2570 C C . PRO A 1 315 ? -7.066 -11.219 -21.438 1 91.56 315 PRO A C 1
ATOM 2572 O O . PRO A 1 315 ? -7.02 -11.797 -22.531 1 91.56 315 PRO A O 1
ATOM 2575 N N . TRP A 1 316 ? -7.754 -11.625 -20.422 1 90 316 TRP A N 1
ATOM 2576 C CA . TRP A 1 316 ? -8.711 -12.727 -20.516 1 90 316 TRP A CA 1
ATOM 2577 C C . TRP A 1 316 ? -9.836 -12.375 -21.484 1 90 316 TRP A C 1
ATOM 2579 O O . TRP A 1 316 ? -10.109 -11.203 -21.734 1 90 316 TRP A O 1
ATOM 2589 N N . PRO A 1 317 ? -10.492 -13.367 -21.969 1 84.25 317 PRO A N 1
ATOM 2590 C CA . PRO A 1 317 ? -11.602 -13.125 -22.891 1 84.25 317 PRO A CA 1
ATOM 2591 C C . PRO A 1 317 ? -12.641 -12.164 -22.328 1 84.25 317 PRO A C 1
ATOM 2593 O O . PRO A 1 317 ? -13.086 -11.25 -23.031 1 84.25 317 PRO A O 1
ATOM 2596 N N . VAL A 1 318 ? -12.953 -12.32 -21.109 1 81.06 318 VAL A N 1
ATOM 2597 C CA . VAL A 1 318 ? -14.008 -11.516 -20.5 1 81.06 318 VAL A CA 1
ATOM 2598 C C . VAL A 1 318 ? -13.578 -10.055 -20.469 1 81.06 318 VAL A C 1
ATOM 2600 O O . VAL A 1 318 ? -14.406 -9.156 -20.625 1 81.06 318 VAL A O 1
ATOM 2603 N N . VAL A 1 319 ? -12.375 -9.789 -20.297 1 82.19 319 VAL A N 1
ATOM 2604 C CA . VAL A 1 319 ? -11.844 -8.43 -20.203 1 82.19 319 VAL A CA 1
ATOM 2605 C C . VAL A 1 319 ? -11.773 -7.816 -21.609 1 82.19 319 VAL A C 1
ATOM 2607 O O . VAL A 1 319 ? -12.078 -6.637 -21.781 1 82.19 319 VAL A O 1
ATOM 2610 N N . MET A 1 320 ? -11.43 -8.594 -22.531 1 78 320 MET A N 1
ATOM 2611 C CA . MET A 1 320 ? -11.312 -8.133 -23.922 1 78 320 MET A CA 1
ATOM 2612 C C . MET A 1 320 ? -12.656 -7.664 -24.453 1 78 320 MET A C 1
ATOM 2614 O O . MET A 1 320 ? -12.727 -6.699 -25.219 1 78 320 MET A O 1
ATOM 2618 N N . THR A 1 321 ? -13.656 -8.312 -24.016 1 77.06 321 THR A N 1
ATOM 2619 C CA . THR A 1 321 ? -14.992 -7.996 -24.516 1 77.06 321 THR A CA 1
ATOM 2620 C C . THR A 1 321 ? -15.5 -6.688 -23.922 1 77.06 321 THR A C 1
ATOM 2622 O O . THR A 1 321 ? -16.312 -5.996 -24.516 1 77.06 321 THR A O 1
ATOM 2625 N N . HIS A 1 322 ? -14.93 -6.336 -22.812 1 76.44 322 HIS A N 1
ATOM 2626 C CA . HIS A 1 322 ? -15.492 -5.203 -22.078 1 76.44 322 HIS A CA 1
ATOM 2627 C C . HIS A 1 322 ? -14.578 -3.986 -22.172 1 76.44 322 HIS A C 1
ATOM 2629 O O . HIS A 1 322 ? -14.898 -2.924 -21.625 1 76.44 322 HIS A O 1
ATOM 2635 N N . SER A 1 323 ? -13.453 -4.195 -22.766 1 72.06 323 SER A N 1
ATOM 2636 C CA . SER A 1 323 ? -12.484 -3.1 -22.828 1 72.06 323 SER A CA 1
ATOM 2637 C C . SER A 1 323 ? -12.109 -2.775 -24.266 1 72.06 323 SER A C 1
ATOM 2639 O O . SER A 1 323 ? -11.469 -3.588 -24.938 1 72.06 323 SER A O 1
ATOM 2641 N N . THR A 1 324 ? -12.555 -1.617 -24.781 1 65.06 324 THR A N 1
ATOM 2642 C CA . THR A 1 324 ? -12.305 -1.235 -26.172 1 65.06 324 THR A CA 1
ATOM 2643 C C . THR A 1 324 ? -10.82 -0.95 -26.406 1 65.06 324 THR A C 1
ATOM 2645 O O . THR A 1 324 ? -10.312 -1.116 -27.516 1 65.06 324 THR A O 1
ATOM 2648 N N . ASP A 1 325 ? -10.109 -0.484 -25.391 1 67.56 325 ASP A N 1
ATOM 2649 C CA . ASP A 1 325 ? -8.703 -0.115 -25.578 1 67.56 325 ASP A CA 1
ATOM 2650 C C . ASP A 1 325 ? -7.785 -1.069 -24.812 1 67.56 325 ASP A C 1
ATOM 2652 O O . ASP A 1 325 ? -6.781 -0.645 -24.234 1 67.56 325 ASP A O 1
ATOM 2656 N N . TYR A 1 326 ? -8.031 -2.301 -25.031 1 70.38 326 TYR A N 1
ATOM 2657 C CA . TYR A 1 326 ? -7.324 -3.277 -24.219 1 70.38 326 TYR A CA 1
ATOM 2658 C C . TYR A 1 326 ? -5.883 -3.441 -24.672 1 70.38 326 TYR A C 1
ATOM 2660 O O . TYR A 1 326 ? -5.039 -3.953 -23.938 1 70.38 326 TYR A O 1
ATOM 2668 N N . CYS A 1 327 ? -5.559 -2.941 -25.844 1 69.38 327 CYS A N 1
ATOM 2669 C CA . CYS A 1 327 ? -4.25 -3.246 -26.406 1 69.38 327 CYS A CA 1
ATOM 2670 C C . CYS A 1 327 ? -3.191 -2.279 -25.891 1 69.38 327 CYS A C 1
ATOM 2672 O O . CYS A 1 327 ? -1.993 -2.551 -26 1 69.38 327 CYS A O 1
ATOM 2674 N N . ARG A 1 328 ? -3.541 -1.193 -25.375 1 75.81 328 ARG A N 1
ATOM 2675 C CA . ARG A 1 328 ? -2.559 -0.202 -24.953 1 75.81 328 ARG A CA 1
ATOM 2676 C C . ARG A 1 328 ? -1.885 -0.622 -23.656 1 75.81 328 ARG A C 1
ATOM 2678 O O . ARG A 1 328 ? -0.738 -0.252 -23.391 1 75.81 328 ARG A O 1
ATOM 2685 N N . LEU A 1 329 ? -2.541 -1.501 -23.016 1 87.25 329 LEU A N 1
ATOM 2686 C CA . LEU A 1 329 ? -2.088 -1.931 -21.688 1 87.25 329 LEU A CA 1
ATOM 2687 C C . LEU A 1 329 ? -1.806 -3.43 -21.672 1 87.25 329 LEU A C 1
ATOM 2689 O O . LEU A 1 329 ? -2.545 -4.211 -22.281 1 87.25 329 LEU A O 1
ATOM 2693 N N . TRP A 1 330 ? -0.65 -3.807 -21.172 1 93.19 330 TRP A N 1
ATOM 2694 C CA . TRP A 1 330 ? -0.408 -5.23 -20.969 1 93.19 330 TRP A CA 1
ATOM 2695 C C . TRP A 1 330 ? -1.183 -5.742 -19.75 1 93.19 330 TRP A C 1
ATOM 2697 O O . TRP A 1 330 ? -1.35 -5.02 -18.766 1 93.19 330 TRP A O 1
ATOM 2707 N N . PHE A 1 331 ? -1.673 -6.918 -19.938 1 93.56 331 PHE A N 1
ATOM 2708 C CA . PHE A 1 331 ? -2.439 -7.543 -18.859 1 93.56 331 PHE A CA 1
ATOM 2709 C C . PHE A 1 331 ? -1.521 -7.988 -17.734 1 93.56 331 PHE A C 1
ATOM 2711 O O . PHE A 1 331 ? -1.657 -7.531 -16.594 1 93.56 331 PHE A O 1
ATOM 2718 N N . HIS A 1 332 ? -0.677 -8.859 -18.125 1 96.06 332 HIS A N 1
ATOM 2719 C CA . HIS A 1 332 ? 0.404 -9.297 -17.25 1 96.06 332 HIS A CA 1
ATOM 2720 C C . HIS A 1 332 ? 1.76 -8.836 -17.766 1 96.06 332 HIS A C 1
ATOM 2722 O O . HIS A 1 332 ? 1.898 -7.703 -18.234 1 96.06 332 HIS A O 1
ATOM 2728 N N . ASP A 1 333 ? 2.881 -9.531 -17.562 1 96.56 333 ASP A N 1
ATOM 2729 C CA . ASP A 1 333 ? 4.27 -9.422 -18 1 96.56 333 ASP A CA 1
ATOM 2730 C C . ASP A 1 333 ? 4.809 -8.016 -17.75 1 96.56 333 ASP A C 1
ATOM 2732 O O . ASP A 1 333 ? 4.039 -7.066 -17.594 1 96.56 333 ASP A O 1
ATOM 2736 N N . VAL A 1 334 ? 6.203 -7.93 -17.828 1 98.19 334 VAL A N 1
ATOM 2737 C CA . VAL A 1 334 ? 6.793 -6.648 -17.453 1 98.19 334 VAL A CA 1
ATOM 2738 C C . VAL A 1 334 ? 7.957 -6.316 -18.375 1 98.19 334 VAL A C 1
ATOM 2740 O O . VAL A 1 334 ? 8.477 -5.199 -18.359 1 98.19 334 VAL A O 1
ATOM 2743 N N . PHE A 1 335 ? 8.406 -7.32 -19.234 1 98.25 335 PHE A N 1
ATOM 2744 C CA . PHE A 1 335 ? 9.453 -7.074 -20.219 1 98.25 335 PHE A CA 1
ATOM 2745 C C . PHE A 1 335 ? 8.977 -7.461 -21.625 1 98.25 335 PHE A C 1
ATOM 2747 O O . PHE A 1 335 ? 8.234 -8.43 -21.781 1 98.25 335 PHE A O 1
ATOM 2754 N N . GLU A 1 336 ? 9.5 -6.727 -22.594 1 95.56 336 GLU A N 1
ATOM 2755 C CA . GLU A 1 336 ? 9.375 -7.184 -23.969 1 95.56 336 GLU A CA 1
ATOM 2756 C C . GLU A 1 336 ? 10.477 -8.172 -24.328 1 95.56 336 GLU A C 1
ATOM 2758 O O . GLU A 1 336 ? 11.297 -8.531 -23.484 1 95.56 336 GLU A O 1
ATOM 2763 N N . GLU A 1 337 ? 10.438 -8.656 -25.484 1 93 337 GLU A N 1
ATOM 2764 C CA . GLU A 1 337 ? 11.258 -9.773 -25.938 1 93 337 GLU A CA 1
ATOM 2765 C C . GLU A 1 337 ? 12.742 -9.438 -25.859 1 93 337 GLU A C 1
ATOM 2767 O O . GLU A 1 337 ? 13.578 -10.336 -25.719 1 93 337 GLU A O 1
ATOM 2772 N N . ASN A 1 338 ? 13.078 -8.195 -25.844 1 94.25 338 ASN A N 1
ATOM 2773 C CA . ASN A 1 338 ? 14.484 -7.797 -25.812 1 94.25 338 ASN A CA 1
ATOM 2774 C C . ASN A 1 338 ? 14.883 -7.27 -24.438 1 94.25 338 ASN A C 1
ATOM 2776 O O . ASN A 1 338 ? 15.945 -6.66 -24.281 1 94.25 338 ASN A O 1
ATOM 2780 N N . GLY A 1 339 ? 13.969 -7.406 -23.484 1 96.19 339 GLY A N 1
ATOM 2781 C CA . GLY A 1 339 ? 14.336 -7.062 -22.125 1 96.19 339 GLY A CA 1
ATOM 2782 C C . GLY A 1 339 ? 13.984 -5.637 -21.75 1 96.19 339 GLY A C 1
ATOM 2783 O O . GLY A 1 339 ? 14.312 -5.176 -20.656 1 96.19 339 GLY A O 1
ATOM 2784 N N . ILE A 1 340 ? 13.391 -4.93 -22.672 1 96.62 340 ILE A N 1
ATOM 2785 C CA . ILE A 1 340 ? 12.953 -3.57 -22.375 1 96.62 340 ILE A CA 1
ATOM 2786 C C . ILE A 1 340 ? 11.695 -3.609 -21.516 1 96.62 340 ILE A C 1
ATOM 2788 O O . ILE A 1 340 ? 10.719 -4.289 -21.859 1 96.62 340 ILE A O 1
ATOM 2792 N N . PRO A 1 341 ? 11.695 -2.898 -20.438 1 97.44 341 PRO A N 1
ATOM 2793 C CA . PRO A 1 341 ? 10.523 -2.934 -19.562 1 97.44 341 PRO A CA 1
ATOM 2794 C C . PRO A 1 341 ? 9.281 -2.328 -20.203 1 97.44 341 PRO A C 1
ATOM 2796 O O . PRO A 1 341 ? 9.391 -1.358 -20.969 1 97.44 341 PRO A O 1
ATOM 2799 N N . PHE A 1 342 ? 8.109 -2.828 -19.922 1 96.19 342 PHE A N 1
ATOM 2800 C CA . PHE A 1 342 ? 6.824 -2.229 -20.266 1 96.19 342 PHE A CA 1
ATOM 2801 C C . PHE A 1 342 ? 6.695 -0.837 -19.656 1 96.19 342 PHE A C 1
ATOM 2803 O O . PHE A 1 342 ? 6.242 0.097 -20.328 1 96.19 342 PHE A O 1
ATOM 2810 N N . SER A 1 343 ? 7.129 -0.728 -18.484 1 95.88 343 SER A N 1
ATOM 2811 C CA . SER A 1 343 ? 7.129 0.516 -17.719 1 95.88 343 SER A CA 1
ATOM 2812 C C . SER A 1 343 ? 8.406 0.666 -16.906 1 95.88 343 SER A C 1
ATOM 2814 O O . SER A 1 343 ? 8.656 -0.113 -15.984 1 95.88 343 SER A O 1
ATOM 2816 N N . LYS A 1 344 ? 9.195 1.666 -17.234 1 95.56 344 LYS A N 1
ATOM 2817 C CA . LYS A 1 344 ? 10.414 1.94 -16.484 1 95.56 344 LYS A CA 1
ATOM 2818 C C . LYS A 1 344 ? 10.094 2.283 -15.031 1 95.56 344 LYS A C 1
ATOM 2820 O O . LYS A 1 344 ? 10.844 1.922 -14.125 1 95.56 344 LYS A O 1
ATOM 2825 N N . ALA A 1 345 ? 9.031 3 -14.828 1 94.38 345 ALA A N 1
ATOM 2826 C CA . ALA A 1 345 ? 8.609 3.404 -13.484 1 94.38 345 ALA A CA 1
ATOM 2827 C C . ALA A 1 345 ? 8.289 2.189 -12.625 1 94.38 345 ALA A C 1
ATOM 2829 O O . ALA A 1 345 ? 8.633 2.15 -11.438 1 94.38 345 ALA A O 1
ATOM 2830 N N . GLU A 1 346 ? 7.641 1.192 -13.203 1 96.75 346 GLU A N 1
ATOM 2831 C CA . GLU A 1 346 ? 7.328 -0.038 -12.484 1 96.75 346 GLU A CA 1
ATOM 2832 C C . GLU A 1 346 ? 8.602 -0.751 -12.031 1 96.75 346 GLU A C 1
ATOM 2834 O O . GLU A 1 346 ? 8.711 -1.163 -10.875 1 96.75 346 GLU A O 1
ATOM 2839 N N . MET A 1 347 ? 9.539 -0.86 -12.922 1 97.44 347 MET A N 1
ATOM 2840 C CA . MET A 1 347 ? 10.773 -1.567 -12.594 1 97.44 347 MET A CA 1
ATOM 2841 C C . MET A 1 347 ? 11.594 -0.793 -11.57 1 97.44 347 MET A C 1
ATOM 2843 O O . MET A 1 347 ? 12.242 -1.39 -10.711 1 97.44 347 MET A O 1
ATOM 2847 N N . SER A 1 348 ? 11.547 0.529 -11.656 1 95.56 348 SER A N 1
ATOM 2848 C CA . SER A 1 348 ? 12.211 1.354 -10.656 1 95.56 348 SER A CA 1
ATOM 2849 C C . SER A 1 348 ? 11.617 1.124 -9.266 1 95.56 348 SER A C 1
ATOM 2851 O O . SER A 1 348 ? 12.352 1.059 -8.281 1 95.56 348 SER A O 1
ATOM 2853 N N . LEU A 1 349 ? 10.359 1.012 -9.242 1 96.44 349 LEU A N 1
ATOM 2854 C CA . LEU A 1 349 ? 9.664 0.758 -7.98 1 96.44 349 LEU A CA 1
ATOM 2855 C C . LEU A 1 349 ? 10.07 -0.596 -7.406 1 96.44 349 LEU A C 1
ATOM 2857 O O . LEU A 1 349 ? 10.352 -0.708 -6.211 1 96.44 349 LEU A O 1
ATOM 2861 N N . VAL A 1 350 ? 10.094 -1.617 -8.266 1 97.81 350 VAL A N 1
ATOM 2862 C CA . VAL A 1 350 ? 10.531 -2.945 -7.84 1 97.81 350 VAL A CA 1
ATOM 2863 C C . VAL A 1 350 ? 11.93 -2.861 -7.234 1 97.81 350 VAL A C 1
ATOM 2865 O O . VAL A 1 350 ? 12.172 -3.381 -6.145 1 97.81 350 VAL A O 1
ATOM 2868 N N . ARG A 1 351 ? 12.781 -2.236 -7.918 1 95.75 351 ARG A N 1
ATOM 2869 C CA . ARG A 1 351 ? 14.172 -2.121 -7.5 1 95.75 351 ARG A CA 1
ATOM 2870 C C . ARG A 1 351 ? 14.281 -1.421 -6.148 1 95.75 351 ARG A C 1
ATOM 2872 O O . ARG A 1 351 ? 15.047 -1.845 -5.281 1 95.75 351 ARG A O 1
ATOM 2879 N N . LYS A 1 352 ? 13.547 -0.362 -5.949 1 93.81 352 LYS A N 1
ATOM 2880 C CA . LYS A 1 352 ? 13.602 0.415 -4.715 1 93.81 352 LYS A CA 1
ATOM 2881 C C . LYS A 1 352 ? 13.039 -0.384 -3.541 1 93.81 352 LYS A C 1
ATOM 2883 O O . LYS A 1 352 ? 13.648 -0.422 -2.467 1 93.81 352 LYS A O 1
ATOM 2888 N N . LEU A 1 353 ? 11.922 -1.036 -3.742 1 96.38 353 LEU A N 1
ATOM 2889 C CA . LEU A 1 353 ? 11.258 -1.74 -2.65 1 96.38 353 LEU A CA 1
ATOM 2890 C C . LEU A 1 353 ? 12.031 -2.994 -2.26 1 96.38 353 LEU A C 1
ATOM 2892 O O . LEU A 1 353 ? 12.055 -3.373 -1.087 1 96.38 353 LEU A O 1
ATOM 2896 N N . SER A 1 354 ? 12.633 -3.617 -3.297 1 93.5 354 SER A N 1
ATOM 2897 C CA . SER A 1 354 ? 13.352 -4.859 -3.025 1 93.5 354 SER A CA 1
ATOM 2898 C C . SER A 1 354 ? 14.57 -4.617 -2.146 1 93.5 354 SER A C 1
ATOM 2900 O O . SER A 1 354 ? 15.148 -5.559 -1.602 1 93.5 354 SER A O 1
ATOM 2902 N N . ARG A 1 355 ? 14.922 -3.402 -1.908 1 91.12 355 ARG A N 1
ATOM 2903 C CA . ARG A 1 355 ? 16.078 -3.049 -1.081 1 91.12 355 ARG A CA 1
ATOM 2904 C C . ARG A 1 355 ? 15.648 -2.771 0.357 1 91.12 355 ARG A C 1
ATOM 2906 O O . ARG A 1 355 ? 16.484 -2.547 1.227 1 91.12 355 ARG A O 1
ATOM 2913 N N . ILE A 1 356 ? 14.383 -2.709 0.548 1 93.19 356 ILE A N 1
ATOM 2914 C CA . ILE A 1 356 ? 13.836 -2.484 1.879 1 93.19 356 ILE A CA 1
ATOM 2915 C C . ILE A 1 356 ? 13.414 -3.818 2.496 1 93.19 356 ILE A C 1
ATOM 2917 O O . ILE A 1 356 ? 12.688 -4.594 1.874 1 93.19 356 ILE A O 1
ATOM 2921 N N . GLY A 1 357 ? 13.836 -4.18 3.66 1 92.88 357 GLY A N 1
ATOM 2922 C CA . GLY A 1 357 ? 13.539 -5.445 4.312 1 92.88 357 GLY A CA 1
ATOM 2923 C C . GLY A 1 357 ? 12.133 -5.523 4.863 1 92.88 357 GLY A C 1
ATOM 2924 O O . GLY A 1 357 ? 11.289 -4.684 4.543 1 92.88 357 GLY A O 1
ATOM 2925 N N . LEU A 1 358 ? 11.906 -6.527 5.602 1 94.62 358 LEU A N 1
ATOM 2926 C CA . LEU A 1 358 ? 10.594 -6.754 6.199 1 94.62 358 LEU A CA 1
ATOM 2927 C C . LEU A 1 358 ? 10.273 -5.684 7.238 1 94.62 358 LEU A C 1
ATOM 2929 O O . LEU A 1 358 ? 11.172 -5.195 7.926 1 94.62 358 LEU A O 1
ATOM 2933 N N . HIS A 1 359 ? 9.055 -5.301 7.281 1 93.56 359 HIS A N 1
ATOM 2934 C CA . HIS A 1 359 ? 8.555 -4.508 8.398 1 93.56 359 HIS A CA 1
ATOM 2935 C C . HIS A 1 359 ? 8.484 -5.34 9.672 1 93.56 359 HIS A C 1
ATOM 2937 O O . HIS A 1 359 ? 8.578 -6.566 9.625 1 93.56 359 HIS A O 1
ATOM 2943 N N . PRO A 1 360 ? 8.352 -4.68 10.82 1 89.81 360 PRO A N 1
ATOM 2944 C CA . PRO A 1 360 ? 8.242 -5.445 12.062 1 89.81 360 PRO A CA 1
ATOM 2945 C C . PRO A 1 360 ? 7.094 -6.457 12.031 1 89.81 360 PRO A C 1
ATOM 2947 O O . PRO A 1 360 ? 6.059 -6.203 11.406 1 89.81 360 PRO A O 1
ATOM 2950 N N . ALA A 1 361 ? 7.27 -7.547 12.758 1 84.62 361 ALA A N 1
ATOM 2951 C CA . ALA A 1 361 ? 6.316 -8.648 12.734 1 84.62 361 ALA A CA 1
ATOM 2952 C C . ALA A 1 361 ? 5.008 -8.266 13.414 1 84.62 361 ALA A C 1
ATOM 2954 O O . ALA A 1 361 ? 5.004 -7.457 14.352 1 84.62 361 ALA A O 1
ATOM 2955 N N . ARG A 1 362 ? 3.949 -8.867 12.844 1 78.62 362 ARG A N 1
ATOM 2956 C CA . ARG A 1 362 ? 2.627 -8.625 13.414 1 78.62 362 ARG A CA 1
ATOM 2957 C C . ARG A 1 362 ? 2.295 -9.656 14.492 1 78.62 362 ARG A C 1
ATOM 2959 O O . ARG A 1 362 ? 2.697 -10.812 14.391 1 78.62 362 ARG A O 1
ATOM 2966 N N . SER A 1 363 ? 1.835 -9.18 15.703 1 67.56 363 SER A N 1
ATOM 2967 C CA . SER A 1 363 ? 1.466 -10.062 16.812 1 67.56 363 SER A CA 1
ATOM 2968 C C . SER A 1 363 ? -0.034 -10.336 16.812 1 67.56 363 SER A C 1
ATOM 2970 O O . SER A 1 363 ? -0.823 -9.523 16.328 1 67.56 363 SER A O 1
ATOM 2972 N N . MET B 1 1 ? 4.977 15.375 37 1 55.25 1 MET B N 1
ATOM 2973 C CA . MET B 1 1 ? 5.031 15.609 35.562 1 55.25 1 MET B CA 1
ATOM 2974 C C . MET B 1 1 ? 4.832 14.312 34.781 1 55.25 1 MET B C 1
ATOM 2976 O O . MET B 1 1 ? 5.523 13.32 35.062 1 55.25 1 MET B O 1
ATOM 2980 N N . LYS B 1 2 ? 3.619 14.242 34 1 79.94 2 LYS B N 1
ATOM 2981 C CA . LYS B 1 2 ? 3.424 12.953 33.344 1 79.94 2 LYS B CA 1
ATOM 2982 C C . LYS B 1 2 ? 4.469 12.734 32.25 1 79.94 2 LYS B C 1
ATOM 2984 O O . LYS B 1 2 ? 4.898 13.68 31.578 1 79.94 2 LYS B O 1
ATOM 2989 N N . GLU B 1 3 ? 5.062 11.742 32.312 1 91.19 3 GLU B N 1
ATOM 2990 C CA . GLU B 1 3 ? 6.098 11.289 31.391 1 91.19 3 GLU B CA 1
ATOM 2991 C C . GLU B 1 3 ? 5.5 10.875 30.047 1 91.19 3 GLU B C 1
ATOM 2993 O O . GLU B 1 3 ? 4.277 10.812 29.906 1 91.19 3 GLU B O 1
ATOM 2998 N N . GLN B 1 4 ? 6.32 10.859 29.141 1 96.81 4 GLN B N 1
ATOM 2999 C CA . GLN B 1 4 ? 5.938 10.305 27.859 1 96.81 4 GLN B CA 1
ATOM 3000 C C . GLN B 1 4 ? 5.281 8.938 28.016 1 96.81 4 GLN B C 1
ATOM 3002 O O . GLN B 1 4 ? 5.734 8.117 28.812 1 96.81 4 GLN B O 1
ATOM 3007 N N . TRP B 1 5 ? 4.184 8.75 27.281 1 97.38 5 TRP B N 1
ATOM 3008 C CA . TRP B 1 5 ? 3.57 7.426 27.297 1 97.38 5 TRP B CA 1
ATOM 3009 C C . TRP B 1 5 ? 4.586 6.348 26.922 1 97.38 5 TRP B C 1
ATOM 3011 O O . TRP B 1 5 ? 5.434 6.559 26.062 1 97.38 5 TRP B O 1
ATOM 3021 N N . SER B 1 6 ? 4.48 5.219 27.625 1 96.88 6 SER B N 1
ATOM 3022 C CA . SER B 1 6 ? 5.23 4.062 27.141 1 96.88 6 SER B CA 1
ATOM 3023 C C . SER B 1 6 ? 4.738 3.609 25.766 1 96.88 6 SER B C 1
ATOM 3025 O O . SER B 1 6 ? 3.631 3.963 25.359 1 96.88 6 SER B O 1
ATOM 3027 N N . GLN B 1 7 ? 5.562 2.844 25.078 1 96 7 GLN B N 1
ATOM 3028 C CA . GLN B 1 7 ? 5.152 2.273 23.797 1 96 7 GLN B CA 1
ATOM 3029 C C . GLN B 1 7 ? 3.873 1.453 23.953 1 96 7 GLN B C 1
ATOM 3031 O O . GLN B 1 7 ? 2.963 1.559 23.125 1 96 7 GLN B O 1
ATOM 3036 N N . ALA B 1 8 ? 3.795 0.679 24.969 1 95.62 8 ALA B N 1
ATOM 3037 C CA . ALA B 1 8 ? 2.645 -0.188 25.219 1 95.62 8 ALA B CA 1
ATOM 3038 C C . ALA B 1 8 ? 1.378 0.633 25.438 1 95.62 8 ALA B C 1
ATOM 3040 O O . ALA B 1 8 ? 0.311 0.292 24.922 1 95.62 8 ALA B O 1
ATOM 3041 N N . GLN B 1 9 ? 1.489 1.671 26.203 1 96.31 9 GLN B N 1
ATOM 3042 C CA . GLN B 1 9 ? 0.355 2.549 26.469 1 96.31 9 GLN B CA 1
ATOM 3043 C C . GLN B 1 9 ? -0.15 3.199 25.188 1 96.31 9 GLN B C 1
ATOM 3045 O O . GLN B 1 9 ? -1.358 3.256 24.938 1 96.31 9 GLN B O 1
ATOM 3050 N N . ALA B 1 10 ? 0.755 3.707 24.422 1 97.44 10 ALA B N 1
ATOM 3051 C CA . ALA B 1 10 ? 0.399 4.367 23.156 1 97.44 10 ALA B CA 1
ATOM 3052 C C . ALA B 1 10 ? -0.282 3.393 22.203 1 97.44 10 ALA B C 1
ATOM 3054 O O . ALA B 1 10 ? -1.296 3.729 21.594 1 97.44 10 ALA B O 1
ATOM 3055 N N . GLN B 1 11 ? 0.291 2.201 22.109 1 95.44 11 GLN B N 1
ATOM 3056 C CA . GLN B 1 11 ? -0.274 1.186 21.219 1 95.44 11 GLN B CA 1
ATOM 3057 C C . GLN B 1 11 ? -1.674 0.781 21.672 1 95.44 11 GLN B C 1
ATOM 3059 O O . GLN B 1 11 ? -2.578 0.625 20.859 1 95.44 11 GLN B O 1
ATOM 3064 N N . ALA B 1 12 ? -1.855 0.536 22.938 1 96.19 12 ALA B N 1
ATOM 3065 C CA . ALA B 1 12 ? -3.164 0.173 23.484 1 96.19 12 ALA B CA 1
ATOM 3066 C C . ALA B 1 12 ? -4.199 1.254 23.188 1 96.19 12 ALA B C 1
ATOM 3068 O O . ALA B 1 12 ? -5.34 0.95 22.828 1 96.19 12 ALA B O 1
ATOM 3069 N N . TRP B 1 13 ? -3.789 2.486 23.391 1 97.12 13 TRP B N 1
ATOM 3070 C CA . TRP B 1 13 ? -4.668 3.609 23.094 1 97.12 13 TRP B CA 1
ATOM 3071 C C . TRP B 1 13 ? -5.082 3.592 21.625 1 97.12 13 TRP B C 1
ATOM 3073 O O . TRP B 1 13 ? -6.262 3.74 21.297 1 97.12 13 TRP B O 1
ATOM 3083 N N . TYR B 1 14 ? -4.117 3.398 20.75 1 96.94 14 TYR B N 1
ATOM 3084 C CA . TYR B 1 14 ? -4.406 3.455 19.312 1 96.94 14 TYR B CA 1
ATOM 3085 C C . TYR B 1 14 ? -5.336 2.318 18.906 1 96.94 14 TYR B C 1
ATOM 3087 O O . TYR B 1 14 ? -6.199 2.496 18.047 1 96.94 14 TYR B O 1
ATOM 3095 N N . GLN B 1 15 ? -5.203 1.162 19.469 1 94.5 15 GLN B N 1
ATOM 3096 C CA . GLN B 1 15 ? -6.027 0.003 19.156 1 94.5 15 GLN B CA 1
ATOM 3097 C C . GLN B 1 15 ? -7.504 0.288 19.422 1 94.5 15 GLN B C 1
ATOM 3099 O O . GLN B 1 15 ? -8.383 -0.312 18.797 1 94.5 15 GLN B O 1
ATOM 3104 N N . GLN B 1 16 ? -7.758 1.25 20.188 1 95.62 16 GLN B N 1
ATOM 3105 C CA . GLN B 1 16 ? -9.133 1.572 20.562 1 95.62 16 GLN B CA 1
ATOM 3106 C C . GLN B 1 16 ? -9.734 2.582 19.594 1 95.62 16 GLN B C 1
ATOM 3108 O O . GLN B 1 16 ? -10.945 2.811 19.594 1 95.62 16 GLN B O 1
ATOM 3113 N N . GLN B 1 17 ? -8.922 3.184 18.75 1 96.25 17 GLN B N 1
ATOM 3114 C CA . GLN B 1 17 ? -9.406 4.258 17.891 1 96.25 17 GLN B CA 1
ATOM 3115 C C . GLN B 1 17 ? -9.969 3.699 16.578 1 96.25 17 GLN B C 1
ATOM 3117 O O . GLN B 1 17 ? -10.758 4.363 15.906 1 96.25 17 GLN B O 1
ATOM 3122 N N . GLY B 1 18 ? -9.531 2.418 16.188 1 94.75 18 GLY B N 1
ATOM 3123 C CA . GLY B 1 18 ? -9.758 1.993 14.812 1 94.75 18 GLY B CA 1
ATOM 3124 C C . GLY B 1 18 ? -8.891 2.732 13.812 1 94.75 18 GLY B C 1
ATOM 3125 O O . GLY B 1 18 ? -8.117 3.621 14.188 1 94.75 18 GLY B O 1
ATOM 3126 N N . TRP B 1 19 ? -9 2.352 12.555 1 96 19 TRP B N 1
ATOM 3127 C CA . TRP B 1 19 ? -8.195 3.074 11.578 1 96 19 TRP B CA 1
ATOM 3128 C C . TRP B 1 19 ? -8.781 4.457 11.305 1 96 19 TRP B C 1
ATOM 3130 O O . TRP B 1 19 ? -9.969 4.582 10.984 1 96 19 TRP B O 1
ATOM 3140 N N . LEU B 1 20 ? -7.977 5.461 11.477 1 98.44 20 LEU B N 1
ATOM 3141 C CA . LEU B 1 20 ? -8.359 6.852 11.273 1 98.44 20 LEU B CA 1
ATOM 3142 C C . LEU B 1 20 ? -7.961 7.324 9.875 1 98.44 20 LEU B C 1
ATOM 3144 O O . LEU B 1 20 ? -6.867 7.008 9.398 1 98.44 20 LEU B O 1
ATOM 3148 N N . CYS B 1 21 ? -8.82 7.934 9.242 1 98.62 21 CYS B N 1
ATOM 3149 C CA . CYS B 1 21 ? -8.602 8.586 7.953 1 98.62 21 CYS B CA 1
ATOM 3150 C C . CYS B 1 21 ? -9.047 10.047 8 1 98.62 21 CYS B C 1
ATOM 3152 O O . CYS B 1 21 ? -10.25 10.328 8.07 1 98.62 21 CYS B O 1
ATOM 3154 N N . GLY B 1 22 ? -8.047 10.938 7.988 1 98.69 22 GLY B N 1
ATOM 3155 C CA . GLY B 1 22 ? -8.398 12.312 8.273 1 98.69 22 GLY B CA 1
ATOM 3156 C C . GLY B 1 22 ? -7.848 13.297 7.25 1 98.69 22 GLY B C 1
ATOM 3157 O O . GLY B 1 22 ? -7.352 12.883 6.199 1 98.69 22 GLY B O 1
ATOM 3158 N N . PHE B 1 23 ? -8.062 14.547 7.547 1 98.81 23 PHE B N 1
ATOM 3159 C CA . PHE B 1 23 ? -7.645 15.672 6.719 1 98.81 23 PHE B CA 1
ATOM 3160 C C . PHE B 1 23 ? -7.355 16.891 7.578 1 98.81 23 PHE B C 1
ATOM 3162 O O . PHE B 1 23 ? -7.844 17 8.703 1 98.81 23 PHE B O 1
ATOM 3169 N N . ASN B 1 24 ? -6.453 17.719 7.098 1 98.81 24 ASN B N 1
ATOM 3170 C CA . ASN B 1 24 ? -6.289 19.047 7.676 1 98.81 24 ASN B CA 1
ATOM 3171 C C . ASN B 1 24 ? -7.395 20 7.223 1 98.81 24 ASN B C 1
ATOM 3173 O O . ASN B 1 24 ? -7.609 20.188 6.023 1 98.81 24 ASN B O 1
ATOM 3177 N N . TYR B 1 25 ? -8.023 20.688 8.172 1 98.62 25 TYR B N 1
ATOM 3178 C CA . TYR B 1 25 ? -9.258 21.359 7.777 1 98.62 25 TYR B CA 1
ATOM 3179 C C . TYR B 1 25 ? -9.148 22.859 7.98 1 98.62 25 TYR B C 1
ATOM 3181 O O . TYR B 1 25 ? -8.852 23.328 9.078 1 98.62 25 TYR B O 1
ATOM 3189 N N . LEU B 1 26 ? -9.273 23.516 6.992 1 97.69 26 LEU B N 1
ATOM 3190 C CA . LEU B 1 26 ? -9.625 24.922 6.891 1 97.69 26 LEU B CA 1
ATOM 3191 C C . LEU B 1 26 ? -10.836 25.125 5.977 1 97.69 26 LEU B C 1
ATOM 3193 O O . LEU B 1 26 ? -10.82 24.672 4.824 1 97.69 26 LEU B O 1
ATOM 3197 N N . PRO B 1 27 ? -11.953 25.672 6.539 1 98.06 27 PRO B N 1
ATOM 3198 C CA . PRO B 1 27 ? -13.094 25.844 5.645 1 98.06 27 PRO B CA 1
ATOM 3199 C C . PRO B 1 27 ? -12.75 26.641 4.395 1 98.06 27 PRO B C 1
ATOM 3201 O O . PRO B 1 27 ? -11.852 27.484 4.426 1 98.06 27 PRO B O 1
ATOM 3204 N N . SER B 1 28 ? -13.5 26.375 3.361 1 97.94 28 SER B N 1
ATOM 3205 C CA . SER B 1 28 ? -13.266 27.016 2.076 1 97.94 28 SER B CA 1
ATOM 3206 C C . SER B 1 28 ? -13.383 28.531 2.189 1 97.94 28 SER B C 1
ATOM 3208 O O . SER B 1 28 ? -12.867 29.266 1.346 1 97.94 28 SER B O 1
ATOM 3210 N N . SER B 1 29 ? -13.984 29.031 3.26 1 97.75 29 SER B N 1
ATOM 3211 C CA . SER B 1 29 ? -14.273 30.453 3.436 1 97.75 29 SER B CA 1
ATOM 3212 C C . SER B 1 29 ? -13.148 31.156 4.188 1 97.75 29 SER B C 1
ATOM 3214 O O . SER B 1 29 ? -13.141 32.375 4.301 1 97.75 29 SER B O 1
ATOM 3216 N N . ALA B 1 30 ? -12.172 30.453 4.699 1 98 30 ALA B N 1
ATOM 3217 C CA . ALA B 1 30 ? -11.094 31.047 5.492 1 98 30 ALA B CA 1
ATOM 3218 C C . ALA B 1 30 ? -9.773 31.016 4.734 1 98 30 ALA B C 1
ATOM 3220 O O . ALA B 1 30 ? -9.453 30.016 4.074 1 98 30 ALA B O 1
ATOM 3221 N N . VAL B 1 31 ? -9.023 32.031 4.863 1 97.94 31 VAL B N 1
ATOM 3222 C CA . VAL B 1 31 ? -7.77 32.125 4.117 1 97.94 31 VAL B CA 1
ATOM 3223 C C . VAL B 1 31 ? -6.605 31.688 4.996 1 97.94 31 VAL B C 1
ATOM 3225 O O . VAL B 1 31 ? -5.535 31.344 4.488 1 97.94 31 VAL B O 1
ATOM 3228 N N . ASN B 1 32 ? -6.742 31.672 6.281 1 98.12 32 ASN B N 1
ATOM 3229 C CA . ASN B 1 32 ? -5.754 31.219 7.25 1 98.12 32 ASN B CA 1
ATOM 3230 C C . ASN B 1 32 ? -6.398 30.859 8.586 1 98.12 32 ASN B C 1
ATOM 3232 O O . ASN B 1 32 ? -7.625 30.875 8.711 1 98.12 32 ASN B O 1
ATOM 3236 N N . TRP B 1 33 ? -5.629 30.578 9.594 1 97.62 33 TRP B N 1
ATOM 3237 C CA . TRP B 1 33 ? -6.129 30.078 10.867 1 97.62 33 TRP B CA 1
ATOM 3238 C C . TRP B 1 33 ? -6.805 31.188 11.664 1 97.62 33 TRP B C 1
ATOM 3240 O O . TRP B 1 33 ? -7.738 30.938 12.43 1 97.62 33 TRP B O 1
ATOM 3250 N N . THR B 1 34 ? -6.344 32.406 11.516 1 98.06 34 THR B N 1
ATOM 3251 C CA . THR B 1 34 ? -7.004 33.531 12.172 1 98.06 34 THR B CA 1
ATOM 3252 C C . THR B 1 34 ? -8.414 33.719 11.617 1 98.06 34 THR B C 1
ATOM 3254 O O . THR B 1 34 ? -9.359 33.938 12.383 1 98.06 34 THR B O 1
ATOM 3257 N N . ASP B 1 35 ? -8.5 33.531 10.391 1 97.31 35 ASP B N 1
ATOM 3258 C CA . ASP B 1 35 ? -9.734 33.812 9.664 1 97.31 35 ASP B CA 1
ATOM 3259 C C . ASP B 1 35 ? -10.828 32.812 10.047 1 97.31 35 ASP B C 1
ATOM 3261 O O . ASP B 1 35 ? -12.016 33.125 9.961 1 97.31 35 ASP B O 1
ATOM 3265 N N . ILE B 1 36 ? -10.594 31.672 10.469 1 97.75 36 ILE B N 1
ATOM 3266 C CA . ILE B 1 36 ? -11.617 30.688 10.844 1 97.75 36 ILE B CA 1
ATOM 3267 C C . ILE B 1 36 ? -12.094 30.969 12.266 1 97.75 36 ILE B C 1
ATOM 3269 O O . ILE B 1 36 ? -13.25 30.688 12.602 1 97.75 36 ILE B O 1
ATOM 3273 N N . TRP B 1 37 ? -11.281 31.609 13.125 1 98.56 37 TRP B N 1
ATOM 3274 C CA . TRP B 1 37 ? -11.555 31.5 14.555 1 98.56 37 TRP B CA 1
ATOM 3275 C C . TRP B 1 37 ? -11.984 32.844 15.133 1 98.56 37 TRP B C 1
ATOM 3277 O O . TRP B 1 37 ? -12.383 32.938 16.297 1 98.56 37 TRP B O 1
ATOM 3287 N N . GLN B 1 38 ? -11.938 33.875 14.328 1 98.06 38 GLN B N 1
ATOM 3288 C CA . GLN B 1 38 ? -12.406 35.188 14.812 1 98.06 38 GLN B CA 1
ATOM 3289 C C . GLN B 1 38 ? -13.93 35.188 14.938 1 98.06 38 GLN B C 1
ATOM 3291 O O . GLN B 1 38 ? -14.625 34.531 14.172 1 98.06 38 GLN B O 1
ATOM 3296 N N . LYS B 1 39 ? -14.359 36 15.844 1 97.69 39 LYS B N 1
ATOM 3297 C CA . LYS B 1 39 ? -15.797 36.125 16.062 1 97.69 39 LYS B CA 1
ATOM 3298 C C . LYS B 1 39 ? -16.516 36.531 14.781 1 97.69 39 LYS B C 1
ATOM 3300 O O . LYS B 1 39 ? -17.547 35.938 14.438 1 97.69 39 LYS B O 1
ATOM 3305 N N . GLU B 1 40 ? -15.977 37.406 14.039 1 96.94 40 GLU B N 1
ATOM 3306 C CA . GLU B 1 40 ? -16.609 38 12.867 1 96.94 40 GLU B CA 1
ATOM 3307 C C . GLU B 1 40 ? -16.609 37.031 11.68 1 96.94 40 GLU B C 1
ATOM 3309 O O . GLU B 1 40 ? -17.406 37.188 10.758 1 96.94 40 GLU B O 1
ATOM 3314 N N . THR B 1 41 ? -15.719 36.031 11.75 1 97.75 41 THR B N 1
ATOM 3315 C CA . THR B 1 41 ? -15.523 35.25 10.539 1 97.75 41 THR B CA 1
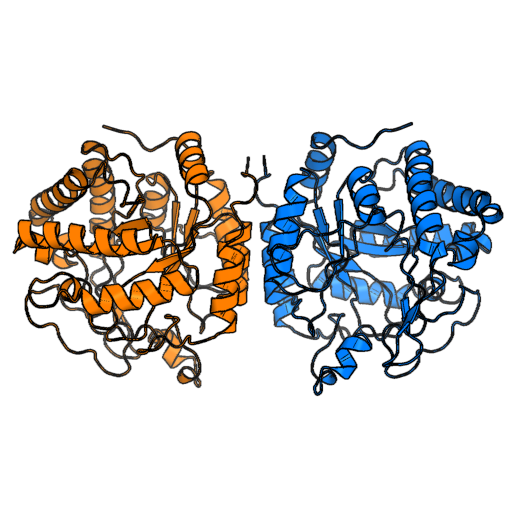ATOM 3316 C C . THR B 1 41 ? -15.812 33.781 10.789 1 97.75 41 THR B C 1
ATOM 3318 O O . THR B 1 41 ? -15.828 32.969 9.852 1 97.75 41 THR B O 1
ATOM 3321 N N . PHE B 1 42 ? -16.078 33.406 12.047 1 98.5 42 PHE B N 1
ATOM 3322 C CA . PHE B 1 42 ? -16.422 32.031 12.336 1 98.5 42 PHE B CA 1
ATOM 3323 C C . PHE B 1 42 ? -17.672 31.609 11.555 1 98.5 42 PHE B C 1
ATOM 3325 O O . PHE B 1 42 ? -18.766 32.125 11.789 1 98.5 42 PHE B O 1
ATOM 3332 N N . ASP B 1 43 ? -17.484 30.672 10.617 1 98.38 43 ASP B N 1
ATOM 3333 C CA . ASP B 1 43 ? -18.5 30.328 9.633 1 98.38 43 ASP B CA 1
ATOM 3334 C C . ASP B 1 43 ? -19.062 28.938 9.883 1 98.38 43 ASP B C 1
ATOM 3336 O O . ASP B 1 43 ? -18.797 28.016 9.125 1 98.38 43 ASP B O 1
ATOM 3340 N N . ALA B 1 44 ? -19.938 28.797 10.867 1 98.44 44 ALA B N 1
ATOM 3341 C CA . ALA B 1 44 ? -20.469 27.5 11.305 1 98.44 44 ALA B CA 1
ATOM 3342 C C . ALA B 1 44 ? -21.25 26.828 10.195 1 98.44 44 ALA B C 1
ATOM 3344 O O . ALA B 1 44 ? -21.125 25.609 9.984 1 98.44 44 ALA B O 1
ATOM 3345 N N . PRO B 1 45 ? -22.047 27.516 9.391 1 98.38 45 PRO B N 1
ATOM 3346 C CA . PRO B 1 45 ? -22.812 26.859 8.328 1 98.38 45 PRO B CA 1
ATOM 3347 C C . PRO B 1 45 ? -21.906 26.188 7.293 1 98.38 45 PRO B C 1
ATOM 3349 O O . PRO B 1 45 ? -22.156 25.062 6.875 1 98.38 45 PRO B O 1
ATOM 3352 N N . THR B 1 46 ? -20.828 26.859 6.867 1 98.56 46 THR B N 1
ATOM 3353 C CA . THR B 1 46 ? -19.891 26.281 5.914 1 98.56 46 THR B CA 1
ATOM 3354 C C . THR B 1 46 ? -19.188 25.078 6.52 1 98.56 46 THR B C 1
ATOM 3356 O O . THR B 1 46 ? -19.031 24.047 5.863 1 98.56 46 THR B O 1
ATOM 3359 N N . ILE B 1 47 ? -18.766 25.219 7.762 1 98.75 47 ILE B N 1
ATOM 3360 C CA . ILE B 1 47 ? -18.109 24.125 8.469 1 98.75 47 ILE B CA 1
ATOM 3361 C C . ILE B 1 47 ? -19.016 22.906 8.523 1 98.75 47 ILE B C 1
ATOM 3363 O O . ILE B 1 47 ? -18.609 21.797 8.195 1 98.75 47 ILE B O 1
ATOM 3367 N N . GLU B 1 48 ? -20.266 23.125 8.875 1 98.62 48 GLU B N 1
ATOM 3368 C CA . GLU B 1 48 ? -21.25 22.047 8.945 1 98.62 48 GLU B CA 1
ATOM 3369 C C . GLU B 1 48 ? -21.406 21.344 7.598 1 98.62 48 GLU B C 1
ATOM 3371 O O . GLU B 1 48 ? -21.391 20.109 7.531 1 98.62 48 GLU B O 1
ATOM 3376 N N . ARG B 1 49 ? -21.484 22.062 6.57 1 98.62 49 ARG B N 1
ATOM 3377 C CA . ARG B 1 49 ? -21.703 21.531 5.227 1 98.62 49 ARG B CA 1
ATOM 3378 C C . ARG B 1 49 ? -20.484 20.734 4.75 1 98.62 49 ARG B C 1
ATOM 3380 O O . ARG B 1 49 ? -20.625 19.609 4.281 1 98.62 49 ARG B O 1
ATOM 3387 N N . GLU B 1 50 ? -19.359 21.312 4.91 1 98.81 50 GLU B N 1
ATOM 3388 C CA . GLU B 1 50 ? -18.141 20.703 4.387 1 98.81 50 GLU B CA 1
ATOM 3389 C C . GLU B 1 50 ? -17.781 19.453 5.18 1 98.81 50 GLU B C 1
ATOM 3391 O O . GLU B 1 50 ? -17.328 18.453 4.609 1 98.81 50 GLU B O 1
ATOM 3396 N N . LEU B 1 51 ? -17.922 19.484 6.465 1 98.81 51 LEU B N 1
ATOM 3397 C CA . LEU B 1 51 ? -17.672 18.281 7.258 1 98.81 51 LEU B CA 1
ATOM 3398 C C . LEU B 1 51 ? -18.703 17.203 6.941 1 98.81 51 LEU B C 1
ATOM 3400 O O . LEU B 1 51 ? -18.406 16.016 7.043 1 98.81 51 LEU B O 1
ATOM 3404 N N . GLY B 1 52 ? -19.906 17.609 6.543 1 98.81 52 GLY B N 1
ATOM 3405 C CA . GLY B 1 52 ? -20.891 16.656 6.055 1 98.81 52 GLY B CA 1
ATOM 3406 C C . GLY B 1 52 ? -20.422 15.898 4.82 1 98.81 52 GLY B C 1
ATOM 3407 O O . GLY B 1 52 ? -20.547 14.68 4.746 1 98.81 52 GLY B O 1
ATOM 3408 N N . TRP B 1 53 ? -19.891 16.688 3.834 1 98.69 53 TRP B N 1
ATOM 3409 C CA . TRP B 1 53 ? -19.344 16.062 2.631 1 98.69 53 TRP B CA 1
ATOM 3410 C C . TRP B 1 53 ? -18.234 15.07 2.984 1 98.69 53 TRP B C 1
ATOM 3412 O O . TRP B 1 53 ? -18.172 13.977 2.424 1 98.69 53 TRP B O 1
ATOM 3422 N N . ALA B 1 54 ? -17.391 15.484 3.898 1 98.75 54 ALA B N 1
ATOM 3423 C CA . ALA B 1 54 ? -16.281 14.633 4.312 1 98.75 54 ALA B CA 1
ATOM 3424 C C . ALA B 1 54 ? -16.781 13.344 4.961 1 98.75 54 ALA B C 1
ATOM 3426 O O . ALA B 1 54 ? -16.281 12.258 4.672 1 98.75 54 ALA B O 1
ATOM 3427 N N . ALA B 1 55 ? -17.734 13.469 5.84 1 98.69 55 ALA B N 1
ATOM 3428 C CA . ALA B 1 55 ? -18.297 12.305 6.512 1 98.69 55 ALA B CA 1
ATOM 3429 C C . ALA B 1 55 ? -18.938 11.344 5.508 1 98.69 55 ALA B C 1
ATOM 3431 O O . ALA B 1 55 ? -18.781 10.125 5.613 1 98.69 55 ALA B O 1
ATOM 3432 N N . GLU B 1 56 ? -19.625 11.875 4.543 1 98 56 GLU B N 1
ATOM 3433 C CA . GLU B 1 56 ? -20.266 11.07 3.502 1 98 56 GLU B CA 1
ATOM 3434 C C . GLU B 1 56 ? -19.219 10.312 2.684 1 98 56 GLU B C 1
ATOM 3436 O O . GLU B 1 56 ? -19.469 9.195 2.232 1 98 56 GLU B O 1
ATOM 3441 N N . ALA B 1 57 ? -18.109 10.898 2.553 1 98 57 ALA B N 1
ATOM 3442 C CA . ALA B 1 57 ? -17.047 10.289 1.763 1 98 57 ALA B CA 1
ATOM 3443 C C . ALA B 1 57 ? -16.344 9.188 2.549 1 98 57 ALA B C 1
ATOM 3445 O O . ALA B 1 57 ? -15.609 8.375 1.975 1 98 57 ALA B O 1
ATOM 3446 N N . GLY B 1 58 ? -16.484 9.227 3.877 1 97.94 58 GLY B N 1
ATOM 3447 C CA . GLY B 1 58 ? -15.945 8.133 4.664 1 97.94 58 GLY B CA 1
ATOM 3448 C C . GLY B 1 58 ? -14.844 8.57 5.617 1 97.94 58 GLY B C 1
ATOM 3449 O O . GLY B 1 58 ? -14.32 7.758 6.383 1 97.94 58 GLY B O 1
ATOM 3450 N N . TYR B 1 59 ? -14.484 9.859 5.609 1 98.75 59 TYR B N 1
ATOM 3451 C CA . TYR B 1 59 ? -13.508 10.359 6.582 1 98.75 59 TYR B CA 1
ATOM 3452 C C . TYR B 1 59 ? -14.062 10.273 8 1 98.75 59 TYR B C 1
ATOM 3454 O O . TYR B 1 59 ? -15.281 10.336 8.203 1 98.75 59 TYR B O 1
ATOM 3462 N N . ASN B 1 60 ? -13.125 10.188 8.977 1 98.69 60 ASN B N 1
ATOM 3463 C CA . ASN B 1 60 ? -13.625 10.039 10.344 1 98.69 60 ASN B CA 1
ATOM 3464 C C . ASN B 1 60 ? -12.75 10.781 11.344 1 98.69 60 ASN B C 1
ATOM 3466 O O . ASN B 1 60 ? -12.922 10.625 12.555 1 98.69 60 ASN B O 1
ATOM 3470 N N . SER B 1 61 ? -11.828 11.578 10.898 1 98.81 61 SER B N 1
ATOM 3471 C CA . SER B 1 61 ? -10.969 12.383 11.758 1 98.81 61 SER B CA 1
ATOM 3472 C C . SER B 1 61 ? -10.531 13.664 11.062 1 98.81 61 SER B C 1
ATOM 3474 O O . SER B 1 61 ? -10.656 13.781 9.836 1 98.81 61 SER B O 1
ATOM 3476 N N . LEU B 1 62 ? -10.133 14.625 11.82 1 98.88 62 LEU B N 1
ATOM 3477 C CA . LEU B 1 62 ? -9.609 15.844 11.203 1 98.88 62 LEU B CA 1
ATOM 3478 C C . LEU B 1 62 ? -8.602 16.531 12.125 1 98.88 62 LEU B C 1
ATOM 3480 O O . LEU B 1 62 ? -8.531 16.219 13.312 1 98.88 62 LEU B O 1
ATOM 3484 N N . ARG B 1 63 ? -7.734 17.312 11.555 1 98.88 63 ARG B N 1
ATOM 3485 C CA . ARG B 1 63 ? -6.723 18.125 12.219 1 98.88 63 ARG B CA 1
ATOM 3486 C C . ARG B 1 63 ? -6.934 19.609 11.922 1 98.88 63 ARG B C 1
ATOM 3488 O O . ARG B 1 63 ? -7.215 19.984 10.789 1 98.88 63 ARG B O 1
ATOM 3495 N N . ILE B 1 64 ? -6.852 20.422 12.961 1 98.88 64 ILE B N 1
ATOM 3496 C CA . ILE B 1 64 ? -7.09 21.844 12.781 1 98.88 64 ILE B CA 1
ATOM 3497 C C . ILE B 1 64 ? -6.184 22.641 13.727 1 98.88 64 ILE B C 1
ATOM 3499 O O . ILE B 1 64 ? -5.926 22.219 14.852 1 98.88 64 ILE B O 1
ATOM 3503 N N . ASN B 1 65 ? -5.73 23.797 13.289 1 98.75 65 ASN B N 1
ATOM 3504 C CA . ASN B 1 65 ? -4.809 24.641 14.047 1 98.75 65 ASN B CA 1
ATOM 3505 C C . ASN B 1 65 ? -5.543 25.75 14.789 1 98.75 65 ASN B C 1
ATOM 3507 O O . ASN B 1 65 ? -6.512 26.312 14.273 1 98.75 65 ASN B O 1
ATOM 3511 N N . LEU B 1 66 ? -5.074 26.078 15.93 1 98.69 66 LEU B N 1
ATOM 3512 C CA . LEU B 1 66 ? -5.668 27.125 16.75 1 98.69 66 LEU B CA 1
ATOM 3513 C C . LEU B 1 66 ? -4.816 28.391 16.703 1 98.69 66 LEU B C 1
ATOM 3515 O O . LEU B 1 66 ? -3.588 28.312 16.688 1 98.69 66 LEU B O 1
ATOM 3519 N N . PRO B 1 67 ? -5.531 29.5 16.734 1 97.44 67 PRO B N 1
ATOM 3520 C CA . PRO B 1 67 ? -4.844 30.797 16.578 1 97.44 67 PRO B CA 1
ATOM 3521 C C . PRO B 1 67 ? -4.504 31.453 17.906 1 97.44 67 PRO B C 1
ATOM 3523 O O . PRO B 1 67 ? -5.398 31.922 18.609 1 97.44 67 PRO B O 1
ATOM 3526 N N . PHE B 1 68 ? -3.248 31.578 18.281 1 98.62 68 PHE B N 1
ATOM 3527 C CA . PHE B 1 68 ? -2.787 32.25 19.5 1 98.62 68 PHE B CA 1
ATOM 3528 C C . PHE B 1 68 ? -3.344 33.656 19.594 1 98.62 68 PHE B C 1
ATOM 3530 O O . PHE B 1 68 ? -3.814 34.094 20.641 1 98.62 68 PHE B O 1
ATOM 3537 N N . ILE B 1 69 ? -3.354 34.375 18.484 1 98.75 69 ILE B N 1
ATOM 3538 C CA . ILE B 1 69 ? -3.666 35.781 18.5 1 98.75 69 ILE B CA 1
ATOM 3539 C C . ILE B 1 69 ? -5.133 36 18.859 1 98.75 69 ILE B C 1
ATOM 3541 O O . ILE B 1 69 ? -5.48 36.969 19.516 1 98.75 69 ILE B O 1
ATOM 3545 N N . VAL B 1 70 ? -5.98 35.094 18.438 1 98.75 70 VAL B N 1
ATOM 3546 C CA . VAL B 1 70 ? -7.391 35.188 18.781 1 98.75 70 VAL B CA 1
ATOM 3547 C C . VAL B 1 70 ? -7.578 34.906 20.266 1 98.75 70 VAL B C 1
ATOM 3549 O O . VAL B 1 70 ? -8.391 35.562 20.938 1 98.75 70 VAL B O 1
ATOM 3552 N N . TRP B 1 71 ? -6.855 34 20.828 1 98.75 71 TRP B N 1
ATOM 3553 C CA . TRP B 1 71 ? -6.879 33.719 22.266 1 98.75 71 TRP B CA 1
ATOM 3554 C C . TRP B 1 71 ? -6.453 34.969 23.047 1 98.75 71 TRP B C 1
ATOM 3556 O O . TRP B 1 71 ? -7.105 35.344 24.031 1 98.75 71 TRP B O 1
ATOM 3566 N N . GLU B 1 72 ? -5.375 35.594 22.578 1 97.94 72 GLU B N 1
ATOM 3567 C CA . GLU B 1 72 ? -4.852 36.781 23.25 1 97.94 72 GLU B CA 1
ATOM 3568 C C . GLU B 1 72 ? -5.902 37.875 23.328 1 97.94 72 GLU B C 1
ATOM 3570 O O . GLU B 1 72 ? -5.984 38.594 24.312 1 97.94 72 GLU B O 1
ATOM 3575 N N . HIS B 1 73 ? -6.734 37.938 22.344 1 97.94 73 HIS B N 1
ATOM 3576 C CA . HIS B 1 73 ? -7.684 39.031 22.203 1 97.94 73 HIS B CA 1
ATOM 3577 C C . HIS B 1 73 ? -9.047 38.656 22.781 1 97.94 73 HIS B C 1
ATOM 3579 O O . HIS B 1 73 ? -9.766 39.5 23.297 1 97.94 73 HIS B O 1
ATOM 3585 N N . ASP B 1 74 ? -9.438 37.469 22.562 1 98.19 74 ASP B N 1
ATOM 3586 C CA . ASP B 1 74 ? -10.789 37 22.859 1 98.19 74 ASP B CA 1
ATOM 3587 C C . ASP B 1 74 ? -10.773 35.562 23.359 1 98.19 74 ASP B C 1
ATOM 3589 O O . ASP B 1 74 ? -11.398 34.688 22.766 1 98.19 74 ASP B O 1
ATOM 3593 N N . ARG B 1 75 ? -10.195 35.344 24.469 1 98.31 75 ARG B N 1
ATOM 3594 C CA . ARG B 1 75 ? -10 34 25.047 1 98.31 75 ARG B CA 1
ATOM 3595 C C . ARG B 1 75 ? -11.32 33.25 25.172 1 98.31 75 ARG B C 1
ATOM 3597 O O . ARG B 1 75 ? -11.461 32.156 24.672 1 98.31 75 ARG B O 1
ATOM 3604 N N . ASP B 1 76 ? -12.273 33.875 25.891 1 98.62 76 ASP B N 1
ATOM 3605 C CA . ASP B 1 76 ? -13.539 33.188 26.156 1 98.62 76 ASP B CA 1
ATOM 3606 C C . ASP B 1 76 ? -14.289 32.906 24.859 1 98.62 76 ASP B C 1
ATOM 3608 O O . ASP B 1 76 ? -14.898 31.844 24.703 1 98.62 76 ASP B O 1
ATOM 3612 N N . GLY B 1 77 ? -14.273 33.875 23.953 1 98.75 77 GLY B N 1
ATOM 3613 C CA . GLY B 1 77 ? -14.891 33.656 22.656 1 98.75 77 GLY B CA 1
ATOM 3614 C C . GLY B 1 77 ? -14.25 32.531 21.859 1 98.75 77 GLY B C 1
ATOM 3615 O O . GLY B 1 77 ? -14.945 31.734 21.234 1 98.75 77 GLY B O 1
ATOM 3616 N N . LEU B 1 78 ? -12.93 32.5 21.828 1 98.81 78 LEU B N 1
ATOM 3617 C CA . LEU B 1 78 ? -12.234 31.422 21.125 1 98.81 78 LEU B CA 1
ATOM 3618 C C . LEU B 1 78 ? -12.617 30.062 21.703 1 98.81 78 LEU B C 1
ATOM 3620 O O . LEU B 1 78 ? -12.93 29.125 20.953 1 98.81 78 LEU B O 1
ATOM 3624 N N . ILE B 1 79 ? -12.586 29.938 23.031 1 98.75 79 ILE B N 1
ATOM 3625 C CA . ILE B 1 79 ? -12.914 28.672 23.688 1 98.75 79 ILE B CA 1
ATOM 3626 C C . ILE B 1 79 ? -14.336 28.25 23.312 1 98.75 79 ILE B C 1
ATOM 3628 O O . ILE B 1 79 ? -14.578 27.094 23 1 98.75 79 ILE B O 1
ATOM 3632 N N . ALA B 1 80 ? -15.258 29.172 23.312 1 98.81 80 ALA B N 1
ATOM 3633 C CA . ALA B 1 80 ? -16.641 28.891 22.938 1 98.81 80 ALA B CA 1
ATOM 3634 C C . ALA B 1 80 ? -16.719 28.406 21.484 1 98.81 80 ALA B C 1
ATOM 3636 O O . ALA B 1 80 ? -17.469 27.484 21.172 1 98.81 80 ALA B O 1
ATOM 3637 N N . ARG B 1 81 ? -15.984 29 20.609 1 98.81 81 ARG B N 1
ATOM 3638 C CA . ARG B 1 81 ? -16.016 28.641 19.203 1 98.81 81 ARG B CA 1
ATOM 3639 C C . ARG B 1 81 ? -15.336 27.281 18.984 1 98.81 81 ARG B C 1
ATOM 3641 O O . ARG B 1 81 ? -15.742 26.516 18.109 1 98.81 81 ARG B O 1
ATOM 3648 N N . ILE B 1 82 ? -14.305 26.969 19.766 1 98.88 82 ILE B N 1
ATOM 3649 C CA . ILE B 1 82 ? -13.703 25.641 19.703 1 98.88 82 ILE B CA 1
ATOM 3650 C C . ILE B 1 82 ? -14.727 24.594 20.141 1 98.88 82 ILE B C 1
ATOM 3652 O O . ILE B 1 82 ? -14.875 23.562 19.484 1 98.88 82 ILE B O 1
ATOM 3656 N N . HIS B 1 83 ? -15.484 24.922 21.219 1 98.81 83 HIS B N 1
ATOM 3657 C CA . HIS B 1 83 ? -16.547 24.016 21.641 1 98.81 83 HIS B CA 1
ATOM 3658 C C . HIS B 1 83 ? -17.562 23.812 20.531 1 98.81 83 HIS B C 1
ATOM 3660 O O . HIS B 1 83 ? -17.984 22.672 20.281 1 98.81 83 HIS B O 1
ATOM 3666 N N . HIS B 1 84 ? -17.906 24.891 19.938 1 98.81 84 HIS B N 1
ATOM 3667 C CA . HIS B 1 84 ? -18.875 24.812 18.844 1 98.81 84 HIS B CA 1
ATOM 3668 C C . HIS B 1 84 ? -18.344 23.969 17.688 1 98.81 84 HIS B C 1
ATOM 3670 O O . HIS B 1 84 ? -19.062 23.125 17.156 1 98.81 84 HIS B O 1
ATOM 3676 N N . PHE B 1 85 ? -17.188 24.219 17.281 1 98.88 85 PHE B N 1
ATOM 3677 C CA . PHE B 1 85 ? -16.547 23.453 16.203 1 98.88 85 PHE B CA 1
ATOM 3678 C C . PHE B 1 85 ? -16.516 21.969 16.547 1 98.88 85 PHE B C 1
ATOM 3680 O O . PHE B 1 85 ? -16.875 21.125 15.703 1 98.88 85 PHE B O 1
ATOM 3687 N N . LEU B 1 86 ? -16.031 21.641 17.75 1 98.94 86 LEU B N 1
ATOM 3688 C CA . LEU B 1 86 ? -15.938 20.25 18.172 1 98.94 86 LEU B CA 1
ATOM 3689 C C . LEU B 1 86 ? -17.312 19.594 18.188 1 98.94 86 LEU B C 1
ATOM 3691 O O . LEU B 1 86 ? -17.438 18.406 17.891 1 98.94 86 LEU B O 1
ATOM 3695 N N . GLN B 1 87 ? -18.328 20.359 18.531 1 98.81 87 GLN B N 1
ATOM 3696 C CA . GLN B 1 87 ? -19.688 19.844 18.5 1 98.81 87 GLN B CA 1
ATOM 3697 C C . GLN B 1 87 ? -20.109 19.484 17.078 1 98.81 87 GLN B C 1
ATOM 3699 O O . GLN B 1 87 ? -20.688 18.422 16.859 1 98.81 87 GLN B O 1
ATOM 3704 N N . ILE B 1 88 ? -19.797 20.359 16.156 1 98.81 88 ILE B N 1
ATOM 3705 C CA . ILE B 1 88 ? -20.125 20.094 14.766 1 98.81 88 ILE B CA 1
ATOM 3706 C C . ILE B 1 88 ? -19.375 18.859 14.281 1 98.81 88 ILE B C 1
ATOM 3708 O O . ILE B 1 88 ? -19.969 17.953 13.695 1 98.81 88 ILE B O 1
ATOM 3712 N N . ALA B 1 89 ? -18.078 18.859 14.539 1 98.88 89 ALA B N 1
ATOM 3713 C CA . ALA B 1 89 ? -17.25 17.734 14.102 1 98.88 89 ALA B CA 1
ATOM 3714 C C . ALA B 1 89 ? -17.734 16.422 14.695 1 98.88 89 ALA B C 1
ATOM 3716 O O . ALA B 1 89 ? -17.891 15.43 13.984 1 98.88 89 ALA B O 1
ATOM 3717 N N . ASP B 1 90 ? -17.984 16.438 15.984 1 98.75 90 ASP B N 1
ATOM 3718 C CA . ASP B 1 90 ? -18.469 15.25 16.672 1 98.75 90 ASP B CA 1
ATOM 3719 C C . ASP B 1 90 ? -19.812 14.805 16.125 1 98.75 90 ASP B C 1
ATOM 3721 O O . ASP B 1 90 ? -20.094 13.602 16.031 1 98.75 90 ASP B O 1
ATOM 3725 N N . GLY B 1 91 ? -20.625 15.719 15.836 1 98.75 91 GLY B N 1
ATOM 3726 C CA . GLY B 1 91 ? -21.938 15.414 15.273 1 98.75 91 GLY B CA 1
ATOM 3727 C C . GLY B 1 91 ? -21.859 14.641 13.969 1 98.75 91 GLY B C 1
ATOM 3728 O O . GLY B 1 91 ? -22.766 13.867 13.648 1 98.75 91 GLY B O 1
ATOM 3729 N N . HIS B 1 92 ? -20.75 14.852 13.25 1 98.62 92 HIS B N 1
ATOM 3730 C CA . HIS B 1 92 ? -20.547 14.148 11.992 1 98.62 92 HIS B CA 1
ATOM 3731 C C . HIS B 1 92 ? -19.672 12.906 12.18 1 98.62 92 HIS B C 1
ATOM 3733 O O . HIS B 1 92 ? -19.297 12.25 11.211 1 98.62 92 HIS B O 1
ATOM 3739 N N . GLY B 1 93 ? -19.312 12.625 13.438 1 98.19 93 GLY B N 1
ATOM 3740 C CA . GLY B 1 93 ? -18.578 11.406 13.742 1 98.19 93 GLY B CA 1
ATOM 3741 C C . GLY B 1 93 ? -17.078 11.578 13.688 1 98.19 93 GLY B C 1
ATOM 3742 O O . GLY B 1 93 ? -16.344 10.602 13.602 1 98.19 93 GLY B O 1
ATOM 3743 N N . PHE B 1 94 ? -16.609 12.828 13.742 1 98.75 94 PHE B N 1
ATOM 3744 C CA . PHE B 1 94 ? -15.172 13.062 13.625 1 98.75 94 PHE B CA 1
ATOM 3745 C C . PHE B 1 94 ? -14.516 13.117 15 1 98.75 94 PHE B C 1
ATOM 3747 O O . PHE B 1 94 ? -15.078 13.68 15.938 1 98.75 94 PHE B O 1
ATOM 3754 N N . SER B 1 95 ? -13.367 12.5 15.125 1 98.5 95 SER B N 1
ATOM 3755 C CA . SER B 1 95 ? -12.406 12.875 16.156 1 98.5 95 SER B CA 1
ATOM 3756 C C . SER B 1 95 ? -11.492 14 15.672 1 98.5 95 SER B C 1
ATOM 3758 O O . SER B 1 95 ? -11.219 14.117 14.477 1 98.5 95 SER B O 1
ATOM 3760 N N . THR B 1 96 ? -11.016 14.828 16.641 1 98.88 96 THR B N 1
ATOM 3761 C CA . THR B 1 96 ? -10.328 16.047 16.203 1 98.88 96 THR B CA 1
ATOM 3762 C C . THR B 1 96 ? -8.938 16.141 16.828 1 98.88 96 THR B C 1
ATOM 3764 O O . THR B 1 96 ? -8.789 15.961 18.047 1 98.88 96 THR B O 1
ATOM 3767 N N . MET B 1 97 ? -7.945 16.312 16.031 1 98.88 97 MET B N 1
ATOM 3768 C CA . MET B 1 97 ? -6.602 16.688 16.453 1 98.88 97 MET B CA 1
ATOM 3769 C C . MET B 1 97 ? -6.449 18.203 16.5 1 98.88 97 MET B C 1
ATOM 3771 O O . MET B 1 97 ? -6.641 18.875 15.484 1 98.88 97 MET B O 1
ATOM 3775 N N . LEU B 1 98 ? -6.18 18.734 17.672 1 98.94 98 LEU B N 1
ATOM 3776 C CA . LEU B 1 98 ? -5.984 20.172 17.828 1 98.94 98 LEU B CA 1
ATOM 3777 C C . LEU B 1 98 ? -4.504 20.531 17.828 1 98.94 98 LEU B C 1
ATOM 3779 O O . LEU B 1 98 ? -3.721 19.938 18.562 1 98.94 98 LEU B O 1
ATOM 3783 N N . THR B 1 99 ? -4.113 21.422 16.969 1 98.94 99 THR B N 1
ATOM 3784 C CA . THR B 1 99 ? -2.732 21.875 16.859 1 98.94 99 THR B CA 1
ATOM 3785 C C . THR B 1 99 ? -2.557 23.234 17.516 1 98.94 99 THR B C 1
ATOM 3787 O O . THR B 1 99 ? -3.246 24.188 17.172 1 98.94 99 THR B O 1
ATOM 3790 N N . LEU B 1 100 ? -1.565 23.391 18.391 1 98.94 100 LEU B N 1
ATOM 3791 C CA . LEU B 1 100 ? -1.494 24.547 19.266 1 98.94 100 LEU B CA 1
ATOM 3792 C C . LEU B 1 100 ? -0.611 25.641 18.672 1 98.94 100 LEU B C 1
ATOM 3794 O O . LEU B 1 100 ? -0.869 26.828 18.875 1 98.94 100 LEU B O 1
ATOM 3798 N N . MET B 1 101 ? 0.434 25.219 18 1 98.88 101 MET B N 1
ATOM 3799 C CA . MET B 1 101 ? 1.35 26.172 17.406 1 98.88 101 MET B CA 1
ATOM 3800 C C . MET B 1 101 ? 1.71 25.766 15.977 1 98.88 101 MET B C 1
ATOM 3802 O O . MET B 1 101 ? 1.52 24.609 15.586 1 98.88 101 MET B O 1
ATOM 3806 N N . ASP B 1 102 ? 2.195 26.75 15.164 1 98.75 102 ASP B N 1
ATOM 3807 C CA . ASP B 1 102 ? 2.477 26.547 13.75 1 98.75 102 ASP B CA 1
ATOM 3808 C C . ASP B 1 102 ? 3.486 27.578 13.242 1 98.75 102 ASP B C 1
ATOM 3810 O O . ASP B 1 102 ? 3.326 28.781 13.477 1 98.75 102 ASP B O 1
ATOM 3814 N N . ASP B 1 103 ? 4.5 27.094 12.555 1 98.69 103 ASP B N 1
ATOM 3815 C CA . ASP B 1 103 ? 5.5 28.047 12.07 1 98.69 103 ASP B CA 1
ATOM 3816 C C . ASP B 1 103 ? 5.324 28.312 10.578 1 98.69 103 ASP B C 1
ATOM 3818 O O . ASP B 1 103 ? 6.141 29 9.969 1 98.69 103 ASP B O 1
ATOM 3822 N N . CYS B 1 104 ? 4.277 27.797 9.992 1 97.94 104 CYS B N 1
ATOM 3823 C CA . CYS B 1 104 ? 4.031 28.047 8.578 1 97.94 104 CYS B CA 1
ATOM 3824 C C . CYS B 1 104 ? 3.475 29.453 8.352 1 97.94 104 CYS B C 1
ATOM 3826 O O . CYS B 1 104 ? 2.258 29.641 8.297 1 97.94 104 CYS B O 1
ATOM 3828 N N . GLY B 1 105 ? 4.375 30.406 8.18 1 97.44 105 GLY B N 1
ATOM 3829 C CA . GLY B 1 105 ? 4.039 31.781 7.855 1 97.44 105 GLY B CA 1
ATOM 3830 C C . GLY B 1 105 ? 4.367 32.156 6.422 1 97.44 105 GLY B C 1
ATOM 3831 O O . GLY B 1 105 ? 5.062 33.156 6.176 1 97.44 105 GLY B O 1
ATOM 3832 N N . PHE B 1 106 ? 3.789 31.5 5.457 1 96.31 106 PHE B N 1
ATOM 3833 C CA . PHE B 1 106 ? 4.195 31.547 4.055 1 96.31 106 PHE B CA 1
ATOM 3834 C C . PHE B 1 106 ? 3.893 32.906 3.443 1 96.31 106 PHE B C 1
ATOM 3836 O O . PHE B 1 106 ? 4.453 33.281 2.408 1 96.31 106 PHE B O 1
ATOM 3843 N N . SER B 1 107 ? 2.986 33.625 4.043 1 95.88 107 SER B N 1
ATOM 3844 C CA . SER B 1 107 ? 2.658 34.969 3.535 1 95.88 107 SER B CA 1
ATOM 3845 C C . SER B 1 107 ? 3.795 35.938 3.783 1 95.88 107 SER B C 1
ATOM 3847 O O . SER B 1 107 ? 3.891 36.969 3.109 1 95.88 107 SER B O 1
ATOM 3849 N N . GLY B 1 108 ? 4.566 35.625 4.82 1 95.69 108 GLY B N 1
ATOM 3850 C CA . GLY B 1 108 ? 5.586 36.562 5.27 1 95.69 108 GLY B CA 1
ATOM 3851 C C . GLY B 1 108 ? 5.09 37.531 6.332 1 95.69 108 GLY B C 1
ATOM 3852 O O . GLY B 1 108 ? 5.891 38.156 7.031 1 95.69 108 GLY B O 1
ATOM 3853 N N . ASP B 1 109 ? 3.834 37.656 6.449 1 96.62 109 ASP B N 1
ATOM 3854 C CA . ASP B 1 109 ? 3.242 38.531 7.441 1 96.62 109 ASP B CA 1
ATOM 3855 C C . ASP B 1 109 ? 3.143 37.875 8.805 1 96.62 109 ASP B C 1
ATOM 3857 O O . ASP B 1 109 ? 2.932 36.656 8.883 1 96.62 109 ASP B O 1
ATOM 3861 N N . GLU B 1 110 ? 3.352 38.656 9.852 1 97.81 110 GLU B N 1
ATOM 3862 C CA . GLU B 1 110 ? 2.949 38.188 11.172 1 97.81 110 GLU B CA 1
ATOM 3863 C C . GLU B 1 110 ? 1.429 38.156 11.305 1 97.81 110 GLU B C 1
ATOM 3865 O O . GLU B 1 110 ? 0.72 38.906 10.609 1 97.81 110 GLU B O 1
ATOM 3870 N N . PRO B 1 111 ? 0.914 37.281 12.18 1 98.25 111 PRO B N 1
ATOM 3871 C CA . PRO B 1 111 ? -0.54 37.188 12.344 1 98.25 111 PRO B CA 1
ATOM 3872 C C . PRO B 1 111 ? -1.14 38.5 12.844 1 98.25 111 PRO B C 1
ATOM 3874 O O . PRO B 1 111 ? -0.52 39.219 13.648 1 98.25 111 PRO B O 1
ATOM 3877 N N . TYR B 1 112 ? -2.312 38.844 12.398 1 98.12 112 TYR B N 1
ATOM 3878 C CA . TYR B 1 112 ? -3.014 40.031 12.82 1 98.12 112 TYR B CA 1
ATOM 3879 C C . TYR B 1 112 ? -4.52 39.812 12.883 1 98.12 112 TYR B C 1
ATOM 3881 O O . TYR B 1 112 ? -5.031 38.875 12.266 1 98.12 112 TYR B O 1
ATOM 3889 N N . LEU B 1 113 ? -5.242 40.656 13.664 1 98.06 113 LEU B N 1
ATOM 3890 C CA . LEU B 1 113 ? -6.688 40.562 13.836 1 98.06 113 LEU B CA 1
ATOM 3891 C C . LEU B 1 113 ? -7.418 41.344 12.766 1 98.06 113 LEU B C 1
ATOM 3893 O O . LEU B 1 113 ? -6.801 42.156 12.055 1 98.06 113 LEU B O 1
ATOM 3897 N N . GLY B 1 114 ? -8.734 41.094 12.68 1 97.75 114 GLY B N 1
ATOM 3898 C CA . GLY B 1 114 ? -9.562 41.812 11.727 1 97.75 114 GLY B CA 1
ATOM 3899 C C . GLY B 1 114 ? -9.609 41.156 10.359 1 97.75 114 GLY B C 1
ATOM 3900 O O . GLY B 1 114 ? -9.367 39.969 10.227 1 97.75 114 GLY B O 1
ATOM 3901 N N . GLN B 1 115 ? -10.023 42 9.383 1 97.38 115 GLN B N 1
ATOM 3902 C CA . GLN B 1 115 ? -10.141 41.469 8.016 1 97.38 115 GLN B CA 1
ATOM 3903 C C . GLN B 1 115 ? -8.797 41 7.488 1 97.38 115 GLN B C 1
ATOM 3905 O O . GLN B 1 115 ? -7.82 41.781 7.492 1 97.38 115 GLN B O 1
ATOM 3910 N N . GLN B 1 116 ? -8.727 39.75 7.113 1 97.94 116 GLN B N 1
ATOM 3911 C CA . GLN B 1 116 ? -7.512 39.188 6.539 1 97.94 116 GLN B CA 1
ATOM 3912 C C . GLN B 1 116 ? -7.375 39.562 5.066 1 97.94 116 GLN B C 1
ATOM 3914 O O . GLN B 1 116 ? -8.375 39.812 4.391 1 97.94 116 GLN B O 1
ATOM 3919 N N . LYS B 1 117 ? -6.156 39.562 4.609 1 97.5 117 LYS B N 1
ATOM 3920 C CA . LYS B 1 117 ? -5.918 39.812 3.191 1 97.5 117 LYS B CA 1
ATOM 3921 C C . LYS B 1 117 ? -6.59 38.75 2.316 1 97.5 117 LYS B C 1
ATOM 3923 O O . LYS B 1 117 ? -6.672 37.594 2.697 1 97.5 117 LYS B O 1
ATOM 3928 N N . ALA B 1 118 ? -7.027 39.25 1.127 1 97 118 ALA B N 1
ATOM 3929 C CA . ALA B 1 118 ? -7.578 38.312 0.144 1 97 118 ALA B CA 1
ATOM 3930 C C . ALA B 1 118 ? -6.492 37.406 -0.422 1 97 118 ALA B C 1
ATOM 3932 O O . ALA B 1 118 ? -5.312 37.781 -0.44 1 97 118 ALA B O 1
ATOM 3933 N N . PRO B 1 119 ? -6.914 36.219 -0.809 1 96.75 119 PRO B N 1
ATOM 3934 C CA . PRO B 1 119 ? -5.926 35.375 -1.471 1 96.75 119 PRO B CA 1
ATOM 3935 C C . PRO B 1 119 ? -5.258 36.062 -2.662 1 96.75 119 PRO B C 1
ATOM 3937 O O . PRO B 1 119 ? -5.914 36.812 -3.393 1 96.75 119 PRO B O 1
ATOM 3940 N N . VAL B 1 120 ? -3.988 35.844 -2.82 1 95.19 120 VAL B N 1
ATOM 3941 C CA . VAL B 1 120 ? -3.297 36.281 -4.027 1 95.19 120 VAL B CA 1
ATOM 3942 C C . VAL B 1 120 ? -3.479 35.25 -5.133 1 95.19 120 VAL B C 1
ATOM 3944 O O . VAL B 1 120 ? -3.002 34.094 -5.012 1 95.19 120 VAL B O 1
ATOM 3947 N N . PRO B 1 121 ? -4.152 35.625 -6.211 1 91.12 121 PRO B N 1
ATOM 3948 C CA . PRO B 1 121 ? -4.426 34.656 -7.262 1 91.12 121 PRO B CA 1
ATOM 3949 C C . PRO B 1 121 ? -3.164 33.969 -7.758 1 91.12 121 PRO B C 1
ATOM 3951 O O . PRO B 1 121 ? -2.141 34.594 -7.984 1 91.12 121 PRO B O 1
ATOM 3954 N N . GLY B 1 122 ? -3.307 32.562 -7.859 1 88 122 GLY B N 1
ATOM 3955 C CA . GLY B 1 122 ? -2.219 31.797 -8.438 1 88 122 GLY B CA 1
ATOM 3956 C C . GLY B 1 122 ? -1.142 31.438 -7.43 1 88 122 GLY B C 1
ATOM 3957 O O . GLY B 1 122 ? -0.12 30.844 -7.789 1 88 122 GLY B O 1
ATOM 3958 N N . LYS B 1 123 ? -1.329 31.828 -6.242 1 91.94 123 LYS B N 1
ATOM 3959 C CA . LYS B 1 123 ? -0.327 31.578 -5.211 1 91.94 123 LYS B CA 1
ATOM 3960 C C . LYS B 1 123 ? -0.845 30.578 -4.172 1 91.94 123 LYS B C 1
ATOM 3962 O O . LYS B 1 123 ? -1.894 30.812 -3.562 1 91.94 123 LYS B O 1
ATOM 3967 N N . HIS B 1 124 ? -0.128 29.484 -4.008 1 93.62 124 HIS B N 1
ATOM 3968 C CA . HIS B 1 124 ? -0.404 28.469 -3.004 1 93.62 124 HIS B CA 1
ATOM 3969 C C . HIS B 1 124 ? -0.361 29.047 -1.595 1 93.62 124 HIS B C 1
ATOM 3971 O O . HIS B 1 124 ? 0.65 29.625 -1.188 1 93.62 124 HIS B O 1
ATOM 3977 N N . ASN B 1 125 ? -1.516 28.938 -0.828 1 96.38 125 ASN B N 1
ATOM 3978 C CA . ASN B 1 125 ? -1.543 29.297 0.585 1 96.38 125 ASN B CA 1
ATOM 3979 C C . ASN B 1 125 ? -0.987 30.703 0.816 1 96.38 125 ASN B C 1
ATOM 3981 O O . ASN B 1 125 ? -0.153 30.906 1.7 1 96.38 125 ASN B O 1
ATOM 3985 N N . SER B 1 126 ? -1.48 31.656 0.089 1 95.19 126 SER B N 1
ATOM 3986 C CA . SER B 1 126 ? -0.889 32.969 -0.102 1 95.19 126 SER B CA 1
ATOM 3987 C C . SER B 1 126 ? -0.95 33.812 1.18 1 95.19 126 SER B C 1
ATOM 3989 O O . SER B 1 126 ? -0.166 34.719 1.362 1 95.19 126 SER B O 1
ATOM 3991 N N . GLN B 1 127 ? -1.862 33.469 2.066 1 97.44 127 GLN B N 1
ATOM 3992 C CA . GLN B 1 127 ? -2.031 34.312 3.252 1 97.44 127 GLN B CA 1
ATOM 3993 C C . GLN B 1 127 ? -1.785 33.5 4.527 1 97.44 127 GLN B C 1
ATOM 3995 O O . GLN B 1 127 ? -2.268 33.875 5.602 1 97.44 127 GLN B O 1
ATOM 4000 N N . ALA B 1 128 ? -1.072 32.406 4.426 1 97.12 128 ALA B N 1
ATOM 4001 C CA . ALA B 1 128 ? -0.765 31.562 5.586 1 97.12 128 ALA B CA 1
ATOM 4002 C C . ALA B 1 128 ? -0.045 32.375 6.664 1 97.12 128 ALA B C 1
ATOM 4004 O O . ALA B 1 128 ? 0.934 33.062 6.379 1 97.12 128 ALA B O 1
ATOM 4005 N N . ALA B 1 129 ? -0.514 32.25 7.836 1 97.06 129 ALA B N 1
ATOM 4006 C CA . ALA B 1 129 ? 0.073 32.969 8.984 1 97.06 129 ALA B CA 1
ATOM 4007 C C . ALA B 1 129 ? 0.421 31.969 10.094 1 97.06 129 ALA B C 1
ATOM 4009 O O . ALA B 1 129 ? -0.392 31.109 10.453 1 97.06 129 ALA B O 1
ATOM 4010 N N . ALA B 1 130 ? 1.622 32.156 10.609 1 98.25 130 ALA B N 1
ATOM 4011 C CA . ALA B 1 130 ? 2.084 31.312 11.711 1 98.25 130 ALA B CA 1
ATOM 4012 C C . ALA B 1 130 ? 1.339 31.641 13 1 98.25 130 ALA B C 1
ATOM 4014 O O . ALA B 1 130 ? 0.66 32.688 13.086 1 98.25 130 ALA B O 1
ATOM 4015 N N . SER B 1 131 ? 1.4 30.812 13.891 1 98.5 131 SER B N 1
ATOM 4016 C CA . SER B 1 131 ? 0.825 30.969 15.227 1 98.5 131 SER B CA 1
ATOM 4017 C C . SER B 1 131 ? 1.751 30.406 16.297 1 98.5 131 SER B C 1
ATOM 4019 O O . SER B 1 131 ? 2.035 29.219 16.312 1 98.5 131 SER B O 1
ATOM 4021 N N . PRO B 1 132 ? 2.24 31.266 17.234 1 98.5 132 PRO B N 1
ATOM 4022 C CA . PRO B 1 132 ? 1.804 32.625 17.594 1 98.5 132 PRO B CA 1
ATOM 4023 C C . PRO B 1 132 ? 2.369 33.688 16.656 1 98.5 132 PRO B C 1
ATOM 4025 O O . PRO B 1 132 ? 2.002 34.875 16.766 1 98.5 132 PRO B O 1
ATOM 4028 N N . GLY B 1 133 ? 3.092 33.375 15.75 1 98.44 133 GLY B N 1
ATOM 4029 C CA . GLY B 1 133 ? 3.918 34.219 14.898 1 98.44 133 GLY B CA 1
ATOM 4030 C C . GLY B 1 133 ? 5.406 34 15.094 1 98.44 133 GLY B C 1
ATOM 4031 O O . GLY B 1 133 ? 5.863 33.781 16.219 1 98.44 133 GLY B O 1
ATOM 4032 N N . ARG B 1 134 ? 6.141 34.125 14.031 1 98.56 134 ARG B N 1
ATOM 4033 C CA . ARG B 1 134 ? 7.562 33.812 14.07 1 98.56 134 ARG B CA 1
ATOM 4034 C C . ARG B 1 134 ? 8.336 34.812 14.891 1 98.56 134 ARG B C 1
ATOM 4036 O O . ARG B 1 134 ? 9.312 34.469 15.562 1 98.56 134 ARG B O 1
ATOM 4043 N N . ALA B 1 135 ? 7.918 36.062 14.891 1 98.44 135 ALA B N 1
ATOM 4044 C CA . ALA B 1 135 ? 8.555 37.094 15.711 1 98.44 135 ALA B CA 1
ATOM 4045 C C . ALA B 1 135 ? 8.391 36.781 17.188 1 98.44 135 ALA B C 1
ATOM 4047 O O . ALA B 1 135 ? 9.336 36.938 17.969 1 98.44 135 ALA B O 1
ATOM 4048 N N . LYS B 1 136 ? 7.203 36.375 17.594 1 98.5 136 LYS B N 1
ATOM 4049 C CA . LYS B 1 136 ? 6.965 36.031 18.984 1 98.5 136 LYS B CA 1
ATOM 4050 C C . LYS B 1 136 ? 7.746 34.781 19.391 1 98.5 136 LYS B C 1
ATOM 4052 O O . LYS B 1 136 ? 8.211 34.688 20.531 1 98.5 136 LYS B O 1
ATOM 4057 N N . VAL B 1 137 ? 7.855 33.781 18.484 1 98.81 137 VAL B N 1
ATOM 4058 C CA . VAL B 1 137 ? 8.648 32.594 18.75 1 98.81 137 VAL B CA 1
ATOM 4059 C C . VAL B 1 137 ? 10.102 33 19.016 1 98.81 137 VAL B C 1
ATOM 4061 O O . VAL B 1 137 ? 10.742 32.438 19.906 1 98.81 137 VAL B O 1
ATOM 4064 N N . CYS B 1 138 ? 10.594 34.031 18.328 1 98.62 138 CYS B N 1
ATOM 4065 C CA . CYS B 1 138 ? 11.992 34.406 18.422 1 98.62 138 CYS B CA 1
ATOM 4066 C C . CYS B 1 138 ? 12.211 35.438 19.531 1 98.62 138 CYS B C 1
ATOM 4068 O O . CYS B 1 138 ? 13.289 36.031 19.641 1 98.62 138 CYS B O 1
ATOM 4070 N N . ASP B 1 139 ? 11.25 35.656 20.391 1 98.38 139 ASP B N 1
ATOM 4071 C CA . ASP B 1 139 ? 11.336 36.594 21.516 1 98.38 139 ASP B CA 1
ATOM 4072 C C . ASP B 1 139 ? 10.945 35.906 22.812 1 98.38 139 ASP B C 1
ATOM 4074 O O . ASP B 1 139 ? 9.766 35.844 23.172 1 98.38 139 ASP B O 1
ATOM 4078 N N . ARG B 1 140 ? 11.859 35.562 23.609 1 97.69 140 ARG B N 1
ATOM 4079 C CA . ARG B 1 140 ? 11.641 34.812 24.844 1 97.69 140 ARG B CA 1
ATOM 4080 C C . ARG B 1 140 ? 10.766 35.594 25.812 1 97.69 140 ARG B C 1
ATOM 4082 O O . ARG B 1 140 ? 10.109 34.969 26.672 1 97.69 140 ARG B O 1
ATOM 4089 N N . ASP B 1 141 ? 10.766 36.844 25.703 1 98.31 141 ASP B N 1
ATOM 4090 C CA . ASP B 1 141 ? 9.922 37.656 26.578 1 98.31 141 ASP B CA 1
ATOM 4091 C C . ASP B 1 141 ? 8.445 37.375 26.312 1 98.31 141 ASP B C 1
ATOM 4093 O O . ASP B 1 141 ? 7.594 37.688 27.156 1 98.31 141 ASP B O 1
ATOM 4097 N N . GLU B 1 142 ? 8.148 36.781 25.172 1 98.31 142 GLU B N 1
ATOM 4098 C CA . GLU B 1 142 ? 6.773 36.469 24.797 1 98.31 142 GLU B CA 1
ATOM 4099 C C . GLU B 1 142 ? 6.379 35.062 25.266 1 98.31 142 GLU B C 1
ATOM 4101 O O . GLU B 1 142 ? 5.199 34.719 25.281 1 98.31 142 GLU B O 1
ATOM 4106 N N . TRP B 1 143 ? 7.254 34.219 25.672 1 98.62 143 TRP B N 1
ATOM 4107 C CA . TRP B 1 143 ? 7.047 32.812 25.922 1 98.62 143 TRP B CA 1
ATOM 4108 C C . TRP B 1 143 ? 6.133 32.594 27.125 1 98.62 143 TRP B C 1
ATOM 4110 O O . TRP B 1 143 ? 5.336 31.641 27.141 1 98.62 143 TRP B O 1
ATOM 4120 N N . PRO B 1 144 ? 6.266 33.5 28.156 1 98.69 144 PRO B N 1
ATOM 4121 C CA . PRO B 1 144 ? 5.312 33.312 29.25 1 98.69 144 PRO B CA 1
ATOM 4122 C C . PRO B 1 144 ? 3.857 33.375 28.781 1 98.69 144 PRO B C 1
ATOM 4124 O O . PRO B 1 144 ? 3.012 32.625 29.281 1 98.69 144 PRO B O 1
ATOM 4127 N N . GLN B 1 145 ? 3.555 34.25 27.891 1 98.5 145 GLN B N 1
ATOM 4128 C CA . GLN B 1 145 ? 2.197 34.312 27.359 1 98.5 145 GLN B CA 1
ATOM 4129 C C . GLN B 1 145 ? 1.862 33.094 26.5 1 98.5 145 GLN B C 1
ATOM 4131 O O . GLN B 1 145 ? 0.728 32.625 26.516 1 98.5 145 GLN B O 1
ATOM 4136 N N . ILE B 1 146 ? 2.795 32.625 25.719 1 98.81 146 ILE B N 1
ATOM 4137 C CA . ILE B 1 146 ? 2.604 31.406 24.938 1 98.81 146 ILE B CA 1
ATOM 4138 C C . ILE B 1 146 ? 2.32 30.234 25.859 1 98.81 146 ILE B C 1
ATOM 4140 O O . ILE B 1 146 ? 1.419 29.422 25.594 1 98.81 146 ILE B O 1
ATOM 4144 N N . GLU B 1 147 ? 3.092 30.156 26.922 1 98.88 147 GLU B N 1
ATOM 4145 C CA . GLU B 1 147 ? 2.861 29.125 27.906 1 98.88 147 GLU B CA 1
ATOM 4146 C C . GLU B 1 147 ? 1.439 29.188 28.469 1 98.88 147 GLU B C 1
ATOM 4148 O O . GLU B 1 147 ? 0.768 28.156 28.594 1 98.88 147 GLU B O 1
ATOM 4153 N N . ARG B 1 148 ? 0.981 30.344 28.812 1 98.81 148 ARG B N 1
ATOM 4154 C CA . ARG B 1 148 ? -0.367 30.516 29.344 1 98.81 148 ARG B CA 1
ATOM 4155 C C . ARG B 1 148 ? -1.415 30.031 28.344 1 98.81 148 ARG B C 1
ATOM 4157 O O . ARG B 1 148 ? -2.385 29.375 28.719 1 98.81 148 ARG B O 1
ATOM 4164 N N . TYR B 1 149 ? -1.237 30.422 27.141 1 98.75 149 TYR B N 1
ATOM 4165 C CA . TYR B 1 149 ? -2.131 30.016 26.062 1 98.75 149 TYR B CA 1
ATOM 4166 C C . TYR B 1 149 ? -2.193 28.5 25.953 1 98.75 149 TYR B C 1
ATOM 4168 O O . TYR B 1 149 ? -3.277 27.906 26 1 98.75 149 TYR B O 1
ATOM 4176 N N . VAL B 1 150 ? -1.037 27.859 25.844 1 98.88 150 VAL B N 1
ATOM 4177 C CA . VAL B 1 150 ? -0.936 26.422 25.656 1 98.88 150 VAL B CA 1
ATOM 4178 C C . VAL B 1 150 ? -1.575 25.688 26.844 1 98.88 150 VAL B C 1
ATOM 4180 O O . VAL B 1 150 ? -2.42 24.812 26.656 1 98.88 150 VAL B O 1
ATOM 4183 N N . ARG B 1 151 ? -1.226 26.109 28.047 1 98.69 151 ARG B N 1
ATOM 4184 C CA . ARG B 1 151 ? -1.755 25.484 29.25 1 98.69 151 ARG B CA 1
ATOM 4185 C C . ARG B 1 151 ? -3.264 25.688 29.359 1 98.69 151 ARG B C 1
ATOM 4187 O O . ARG B 1 151 ? -3.992 24.766 29.734 1 98.69 151 ARG B O 1
ATOM 4194 N N . ASP B 1 152 ? -3.701 26.828 29.016 1 98.88 152 ASP B N 1
ATOM 4195 C CA . ASP B 1 152 ? -5.113 27.188 29.141 1 98.88 152 ASP B CA 1
ATOM 4196 C C . ASP B 1 152 ? -5.973 26.312 28.219 1 98.88 152 ASP B C 1
ATOM 4198 O O . ASP B 1 152 ? -6.969 25.734 28.656 1 98.88 152 ASP B O 1
ATOM 4202 N N . ILE B 1 153 ? -5.586 26.266 26.953 1 98.88 153 ILE B N 1
ATOM 4203 C CA . ILE B 1 153 ? -6.34 25.484 25.969 1 98.88 153 ILE B CA 1
ATOM 4204 C C . ILE B 1 153 ? -6.332 24.016 26.359 1 98.88 153 ILE B C 1
ATOM 4206 O O . ILE B 1 153 ? -7.379 23.359 26.344 1 98.88 153 ILE B O 1
ATOM 4210 N N . VAL B 1 154 ? -5.215 23.484 26.766 1 98.81 154 VAL B N 1
ATOM 4211 C CA . VAL B 1 154 ? -5.102 22.078 27.109 1 98.81 154 VAL B CA 1
ATOM 4212 C C . VAL B 1 154 ? -5.926 21.781 28.375 1 98.81 154 VAL B C 1
ATOM 4214 O O . VAL B 1 154 ? -6.66 20.797 28.422 1 98.81 154 VAL B O 1
ATOM 4217 N N . ARG B 1 155 ? -5.828 22.641 29.328 1 98.44 155 ARG B N 1
ATOM 4218 C CA . ARG B 1 155 ? -6.59 22.453 30.562 1 98.44 155 ARG B CA 1
ATOM 4219 C C . ARG B 1 155 ? -8.086 22.406 30.281 1 98.44 155 ARG B C 1
ATOM 4221 O O . ARG B 1 155 ? -8.812 21.609 30.875 1 98.44 155 ARG B O 1
ATOM 4228 N N . GLU B 1 156 ? -8.516 23.234 29.422 1 98.62 156 GLU B N 1
ATOM 4229 C CA . GLU B 1 156 ? -9.93 23.312 29.078 1 98.62 156 GLU B CA 1
ATOM 4230 C C . GLU B 1 156 ? -10.422 22 28.469 1 98.62 156 GLU B C 1
ATOM 4232 O O . GLU B 1 156 ? -11.547 21.578 28.719 1 98.62 156 GLU B O 1
ATOM 4237 N N . PHE B 1 157 ? -9.586 21.359 27.672 1 98.75 157 PHE B N 1
ATOM 4238 C CA . PHE B 1 157 ? -10.078 20.25 26.859 1 98.75 157 PHE B CA 1
ATOM 4239 C C . PHE B 1 157 ? -9.344 18.969 27.203 1 98.75 157 PHE B C 1
ATOM 4241 O O . PHE B 1 157 ? -9.445 17.969 26.484 1 98.75 157 PHE B O 1
ATOM 4248 N N . ARG B 1 158 ? -8.617 18.828 28.297 1 97.88 158 ARG B N 1
ATOM 4249 C CA . ARG B 1 158 ? -7.695 17.734 28.641 1 97.88 158 ARG B CA 1
ATOM 4250 C C . ARG B 1 158 ? -8.445 16.422 28.844 1 97.88 158 ARG B C 1
ATOM 4252 O O . ARG B 1 158 ? -7.852 15.352 28.781 1 97.88 158 ARG B O 1
ATOM 4259 N N . SER B 1 159 ? -9.812 16.5 29.094 1 98.25 159 SER B N 1
ATOM 4260 C CA . SER B 1 159 ? -10.602 15.289 29.297 1 98.25 159 SER B CA 1
ATOM 4261 C C . SER B 1 159 ? -11.727 15.188 28.266 1 98.25 159 SER B C 1
ATOM 4263 O O . SER B 1 159 ? -12.648 14.391 28.422 1 98.25 159 SER B O 1
ATOM 4265 N N . ASP B 1 160 ? -11.734 16.078 27.281 1 98.56 160 ASP B N 1
ATOM 4266 C CA . ASP B 1 160 ? -12.766 16.094 26.25 1 98.56 160 ASP B CA 1
ATOM 4267 C C . ASP B 1 160 ? -12.57 14.961 25.25 1 98.56 160 ASP B C 1
ATOM 4269 O O . ASP B 1 160 ? -11.586 14.938 24.516 1 98.56 160 ASP B O 1
ATOM 4273 N N . LYS B 1 161 ? -13.477 14.094 25.172 1 97.81 161 LYS B N 1
ATOM 4274 C CA . LYS B 1 161 ? -13.359 12.898 24.344 1 97.81 161 LYS B CA 1
ATOM 4275 C C . LYS B 1 161 ? -13.422 13.25 22.859 1 97.81 161 LYS B C 1
ATOM 4277 O O . LYS B 1 161 ? -13.016 12.453 22 1 97.81 161 LYS B O 1
ATOM 4282 N N . ARG B 1 162 ? -13.93 14.461 22.594 1 98.5 162 ARG B N 1
ATOM 4283 C CA . ARG B 1 162 ? -13.984 14.898 21.203 1 98.5 162 ARG B CA 1
ATOM 4284 C C . ARG B 1 162 ? -12.586 15.211 20.672 1 98.5 162 ARG B C 1
ATOM 4286 O O . ARG B 1 162 ? -12.375 15.25 19.453 1 98.5 162 ARG B O 1
ATOM 4293 N N . VAL B 1 163 ? -11.617 15.5 21.5 1 98.88 163 VAL B N 1
ATOM 4294 C CA . VAL B 1 163 ? -10.227 15.758 21.141 1 98.88 163 VAL B CA 1
ATOM 4295 C C . VAL B 1 163 ? -9.438 14.453 21.125 1 98.88 163 VAL B C 1
ATOM 4297 O O . VAL B 1 163 ? -9.289 13.797 22.156 1 98.88 163 VAL B O 1
ATOM 4300 N N . LEU B 1 164 ? -8.945 14.102 19.969 1 98.81 164 LEU B N 1
ATOM 4301 C CA . LEU B 1 164 ? -8.273 12.82 19.766 1 98.81 164 LEU B CA 1
ATOM 4302 C C . LEU B 1 164 ? -6.863 12.844 20.344 1 98.81 164 LEU B C 1
ATOM 4304 O O . LEU B 1 164 ? -6.465 11.906 21.047 1 98.81 164 LEU B O 1
ATOM 4308 N N . LEU B 1 165 ? -6.117 13.82 19.953 1 98.19 165 LEU B N 1
ATOM 4309 C CA . LEU B 1 165 ? -4.742 14.016 20.406 1 98.19 165 LEU B CA 1
ATOM 4310 C C . LEU B 1 165 ? -4.301 15.461 20.203 1 98.19 165 LEU B C 1
ATOM 4312 O O . LEU B 1 165 ? -5 16.25 19.562 1 98.19 165 LEU B O 1
ATOM 4316 N N . TRP B 1 166 ? -3.178 15.844 20.859 1 98.88 166 TRP B N 1
ATOM 4317 C CA . TRP B 1 166 ? -2.623 17.188 20.812 1 98.88 166 TRP B CA 1
ATOM 4318 C C . TRP B 1 166 ? -1.4 17.25 19.906 1 98.88 166 TRP B C 1
ATOM 4320 O O . TRP B 1 166 ? -0.375 16.625 20.188 1 98.88 166 TRP B O 1
ATOM 4330 N N . ASP B 1 167 ? -1.525 17.938 18.828 1 98.94 167 ASP B N 1
ATOM 4331 C CA . ASP B 1 167 ? -0.356 18.375 18.062 1 98.94 167 ASP B CA 1
ATOM 4332 C C . ASP B 1 167 ? 0.191 19.688 18.594 1 98.94 167 ASP B C 1
ATOM 4334 O O . ASP B 1 167 ? -0.403 20.75 18.375 1 98.94 167 ASP B O 1
ATOM 4338 N N . LEU B 1 168 ? 1.327 19.656 19.219 1 98.94 168 LEU B N 1
ATOM 4339 C CA . LEU B 1 168 ? 1.776 20.812 19.984 1 98.94 168 LEU B CA 1
ATOM 4340 C C . LEU B 1 168 ? 2.336 21.891 19.062 1 98.94 168 LEU B C 1
ATOM 4342 O O . LEU B 1 168 ? 2.27 23.078 19.391 1 98.94 168 LEU B O 1
ATOM 4346 N N . TYR B 1 169 ? 2.842 21.484 17.984 1 98.94 169 TYR B N 1
ATOM 4347 C CA . TYR B 1 169 ? 3.613 22.438 17.188 1 98.94 169 TYR B CA 1
ATOM 4348 C C . TYR B 1 169 ? 3.777 21.953 15.758 1 98.94 169 TYR B C 1
ATOM 4350 O O . TYR B 1 169 ? 4.633 21.109 15.469 1 98.94 169 TYR B O 1
ATOM 4358 N N . ASN B 1 170 ? 3.061 22.594 14.805 1 98.88 170 ASN B N 1
ATOM 4359 C CA . ASN B 1 170 ? 3.158 22.234 13.391 1 98.88 170 ASN B CA 1
ATOM 4360 C C . ASN B 1 170 ? 4.426 22.812 12.758 1 98.88 170 ASN B C 1
ATOM 4362 O O . ASN B 1 170 ? 4.629 24.016 12.75 1 98.88 170 ASN B O 1
ATOM 4366 N N . GLU B 1 171 ? 5.254 21.922 12.234 1 98.75 171 GLU B N 1
ATOM 4367 C CA . GLU B 1 171 ? 6.465 22.203 11.469 1 98.75 171 GLU B CA 1
ATOM 4368 C C . GLU B 1 171 ? 7.332 23.234 12.172 1 98.75 171 GLU B C 1
ATOM 4370 O O . GLU B 1 171 ? 7.688 24.266 11.586 1 98.75 171 GLU B O 1
ATOM 4375 N N . PRO B 1 172 ? 7.734 22.938 13.422 1 98.81 172 PRO B N 1
ATOM 4376 C CA . PRO B 1 172 ? 8.586 23.906 14.141 1 98.81 172 PRO B CA 1
ATOM 4377 C C . PRO B 1 172 ? 9.859 24.25 13.375 1 98.81 172 PRO B C 1
ATOM 4379 O O . PRO B 1 172 ? 10.562 23.344 12.906 1 98.81 172 PRO B O 1
ATOM 4382 N N . GLY B 1 173 ? 10.125 25.5 13.234 1 98.56 173 GLY B N 1
ATOM 4383 C CA . GLY B 1 173 ? 11.336 25.969 12.578 1 98.56 173 GLY B CA 1
ATOM 4384 C C . GLY B 1 173 ? 11.164 26.156 11.086 1 98.56 173 GLY B C 1
ATOM 4385 O O . GLY B 1 173 ? 12.133 26.438 10.375 1 98.56 173 GLY B O 1
ATOM 4386 N N . ASN B 1 174 ? 9.969 26 10.547 1 98.44 174 ASN B N 1
ATOM 4387 C CA . ASN B 1 174 ? 9.734 26.234 9.125 1 98.44 174 ASN B CA 1
ATOM 4388 C C . ASN B 1 174 ? 9.953 27.703 8.758 1 98.44 174 ASN B C 1
ATOM 4390 O O . ASN B 1 174 ? 9.242 28.578 9.25 1 98.44 174 ASN B O 1
ATOM 4394 N N . ARG B 1 175 ? 10.852 27.953 7.867 1 97.56 175 ARG B N 1
ATOM 4395 C CA . ARG B 1 175 ? 11.273 29.312 7.539 1 97.56 175 ARG B CA 1
ATOM 4396 C C . ARG B 1 175 ? 10.703 29.75 6.191 1 97.56 175 ARG B C 1
ATOM 4398 O O . ARG B 1 175 ? 10.977 30.859 5.73 1 97.56 175 ARG B O 1
ATOM 4405 N N . GLY B 1 176 ? 9.938 28.922 5.566 1 95.25 176 GLY B N 1
ATOM 4406 C CA . GLY B 1 176 ? 9.492 29.188 4.207 1 95.25 176 GLY B CA 1
ATOM 4407 C C . GLY B 1 176 ? 8.586 30.406 4.102 1 95.25 176 GLY B C 1
ATOM 4408 O O . GLY B 1 176 ? 7.719 30.609 4.957 1 95.25 176 GLY B O 1
ATOM 4409 N N . ILE B 1 177 ? 8.836 31.25 3.09 1 94.69 177 ILE B N 1
ATOM 4410 C CA . ILE B 1 177 ? 7.984 32.375 2.699 1 94.69 177 ILE B CA 1
ATOM 4411 C C . ILE B 1 177 ? 7.766 32.344 1.188 1 94.69 177 ILE B C 1
ATOM 4413 O O . ILE B 1 177 ? 8.727 32.344 0.414 1 94.69 177 ILE B O 1
ATOM 4417 N N . PHE B 1 178 ? 6.547 32.312 0.82 1 92.5 178 PHE B N 1
ATOM 4418 C CA . PHE B 1 178 ? 6.242 32.406 -0.604 1 92.5 178 PHE B CA 1
ATOM 4419 C C . PHE B 1 178 ? 6.141 33.844 -1.054 1 92.5 178 PHE B C 1
ATOM 4421 O O . PHE B 1 178 ? 5.074 34.469 -0.971 1 92.5 178 PHE B O 1
ATOM 4428 N N . ALA B 1 179 ? 7.207 34.312 -1.542 1 89.31 179 ALA B N 1
ATOM 4429 C CA . ALA B 1 179 ? 7.281 35.719 -1.942 1 89.31 179 ALA B CA 1
ATOM 4430 C C . ALA B 1 179 ? 6.387 36 -3.145 1 89.31 179 ALA B C 1
ATOM 4432 O O . ALA B 1 179 ? 5.711 37.031 -3.201 1 89.31 179 ALA B O 1
ATOM 4433 N N . THR B 1 180 ? 6.402 35.094 -4.094 1 86.56 180 THR B N 1
ATOM 4434 C CA . THR B 1 180 ? 5.516 35.125 -5.25 1 86.56 180 THR B CA 1
ATOM 4435 C C . THR B 1 180 ? 4.988 33.719 -5.543 1 86.56 180 THR B C 1
ATOM 4437 O O . THR B 1 180 ? 5.16 32.812 -4.734 1 86.56 180 THR B O 1
ATOM 4440 N N . GLY B 1 181 ? 4.277 33.656 -6.609 1 80.25 181 GLY B N 1
ATOM 4441 C CA . GLY B 1 181 ? 3.777 32.344 -7.004 1 80.25 181 GLY B CA 1
ATOM 4442 C C . GLY B 1 181 ? 4.879 31.375 -7.371 1 80.25 181 GLY B C 1
ATOM 4443 O O . GLY B 1 181 ? 4.668 30.156 -7.371 1 80.25 181 GLY B O 1
ATOM 4444 N N . THR B 1 182 ? 6.07 31.906 -7.609 1 83 182 THR B N 1
ATOM 4445 C CA . THR B 1 182 ? 7.125 31.031 -8.102 1 83 182 THR B CA 1
ATOM 4446 C C . THR B 1 182 ? 8.406 31.219 -7.293 1 83 182 THR B C 1
ATOM 4448 O O . THR B 1 182 ? 9.406 30.547 -7.547 1 83 182 THR B O 1
ATOM 4451 N N . VAL B 1 183 ? 8.43 32.094 -6.32 1 86.44 183 VAL B N 1
ATOM 4452 C CA . VAL B 1 183 ? 9.648 32.406 -5.582 1 86.44 183 VAL B CA 1
ATOM 4453 C C . VAL B 1 183 ? 9.422 32.156 -4.09 1 86.44 183 VAL B C 1
ATOM 4455 O O . VAL B 1 183 ? 8.453 32.656 -3.516 1 86.44 183 VAL B O 1
ATOM 4458 N N . GLU B 1 184 ? 10.281 31.453 -3.535 1 89.75 184 GLU B N 1
ATOM 4459 C CA . GLU B 1 184 ? 10.297 31.203 -2.098 1 89.75 184 GLU B CA 1
ATOM 4460 C C . GLU B 1 184 ? 11.547 31.781 -1.442 1 89.75 184 GLU B C 1
ATOM 4462 O O . GLU B 1 184 ? 12.641 31.688 -1.998 1 89.75 184 GLU B O 1
ATOM 4467 N N . VAL B 1 185 ? 11.383 32.469 -0.363 1 93.44 185 VAL B N 1
ATOM 4468 C CA . VAL B 1 185 ? 12.5 32.969 0.445 1 93.44 185 VAL B CA 1
ATOM 4469 C C . VAL B 1 185 ? 12.398 32.375 1.858 1 93.44 185 VAL B C 1
ATOM 4471 O O . VAL B 1 185 ? 11.445 31.672 2.18 1 93.44 185 VAL B O 1
ATOM 4474 N N . GLN B 1 186 ? 13.406 32.719 2.697 1 96.06 186 GLN B N 1
ATOM 4475 C CA . GLN B 1 186 ? 13.453 32.125 4.02 1 96.06 186 GLN B CA 1
ATOM 4476 C C . GLN B 1 186 ? 13.43 33.156 5.117 1 96.06 186 GLN B C 1
ATOM 4478 O O . GLN B 1 186 ? 14.047 34.219 4.98 1 96.06 186 GLN B O 1
ATOM 4483 N N . TYR B 1 187 ? 12.664 32.906 6.125 1 96.88 187 TYR B N 1
ATOM 4484 C CA . TYR B 1 187 ? 12.727 33.656 7.359 1 96.88 187 TYR B CA 1
ATOM 4485 C C . TYR B 1 187 ? 14.086 33.5 8.031 1 96.88 187 TYR B C 1
ATOM 4487 O O . TYR B 1 187 ? 14.875 32.625 7.656 1 96.88 187 TYR B O 1
ATOM 4495 N N . ASP B 1 188 ? 14.398 34.281 9 1 96.81 188 ASP B N 1
ATOM 4496 C CA . ASP B 1 188 ? 15.664 34.281 9.734 1 96.81 188 ASP B CA 1
ATOM 4497 C C . ASP B 1 188 ? 15.961 32.875 10.305 1 96.81 188 ASP B C 1
ATOM 4499 O O . ASP B 1 188 ? 15.062 32.219 10.82 1 96.81 188 ASP B O 1
ATOM 4503 N N . GLU B 1 189 ? 17.188 32.438 10.195 1 96.75 189 GLU B N 1
ATOM 4504 C CA . GLU B 1 189 ? 17.609 31.094 10.594 1 96.75 189 GLU B CA 1
ATOM 4505 C C . GLU B 1 189 ? 17.469 30.906 12.102 1 96.75 189 GLU B C 1
ATOM 4507 O O . GLU B 1 189 ? 17.391 29.766 12.578 1 96.75 189 GLU B O 1
ATOM 4512 N N . LYS B 1 190 ? 17.469 31.969 12.844 1 97.62 190 LYS B N 1
ATOM 4513 C CA . LYS B 1 190 ? 17.344 31.875 14.297 1 97.62 190 LYS B CA 1
ATOM 4514 C C . LYS B 1 190 ? 16.047 31.203 14.695 1 97.62 190 LYS B C 1
ATOM 4516 O O . LYS B 1 190 ? 15.922 30.656 15.805 1 97.62 190 LYS B O 1
ATOM 4521 N N . LEU B 1 191 ? 15.047 31.25 13.836 1 98.5 191 LEU B N 1
ATOM 4522 C CA . LEU B 1 191 ? 13.758 30.625 14.117 1 98.5 191 LEU B CA 1
ATOM 4523 C C . LEU B 1 191 ? 13.93 29.156 14.5 1 98.5 191 LEU B C 1
ATOM 4525 O O . LEU B 1 191 ? 13.227 28.656 15.375 1 98.5 191 LEU B O 1
ATOM 4529 N N . GLU B 1 192 ? 14.867 28.469 13.883 1 98 192 GLU B N 1
ATOM 4530 C CA . GLU B 1 192 ? 15.039 27.047 14.102 1 98 192 GLU B CA 1
ATOM 4531 C C . GLU B 1 192 ? 15.438 26.75 15.547 1 98 192 GLU B C 1
ATOM 4533 O O . GLU B 1 192 ? 14.875 25.844 16.172 1 98 192 GLU B O 1
ATOM 4538 N N . SER B 1 193 ? 16.375 27.5 16.047 1 98.31 193 SER B N 1
ATOM 4539 C CA . SER B 1 193 ? 16.828 27.266 17.406 1 98.31 193 SER B CA 1
ATOM 4540 C C . SER B 1 193 ? 15.75 27.625 18.422 1 98.31 193 SER B C 1
ATOM 4542 O O . SER B 1 193 ? 15.547 26.906 19.406 1 98.31 193 SER B O 1
ATOM 4544 N N . TYR B 1 194 ? 15.07 28.719 18.219 1 98.75 194 TYR B N 1
ATOM 4545 C CA . TYR B 1 194 ? 14 29.141 19.125 1 98.75 194 TYR B CA 1
ATOM 4546 C C . TYR B 1 194 ? 12.844 28.141 19.094 1 98.75 194 TYR B C 1
ATOM 4548 O O . TYR B 1 194 ? 12.328 27.75 20.141 1 98.75 194 TYR B O 1
ATOM 4556 N N . ALA B 1 195 ? 12.477 27.75 17.906 1 98.81 195 ALA B N 1
ATOM 4557 C CA . ALA B 1 195 ? 11.391 26.797 17.75 1 98.81 195 ALA B CA 1
ATOM 4558 C C . ALA B 1 195 ? 11.727 25.469 18.438 1 98.81 195 ALA B C 1
ATOM 4560 O O . ALA B 1 195 ? 10.859 24.828 19.047 1 98.81 195 ALA B O 1
ATOM 4561 N N . HIS B 1 196 ? 12.969 25.047 18.297 1 98.75 196 HIS B N 1
ATOM 4562 C CA . HIS B 1 196 ? 13.422 23.812 18.922 1 98.75 196 HIS B CA 1
ATOM 4563 C C . HIS B 1 196 ? 13.242 23.859 20.438 1 98.75 196 HIS B C 1
ATOM 4565 O O . HIS B 1 196 ? 12.695 22.938 21.031 1 98.75 196 HIS B O 1
ATOM 4571 N N . GLU B 1 197 ? 13.734 24.891 21.016 1 98.75 197 GLU B N 1
ATOM 4572 C CA . GLU B 1 197 ? 13.609 25.062 22.453 1 98.75 197 GLU B CA 1
ATOM 4573 C C . GLU B 1 197 ? 12.148 25.188 22.875 1 98.75 197 GLU B C 1
ATOM 4575 O O . GLU B 1 197 ? 11.719 24.609 23.875 1 98.75 197 GLU B O 1
ATOM 4580 N N . LEU B 1 198 ? 11.383 25.969 22.109 1 98.88 198 LEU B N 1
ATOM 4581 C CA . LEU B 1 198 ? 9.977 26.172 22.422 1 98.88 198 LEU B CA 1
ATOM 4582 C C . LEU B 1 198 ? 9.203 24.859 22.344 1 98.88 198 LEU B C 1
ATOM 4584 O O . LEU B 1 198 ? 8.297 24.625 23.141 1 98.88 198 LEU B O 1
ATOM 4588 N N . MET B 1 199 ? 9.531 24.047 21.391 1 98.88 199 MET B N 1
ATOM 4589 C CA . MET B 1 199 ? 8.914 22.734 21.266 1 98.88 199 MET B CA 1
ATOM 4590 C C . MET B 1 199 ? 9.133 21.906 22.531 1 98.88 199 MET B C 1
ATOM 4592 O O . MET B 1 199 ? 8.195 21.297 23.047 1 98.88 199 MET B O 1
ATOM 4596 N N . GLN B 1 200 ? 10.328 21.875 23.016 1 98.62 200 GLN B N 1
ATOM 4597 C CA . GLN B 1 200 ? 10.633 21.141 24.234 1 98.62 200 GLN B CA 1
ATOM 4598 C C . GLN B 1 200 ? 9.828 21.672 25.422 1 98.62 200 GLN B C 1
ATOM 4600 O O . GLN B 1 200 ? 9.273 20.906 26.203 1 98.62 200 GLN B O 1
ATOM 4605 N N . ARG B 1 201 ? 9.742 22.984 25.484 1 98.62 201 ARG B N 1
ATOM 4606 C CA . ARG B 1 201 ? 8.961 23.609 26.547 1 98.62 201 ARG B CA 1
ATOM 4607 C C . ARG B 1 201 ? 7.484 23.25 26.422 1 98.62 201 ARG B C 1
ATOM 4609 O O . ARG B 1 201 ? 6.816 23 27.422 1 98.62 201 ARG B O 1
ATOM 4616 N N . ALA B 1 202 ? 7.027 23.25 25.219 1 98.81 202 ALA B N 1
ATOM 4617 C CA . ALA B 1 202 ? 5.621 22.922 24.984 1 98.81 202 ALA B CA 1
ATOM 4618 C C . ALA B 1 202 ? 5.297 21.531 25.516 1 98.81 202 ALA B C 1
ATOM 4620 O O . ALA B 1 202 ? 4.258 21.328 26.156 1 98.81 202 ALA B O 1
ATOM 4621 N N . PHE B 1 203 ? 6.148 20.547 25.266 1 98.75 203 PHE B N 1
ATOM 4622 C CA . PHE B 1 203 ? 5.934 19.203 25.812 1 98.75 203 PHE B CA 1
ATOM 4623 C C . PHE B 1 203 ? 5.871 19.25 27.328 1 98.75 203 PHE B C 1
ATOM 4625 O O . PHE B 1 203 ? 5 18.625 27.938 1 98.75 203 PHE B O 1
ATOM 4632 N N . GLU B 1 204 ? 6.797 19.984 27.922 1 98.19 204 GLU B N 1
ATOM 4633 C CA . GLU B 1 204 ? 6.828 20.094 29.391 1 98.19 204 GLU B CA 1
ATOM 4634 C C . GLU B 1 204 ? 5.547 20.719 29.922 1 98.19 204 GLU B C 1
ATOM 4636 O O . GLU B 1 204 ? 4.934 20.203 30.844 1 98.19 204 GLU B O 1
ATOM 4641 N N . TRP B 1 205 ? 5.164 21.844 29.328 1 98.5 205 TRP B N 1
ATOM 4642 C CA . TRP B 1 205 ? 3.988 22.578 29.766 1 98.5 205 TRP B CA 1
ATOM 4643 C C . TRP B 1 205 ? 2.734 21.719 29.688 1 98.5 205 TRP B C 1
ATOM 4645 O O . TRP B 1 205 ? 1.934 21.688 30.625 1 98.5 205 TRP B O 1
ATOM 4655 N N . VAL B 1 206 ? 2.539 21.047 28.562 1 98.69 206 VAL B N 1
ATOM 4656 C CA . VAL B 1 206 ? 1.317 20.297 28.328 1 98.69 206 VAL B CA 1
ATOM 4657 C C . VAL B 1 206 ? 1.293 19.062 29.234 1 98.69 206 VAL B C 1
ATOM 4659 O O . VAL B 1 206 ? 0.245 18.703 29.781 1 98.69 206 VAL B O 1
ATOM 4662 N N . ARG B 1 207 ? 2.379 18.422 29.422 1 98.12 207 ARG B N 1
ATOM 4663 C CA . ARG B 1 207 ? 2.436 17.266 30.312 1 98.12 207 ARG B CA 1
ATOM 4664 C C . ARG B 1 207 ? 2.094 17.672 31.75 1 98.12 207 ARG B C 1
ATOM 4666 O O . ARG B 1 207 ? 1.463 16.906 32.469 1 98.12 207 ARG B O 1
ATOM 4673 N N . ASP B 1 208 ? 2.504 18.844 32.125 1 97.44 208 ASP B N 1
ATOM 4674 C CA . ASP B 1 208 ? 2.172 19.359 33.469 1 97.44 208 ASP B CA 1
ATOM 4675 C C . ASP B 1 208 ? 0.662 19.5 33.625 1 97.44 208 ASP B C 1
ATOM 4677 O O . ASP B 1 208 ? 0.148 19.406 34.75 1 97.44 208 ASP B O 1
ATOM 4681 N N . GLU B 1 209 ? -0.022 19.75 32.531 1 97.75 209 GLU B N 1
ATOM 4682 C CA . GLU B 1 209 ? -1.476 19.875 32.562 1 97.75 209 GLU B CA 1
ATOM 4683 C C . GLU B 1 209 ? -2.148 18.5 32.562 1 97.75 209 GLU B C 1
ATOM 4685 O O . GLU B 1 209 ? -3.359 18.406 32.781 1 97.75 209 GLU B O 1
ATOM 4690 N N . ASP B 1 210 ? -1.452 17.438 32.219 1 96.81 210 ASP B N 1
ATOM 4691 C CA . ASP B 1 210 ? -1.826 16.047 32.375 1 96.81 210 ASP B CA 1
ATOM 4692 C C . ASP B 1 210 ? -3.07 15.711 31.562 1 96.81 210 ASP B C 1
ATOM 4694 O O . ASP B 1 210 ? -4.059 15.203 32.094 1 96.81 210 ASP B O 1
ATOM 4698 N N . PRO B 1 211 ? -3.053 15.953 30.281 1 97.94 211 PRO B N 1
ATOM 4699 C CA . PRO B 1 211 ? -4.199 15.562 29.453 1 97.94 211 PRO B CA 1
ATOM 4700 C C . PRO B 1 211 ? -4.332 14.047 29.328 1 97.94 211 PRO B C 1
ATOM 4702 O O . PRO B 1 211 ? -3.336 13.32 29.422 1 97.94 211 PRO B O 1
ATOM 4705 N N . GLU B 1 212 ? -5.559 13.578 29.078 1 97.44 212 GLU B N 1
ATOM 4706 C CA . GLU B 1 212 ? -5.824 12.164 28.828 1 97.44 212 GLU B CA 1
ATOM 4707 C C . GLU B 1 212 ? -5.391 11.758 27.422 1 97.44 212 GLU B C 1
ATOM 4709 O O . GLU B 1 212 ? -5.172 10.57 27.156 1 97.44 212 GLU B O 1
ATOM 4714 N N . GLN B 1 213 ? -5.297 12.742 26.547 1 98.19 213 GLN B N 1
ATOM 4715 C CA . GLN B 1 213 ? -4.957 12.508 25.156 1 98.19 213 GLN B CA 1
ATOM 4716 C C . GLN B 1 213 ? -3.443 12.492 24.953 1 98.19 213 GLN B C 1
ATOM 4718 O O . GLN B 1 213 ? -2.713 13.211 25.641 1 98.19 213 GLN B O 1
ATOM 4723 N N . PRO B 1 214 ? -2.973 11.75 24 1 98.62 214 PRO B N 1
ATOM 4724 C CA . PRO B 1 214 ? -1.534 11.727 23.719 1 98.62 214 PRO B CA 1
ATOM 4725 C C . PRO B 1 214 ? -1.042 13 23.031 1 98.62 214 PRO B C 1
ATOM 4727 O O . PRO B 1 214 ? -1.846 13.766 22.5 1 98.62 214 PRO B O 1
ATOM 4730 N N . LEU B 1 215 ? 0.317 13.188 23.094 1 98.88 215 LEU B N 1
ATOM 4731 C CA . LEU B 1 215 ? 0.98 14.359 22.531 1 98.88 215 LEU B CA 1
ATOM 4732 C C . LEU B 1 215 ? 1.822 13.977 21.312 1 98.88 215 LEU B C 1
ATOM 4734 O O . LEU B 1 215 ? 2.391 12.883 21.266 1 98.88 215 LEU B O 1
ATOM 4738 N N . THR B 1 216 ? 1.901 14.922 20.391 1 98.94 216 THR B N 1
ATOM 4739 C CA . THR B 1 216 ? 2.789 14.695 19.25 1 98.94 216 THR B CA 1
ATOM 4740 C C . THR B 1 216 ? 3.293 16.016 18.688 1 98.94 216 THR B C 1
ATOM 4742 O O . THR B 1 216 ? 2.689 17.062 18.922 1 98.94 216 THR B O 1
ATOM 4745 N N . VAL B 1 217 ? 4.434 15.953 18.031 1 98.94 217 VAL B N 1
ATOM 4746 C CA . VAL B 1 217 ? 4.957 16.953 17.125 1 98.94 217 VAL B CA 1
ATOM 4747 C C . VAL B 1 217 ? 5.512 16.281 15.867 1 98.94 217 VAL B C 1
ATOM 4749 O O . VAL B 1 217 ? 6.188 15.25 15.961 1 98.94 217 VAL B O 1
ATOM 4752 N N . CYS B 1 218 ? 5.277 16.875 14.766 1 98.81 218 CYS B N 1
ATOM 4753 C CA . CYS B 1 218 ? 5.621 16.203 13.516 1 98.81 218 CYS B CA 1
ATOM 4754 C C . CYS B 1 218 ? 7.113 16.312 13.227 1 98.81 218 CYS B C 1
ATOM 4756 O O . CYS B 1 218 ? 7.73 17.344 13.516 1 98.81 218 CYS B O 1
ATOM 4758 N N . ALA B 1 219 ? 7.703 15.289 12.719 1 98.75 219 ALA B N 1
ATOM 4759 C CA . ALA B 1 219 ? 8.906 15.375 11.898 1 98.75 219 ALA B CA 1
ATOM 4760 C C . ALA B 1 219 ? 8.562 15.758 10.461 1 98.75 219 ALA B C 1
ATOM 4762 O O . ALA B 1 219 ? 7.676 15.164 9.852 1 98.75 219 ALA B O 1
ATOM 4763 N N . TRP B 1 220 ? 9.242 16.781 9.914 1 98.25 220 TRP B N 1
ATOM 4764 C CA . TRP B 1 220 ? 8.68 17.266 8.656 1 98.25 220 TRP B CA 1
ATOM 4765 C C . TRP B 1 220 ? 9.789 17.578 7.656 1 98.25 220 TRP B C 1
ATOM 4767 O O . TRP B 1 220 ? 9.516 17.812 6.473 1 98.25 220 TRP B O 1
ATOM 4777 N N . ARG B 1 221 ? 11 17.547 8.062 1 95.56 221 ARG B N 1
ATOM 4778 C CA . ARG B 1 221 ? 12.078 17.906 7.148 1 95.56 221 ARG B CA 1
ATOM 4779 C C . ARG B 1 221 ? 12.531 16.703 6.328 1 95.56 221 ARG B C 1
ATOM 4781 O O . ARG B 1 221 ? 13.266 15.844 6.824 1 95.56 221 ARG B O 1
ATOM 4788 N N . LEU B 1 222 ? 12.117 16.734 5.129 1 91.94 222 LEU B N 1
ATOM 4789 C CA . LEU B 1 222 ? 12.492 15.688 4.184 1 91.94 222 LEU B CA 1
ATOM 4790 C C . LEU B 1 222 ? 13.477 16.219 3.148 1 91.94 222 LEU B C 1
ATOM 4792 O O . LEU B 1 222 ? 13.133 17.094 2.35 1 91.94 222 LEU B O 1
ATOM 4796 N N . PRO B 1 223 ? 14.656 15.773 3.145 1 86.25 223 PRO B N 1
ATOM 4797 C CA . PRO B 1 223 ? 15.633 16.203 2.141 1 86.25 223 PRO B CA 1
ATOM 4798 C C . PRO B 1 223 ? 15.32 15.664 0.747 1 86.25 223 PRO B C 1
ATOM 4800 O O . PRO B 1 223 ? 14.453 14.797 0.595 1 86.25 223 PRO B O 1
ATOM 4803 N N . PRO B 1 224 ? 15.953 16.281 -0.244 1 86.56 224 PRO B N 1
ATOM 4804 C CA . PRO B 1 224 ? 15.82 15.711 -1.587 1 86.56 224 PRO B CA 1
ATOM 4805 C C . PRO B 1 224 ? 16.219 14.242 -1.644 1 86.56 224 PRO B C 1
ATOM 4807 O O . PRO B 1 224 ? 17.016 13.781 -0.83 1 86.56 224 PRO B O 1
ATOM 4810 N N . GLU B 1 225 ? 15.672 13.578 -2.578 1 86.81 225 GLU B N 1
ATOM 4811 C CA . GLU B 1 225 ? 15.875 12.141 -2.715 1 86.81 225 GLU B CA 1
ATOM 4812 C C . GLU B 1 225 ? 17.328 11.805 -3.006 1 86.81 225 GLU B C 1
ATOM 4814 O O . GLU B 1 225 ? 17.969 12.445 -3.855 1 86.81 225 GLU B O 1
ATOM 4819 N N . GLU B 1 226 ? 17.859 10.898 -2.211 1 85.12 226 GLU B N 1
ATOM 4820 C CA . GLU B 1 226 ? 19.203 10.383 -2.408 1 85.12 226 GLU B CA 1
ATOM 4821 C C . GLU B 1 226 ? 19.266 8.883 -2.133 1 85.12 226 GLU B C 1
ATOM 4823 O O . GLU B 1 226 ? 18.328 8.312 -1.57 1 85.12 226 GLU B O 1
ATOM 4828 N N . GLU B 1 227 ? 20.344 8.352 -2.625 1 79.12 227 GLU B N 1
ATOM 4829 C CA . GLU B 1 227 ? 20.547 6.926 -2.365 1 79.12 227 GLU B CA 1
ATOM 4830 C C . GLU B 1 227 ? 20.781 6.664 -0.881 1 79.12 227 GLU B C 1
ATOM 4832 O O . GLU B 1 227 ? 21.484 7.43 -0.219 1 79.12 227 GLU B O 1
ATOM 4837 N N . ASN B 1 228 ? 20.219 5.676 -0.334 1 80.81 228 ASN B N 1
ATOM 4838 C CA . ASN B 1 228 ? 20.391 5.242 1.049 1 80.81 228 ASN B CA 1
ATOM 4839 C C . ASN B 1 228 ? 19.938 6.32 2.033 1 80.81 228 ASN B C 1
ATOM 4841 O O . ASN B 1 228 ? 20.656 6.621 2.992 1 80.81 228 ASN B O 1
ATOM 4845 N N . GLU B 1 229 ? 18.906 6.883 1.711 1 86.5 229 GLU B N 1
ATOM 4846 C CA . GLU B 1 229 ? 18.359 7.988 2.498 1 86.5 229 GLU B CA 1
ATOM 4847 C C . GLU B 1 229 ? 17.938 7.52 3.887 1 86.5 229 GLU B C 1
ATOM 4849 O O . GLU B 1 229 ? 17.5 6.383 4.059 1 86.5 229 GLU B O 1
ATOM 4854 N N . THR B 1 230 ? 18.297 8.344 4.898 1 91.12 230 THR B N 1
ATOM 4855 C CA . THR B 1 230 ? 17.688 8.32 6.227 1 91.12 230 THR B CA 1
ATOM 4856 C C . THR B 1 230 ? 16.812 9.539 6.445 1 91.12 230 THR B C 1
ATOM 4858 O O . THR B 1 230 ? 17.156 10.648 6.023 1 91.12 230 THR B O 1
ATOM 4861 N N . TYR B 1 231 ? 15.773 9.312 7.023 1 96.31 231 TYR B N 1
ATOM 4862 C CA . TYR B 1 231 ? 14.758 10.359 7.035 1 96.31 231 TYR B CA 1
ATOM 4863 C C . TYR B 1 231 ? 14.695 11.047 8.398 1 96.31 231 TYR B C 1
ATOM 4865 O O . TYR B 1 231 ? 15.008 10.438 9.422 1 96.31 231 TYR B O 1
ATOM 4873 N N . TYR B 1 232 ? 14.32 12.359 8.383 1 97.62 232 TYR B N 1
ATOM 4874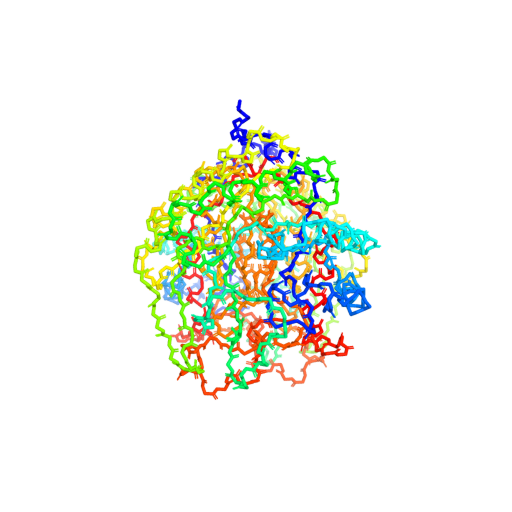 C CA . TYR B 1 232 ? 14.008 13.148 9.562 1 97.62 232 TYR B CA 1
ATOM 4875 C C . TYR B 1 232 ? 15.188 13.18 10.523 1 97.62 232 TYR B C 1
ATOM 4877 O O . TYR B 1 232 ? 15.023 12.922 11.719 1 97.62 232 TYR B O 1
ATOM 4885 N N . GLN B 1 233 ? 16.359 13.547 10 1 95.56 233 GLN B N 1
ATOM 4886 C CA . GLN B 1 233 ? 17.594 13.531 10.781 1 95.56 233 GLN B CA 1
ATOM 4887 C C . GLN B 1 233 ? 17.875 14.906 11.391 1 95.56 233 GLN B C 1
ATOM 4889 O O . GLN B 1 233 ? 18.734 15.039 12.266 1 95.56 233 GLN B O 1
ATOM 4894 N N . HIS B 1 234 ? 17.125 15.914 10.945 1 96.38 234 HIS B N 1
ATOM 4895 C CA . HIS B 1 234 ? 17.297 17.219 11.555 1 96.38 234 HIS B CA 1
ATOM 4896 C C . HIS B 1 234 ? 17.078 17.172 13.062 1 96.38 234 HIS B C 1
ATOM 4898 O O . HIS B 1 234 ? 16.172 16.484 13.531 1 96.38 234 HIS B O 1
ATOM 4904 N N . PRO B 1 235 ? 17.828 17.906 13.836 1 97.31 235 PRO B N 1
ATOM 4905 C CA . PRO B 1 235 ? 17.703 17.859 15.289 1 97.31 235 PRO B CA 1
ATOM 4906 C C . PRO B 1 235 ? 16.281 18.141 15.766 1 97.31 235 PRO B C 1
ATOM 4908 O O . PRO B 1 235 ? 15.797 17.531 16.719 1 97.31 235 PRO B O 1
ATOM 4911 N N . LEU B 1 236 ? 15.578 19.047 15.133 1 98 236 LEU B N 1
ATOM 4912 C CA . LEU B 1 236 ? 14.188 19.344 15.477 1 98 236 LEU B CA 1
ATOM 4913 C C . LEU B 1 236 ? 13.312 18.094 15.305 1 98 236 LEU B C 1
ATOM 4915 O O . LEU B 1 236 ? 12.492 17.797 16.172 1 98 236 LEU B O 1
ATOM 4919 N N . ASP B 1 237 ? 13.555 17.469 14.18 1 98.69 237 ASP B N 1
ATOM 4920 C CA . ASP B 1 237 ? 12.781 16.25 13.906 1 98.69 237 ASP B CA 1
ATOM 4921 C C . ASP B 1 237 ? 13.094 15.156 14.914 1 98.69 237 ASP B C 1
ATOM 4923 O O . ASP B 1 237 ? 12.195 14.477 15.398 1 98.69 237 ASP B O 1
ATOM 4927 N N . GLN B 1 238 ? 14.336 15.008 15.242 1 98.38 238 GLN B N 1
ATOM 4928 C CA . GLN B 1 238 ? 14.758 13.984 16.203 1 98.38 238 GLN B CA 1
ATOM 4929 C C . GLN B 1 238 ? 14.141 14.227 17.578 1 98.38 238 GLN B C 1
ATOM 4931 O O . GLN B 1 238 ? 13.688 13.289 18.234 1 98.38 238 GLN B O 1
ATOM 4936 N N . THR B 1 239 ? 14.117 15.438 17.969 1 98.69 239 THR B N 1
ATOM 4937 C CA . THR B 1 239 ? 13.516 15.805 19.25 1 98.69 239 THR B CA 1
ATOM 4938 C C . THR B 1 239 ? 12.008 15.555 19.234 1 98.69 239 THR B C 1
ATOM 4940 O O . THR B 1 239 ? 11.453 15.016 20.188 1 98.69 239 THR B O 1
ATOM 4943 N N . ALA B 1 240 ? 11.383 15.961 18.141 1 98.81 240 ALA B N 1
ATOM 4944 C CA . ALA B 1 240 ? 9.945 15.742 17.984 1 98.81 240 ALA B CA 1
ATOM 4945 C C . ALA B 1 240 ? 9.602 14.266 18.125 1 98.81 240 ALA B C 1
ATOM 4947 O O . ALA B 1 240 ? 8.703 13.898 18.875 1 98.81 240 ALA B O 1
ATOM 4948 N N . LEU B 1 241 ? 10.352 13.438 17.438 1 98.62 241 LEU B N 1
ATOM 4949 C CA . LEU B 1 241 ? 10.117 12 17.453 1 98.62 241 LEU B CA 1
ATOM 4950 C C . LEU B 1 241 ? 10.383 11.422 18.828 1 98.62 241 LEU B C 1
ATOM 4952 O O . LEU B 1 241 ? 9.633 10.562 19.312 1 98.62 241 LEU B O 1
ATOM 4956 N N . ALA B 1 242 ? 11.367 11.922 19.531 1 98.31 242 ALA B N 1
ATOM 4957 C CA . ALA B 1 242 ? 11.797 11.375 20.812 1 98.31 242 ALA B CA 1
ATOM 4958 C C . ALA B 1 242 ? 10.797 11.719 21.906 1 98.31 242 ALA B C 1
ATOM 4960 O O . ALA B 1 242 ? 10.594 10.938 22.844 1 98.31 242 ALA B O 1
ATOM 4961 N N . LEU B 1 243 ? 10.117 12.82 21.781 1 98.5 243 LEU B N 1
ATOM 4962 C CA . LEU B 1 243 ? 9.305 13.305 22.891 1 98.5 243 LEU B CA 1
ATOM 4963 C C . LEU B 1 243 ? 7.836 12.953 22.672 1 98.5 243 LEU B C 1
ATOM 4965 O O . LEU B 1 243 ? 7.039 13.016 23.609 1 98.5 243 LEU B O 1
ATOM 4969 N N . SER B 1 244 ? 7.43 12.602 21.484 1 98.88 244 SER B N 1
ATOM 4970 C CA . SER B 1 244 ? 6.027 12.383 21.156 1 98.88 244 SER B CA 1
ATOM 4971 C C . SER B 1 244 ? 5.508 11.078 21.734 1 98.88 244 SER B C 1
ATOM 4973 O O . SER B 1 244 ? 6.223 10.07 21.75 1 98.88 244 SER B O 1
ATOM 4975 N N . ASP B 1 245 ? 4.289 11.055 22.25 1 98.69 245 ASP B N 1
ATOM 4976 C CA . ASP B 1 245 ? 3.619 9.828 22.688 1 98.69 245 ASP B CA 1
ATOM 4977 C C . ASP B 1 245 ? 3.275 8.938 21.484 1 98.69 245 ASP B C 1
ATOM 4979 O O . ASP B 1 245 ? 3.469 7.727 21.531 1 98.69 245 ASP B O 1
ATOM 4983 N N . VAL B 1 246 ? 2.711 9.539 20.531 1 98.69 246 VAL B N 1
ATOM 4984 C CA . VAL B 1 246 ? 2.502 8.938 19.219 1 98.69 246 VAL B CA 1
ATOM 4985 C C . VAL B 1 246 ? 3.293 9.703 18.156 1 98.69 246 VAL B C 1
ATOM 4987 O O . VAL B 1 246 ? 3.4 10.93 18.219 1 98.69 246 VAL B O 1
ATOM 4990 N N . VAL B 1 247 ? 3.838 9.023 17.203 1 98.5 247 VAL B N 1
ATOM 4991 C CA . VAL B 1 247 ? 4.727 9.625 16.219 1 98.5 247 VAL B CA 1
ATOM 4992 C C . VAL B 1 247 ? 3.904 10.227 15.086 1 98.5 247 VAL B C 1
ATOM 4994 O O . VAL B 1 247 ? 2.932 9.625 14.625 1 98.5 247 VAL B O 1
ATOM 4997 N N . SER B 1 248 ? 4.254 11.422 14.656 1 98.88 248 SER B N 1
ATOM 4998 C CA . SER B 1 248 ? 3.645 12.023 13.477 1 98.88 248 SER B CA 1
ATOM 4999 C C . SER B 1 248 ? 4.703 12.57 12.523 1 98.88 248 SER B C 1
ATOM 5001 O O . SER B 1 248 ? 5.828 12.852 12.93 1 98.88 248 SER B O 1
ATOM 5003 N N . PHE B 1 249 ? 4.355 12.602 11.266 1 98.88 249 PHE B N 1
ATOM 5004 C CA . PHE B 1 249 ? 5.297 13.078 10.258 1 98.88 249 PHE B CA 1
ATOM 5005 C C . PHE B 1 249 ? 4.559 13.688 9.078 1 98.88 249 PHE B C 1
ATOM 5007 O O . PHE B 1 249 ? 3.357 13.477 8.914 1 98.88 249 PHE B O 1
ATOM 5014 N N . HIS B 1 250 ? 5.234 14.586 8.367 1 98.81 250 HIS B N 1
ATOM 5015 C CA . HIS B 1 250 ? 4.797 15.094 7.074 1 98.81 250 HIS B CA 1
ATOM 5016 C C . HIS B 1 250 ? 5.57 14.43 5.934 1 98.81 250 HIS B C 1
ATOM 5018 O O . HIS B 1 250 ? 6.777 14.211 6.043 1 98.81 250 HIS B O 1
ATOM 5024 N N . ALA B 1 251 ? 4.867 14.062 4.941 1 97.94 251 ALA B N 1
ATOM 5025 C CA . ALA B 1 251 ? 5.543 13.469 3.789 1 97.94 251 ALA B CA 1
ATOM 5026 C C . ALA B 1 251 ? 4.832 13.828 2.49 1 97.94 251 ALA B C 1
ATOM 5028 O O . ALA B 1 251 ? 3.803 13.234 2.152 1 97.94 251 ALA B O 1
ATOM 5029 N N . TYR B 1 252 ? 5.348 14.758 1.799 1 96.81 252 TYR B N 1
ATOM 5030 C CA . TYR B 1 252 ? 4.973 15.086 0.427 1 96.81 252 TYR B CA 1
ATOM 5031 C C . TYR B 1 252 ? 5.977 14.508 -0.565 1 96.81 252 TYR B C 1
ATOM 5033 O O . TYR B 1 252 ? 6.848 15.219 -1.063 1 96.81 252 TYR B O 1
ATOM 5041 N N . THR B 1 253 ? 5.82 13.266 -0.801 1 96.31 253 THR B N 1
ATOM 5042 C CA . THR B 1 253 ? 6.809 12.555 -1.605 1 96.31 253 THR B CA 1
ATOM 5043 C C . THR B 1 253 ? 6.172 11.375 -2.338 1 96.31 253 THR B C 1
ATOM 5045 O O . THR B 1 253 ? 4.984 11.094 -2.15 1 96.31 253 THR B O 1
ATOM 5048 N N . ASN B 1 254 ? 6.961 10.742 -3.182 1 95 254 ASN B N 1
ATOM 5049 C CA . ASN B 1 254 ? 6.453 9.617 -3.961 1 95 254 ASN B CA 1
ATOM 5050 C C . ASN B 1 254 ? 6.281 8.375 -3.102 1 95 254 ASN B C 1
ATOM 5052 O O . ASN B 1 254 ? 6.742 8.328 -1.96 1 95 254 ASN B O 1
ATOM 5056 N N . THR B 1 255 ? 5.668 7.391 -3.67 1 96.56 255 THR B N 1
ATOM 5057 C CA . THR B 1 255 ? 5.203 6.223 -2.932 1 96.56 255 THR B CA 1
ATOM 5058 C C . THR B 1 255 ? 6.383 5.395 -2.432 1 96.56 255 THR B C 1
ATOM 5060 O O . THR B 1 255 ? 6.363 4.891 -1.307 1 96.56 255 THR B O 1
ATOM 5063 N N . ALA B 1 256 ? 7.418 5.176 -3.258 1 94.44 256 ALA B N 1
ATOM 5064 C CA . ALA B 1 256 ? 8.578 4.387 -2.848 1 94.44 256 ALA B CA 1
ATOM 5065 C C . ALA B 1 256 ? 9.219 4.973 -1.593 1 94.44 256 ALA B C 1
ATOM 5067 O O . ALA B 1 256 ? 9.57 4.238 -0.666 1 94.44 256 ALA B O 1
ATOM 5068 N N . ARG B 1 257 ? 9.344 6.238 -1.541 1 95.56 257 ARG B N 1
ATOM 5069 C CA . ARG B 1 257 ? 9.898 6.918 -0.379 1 95.56 257 ARG B CA 1
ATOM 5070 C C . ARG B 1 257 ? 8.977 6.793 0.829 1 95.56 257 ARG B C 1
ATOM 5072 O O . ARG B 1 257 ? 9.445 6.641 1.959 1 95.56 257 ARG B O 1
ATOM 5079 N N . MET B 1 258 ? 7.688 6.914 0.569 1 97.75 258 MET B N 1
ATOM 5080 C CA . MET B 1 258 ? 6.719 6.758 1.651 1 97.75 258 MET B CA 1
ATOM 5081 C C . MET B 1 258 ? 6.871 5.395 2.324 1 97.75 258 MET B C 1
ATOM 5083 O O . MET B 1 258 ? 6.828 5.297 3.551 1 97.75 258 MET B O 1
ATOM 5087 N N . VAL B 1 259 ? 7.074 4.34 1.528 1 97.25 259 VAL B N 1
ATOM 5088 C CA . VAL B 1 259 ? 7.281 3.006 2.082 1 97.25 259 VAL B CA 1
ATOM 5089 C C . VAL B 1 259 ? 8.508 3.008 2.99 1 97.25 259 VAL B C 1
ATOM 5091 O O . VAL B 1 259 ? 8.461 2.486 4.109 1 97.25 259 VAL B O 1
ATOM 5094 N N . ALA B 1 260 ? 9.57 3.568 2.523 1 96.19 260 ALA B N 1
ATOM 5095 C CA . ALA B 1 260 ? 10.828 3.602 3.271 1 96.19 260 ALA B CA 1
ATOM 5096 C C . ALA B 1 260 ? 10.672 4.395 4.566 1 96.19 260 ALA B C 1
ATOM 5098 O O . ALA B 1 260 ? 11.211 4 5.609 1 96.19 260 ALA B O 1
ATOM 5099 N N . ILE B 1 261 ? 9.969 5.492 4.516 1 97.75 261 ILE B N 1
ATOM 5100 C CA . ILE B 1 261 ? 9.727 6.34 5.68 1 97.75 261 ILE B CA 1
ATOM 5101 C C . ILE B 1 261 ? 8.93 5.566 6.727 1 97.75 261 ILE B C 1
ATOM 5103 O O . ILE B 1 261 ? 9.297 5.543 7.902 1 97.75 261 ILE B O 1
ATOM 5107 N N . ILE B 1 262 ? 7.859 4.957 6.266 1 97.94 262 ILE B N 1
ATOM 5108 C CA . ILE B 1 262 ? 7.02 4.191 7.184 1 97.94 262 ILE B CA 1
ATOM 5109 C C . ILE B 1 262 ? 7.84 3.074 7.824 1 97.94 262 ILE B C 1
ATOM 5111 O O . ILE B 1 262 ? 7.777 2.871 9.039 1 97.94 262 ILE B O 1
ATOM 5115 N N . HIS B 1 263 ? 8.617 2.357 7.008 1 96.5 263 HIS B N 1
ATOM 5116 C CA . HIS B 1 263 ? 9.477 1.287 7.508 1 96.5 263 HIS B CA 1
ATOM 5117 C C . HIS B 1 263 ? 10.414 1.795 8.602 1 96.5 263 HIS B C 1
ATOM 5119 O O . HIS B 1 263 ? 10.562 1.151 9.641 1 96.5 263 HIS B O 1
ATOM 5125 N N . GLN B 1 264 ? 11 2.924 8.414 1 96.25 264 GLN B N 1
ATOM 5126 C CA . GLN B 1 264 ? 11.922 3.521 9.383 1 96.25 264 GLN B CA 1
ATOM 5127 C C . GLN B 1 264 ? 11.188 3.9 10.672 1 96.25 264 GLN B C 1
ATOM 5129 O O . GLN B 1 264 ? 11.656 3.586 11.766 1 96.25 264 GLN B O 1
ATOM 5134 N N . LEU B 1 265 ? 10.07 4.566 10.547 1 97.69 265 LEU B N 1
ATOM 5135 C CA . LEU B 1 265 ? 9.359 5.09 11.711 1 97.69 265 LEU B CA 1
ATOM 5136 C C . LEU B 1 265 ? 8.734 3.961 12.523 1 97.69 265 LEU B C 1
ATOM 5138 O O . LEU B 1 265 ? 8.562 4.09 13.734 1 97.69 265 LEU B O 1
ATOM 5142 N N . GLU B 1 266 ? 8.406 2.873 11.859 1 96.5 266 GLU B N 1
ATOM 5143 C CA . GLU B 1 266 ? 7.836 1.725 12.555 1 96.5 266 GLU B CA 1
ATOM 5144 C C . GLU B 1 266 ? 8.812 1.165 13.586 1 96.5 266 GLU B C 1
ATOM 5146 O O . GLU B 1 266 ? 8.398 0.552 14.57 1 96.5 266 GLU B O 1
ATOM 5151 N N . GLN B 1 267 ? 10.102 1.405 13.367 1 94.44 267 GLN B N 1
ATOM 5152 C CA . GLN B 1 267 ? 11.117 0.884 14.281 1 94.44 267 GLN B CA 1
ATOM 5153 C C . GLN B 1 267 ? 11.008 1.535 15.656 1 94.44 267 GLN B C 1
ATOM 5155 O O . GLN B 1 267 ? 11.57 1.034 16.641 1 94.44 267 GLN B O 1
ATOM 5160 N N . LEU B 1 268 ? 10.25 2.646 15.742 1 96.25 268 LEU B N 1
ATOM 5161 C CA . LEU B 1 268 ? 10.117 3.357 17.016 1 96.25 268 LEU B CA 1
ATOM 5162 C C . LEU B 1 268 ? 9.109 2.662 17.922 1 96.25 268 LEU B C 1
ATOM 5164 O O . LEU B 1 268 ? 9.055 2.945 19.125 1 96.25 268 LEU B O 1
ATOM 5168 N N . GLY B 1 269 ? 8.219 1.808 17.359 1 95.62 269 GLY B N 1
ATOM 5169 C CA . GLY B 1 269 ? 7.297 1.005 18.156 1 95.62 269 GLY B CA 1
ATOM 5170 C C . GLY B 1 269 ? 6.117 1.796 18.688 1 95.62 269 GLY B C 1
ATOM 5171 O O . GLY B 1 269 ? 5.516 1.425 19.703 1 95.62 269 GLY B O 1
ATOM 5172 N N . ARG B 1 270 ? 5.82 2.949 18.109 1 97.12 270 ARG B N 1
ATOM 5173 C CA . ARG B 1 270 ? 4.707 3.812 18.5 1 97.12 270 ARG B CA 1
ATOM 5174 C C . ARG B 1 270 ? 3.729 3.996 17.344 1 97.12 270 ARG B C 1
ATOM 5176 O O . ARG B 1 270 ? 4.105 3.867 16.188 1 97.12 270 ARG B O 1
ATOM 5183 N N . PRO B 1 271 ? 2.385 4.211 17.656 1 97.81 271 PRO B N 1
ATOM 5184 C CA . PRO B 1 271 ? 1.466 4.523 16.547 1 97.81 271 PRO B CA 1
ATOM 5185 C C . PRO B 1 271 ? 1.96 5.672 15.68 1 97.81 271 PRO B C 1
ATOM 5187 O O . PRO B 1 271 ? 2.594 6.605 16.172 1 97.81 271 PRO B O 1
ATOM 5190 N N . ILE B 1 272 ? 1.694 5.57 14.414 1 98.56 272 ILE B N 1
ATOM 5191 C CA . ILE B 1 272 ? 2.244 6.52 13.453 1 98.56 272 ILE B CA 1
ATOM 5192 C C . ILE B 1 272 ? 1.11 7.289 12.781 1 98.56 272 ILE B C 1
ATOM 5194 O O . ILE B 1 272 ? 0.147 6.688 12.297 1 98.56 272 ILE B O 1
ATOM 5198 N N . PHE B 1 273 ? 1.18 8.594 12.75 1 98.94 273 PHE B N 1
ATOM 5199 C CA . PHE B 1 273 ? 0.252 9.508 12.094 1 98.94 273 PHE B CA 1
ATOM 5200 C C . PHE B 1 273 ? 0.952 10.289 10.992 1 98.94 273 PHE B C 1
ATOM 5202 O O . PHE B 1 273 ? 1.95 10.969 11.242 1 98.94 273 PHE B O 1
ATOM 5209 N N . CYS B 1 274 ? 0.533 10.117 9.758 1 98.88 274 CYS B N 1
ATOM 5210 C CA . CYS B 1 274 ? 0.966 11.031 8.703 1 98.88 274 CYS B CA 1
ATOM 5211 C C . CYS B 1 274 ? 0.095 12.281 8.68 1 98.88 274 CYS B C 1
ATOM 5213 O O . CYS B 1 274 ? -0.899 12.336 7.953 1 98.88 274 CYS B O 1
ATOM 5215 N N . THR B 1 275 ? 0.517 13.234 9.359 1 98.88 275 THR B N 1
ATOM 5216 C CA . THR B 1 275 ? -0.374 14.359 9.648 1 98.88 275 THR B CA 1
ATOM 5217 C C . THR B 1 275 ? -0.435 15.312 8.461 1 98.88 275 THR B C 1
ATOM 5219 O O . THR B 1 275 ? -1.304 16.188 8.406 1 98.88 275 THR B O 1
ATOM 5222 N N . GLU B 1 276 ? 0.508 15.242 7.527 1 98.81 276 GLU B N 1
ATOM 5223 C CA . GLU B 1 276 ? 0.385 15.945 6.254 1 98.81 276 GLU B CA 1
ATOM 5224 C C . GLU B 1 276 ? 0.929 15.102 5.102 1 98.81 276 GLU B C 1
ATOM 5226 O O . GLU B 1 276 ? 2.057 14.609 5.168 1 98.81 276 GLU B O 1
ATOM 5231 N N . TRP B 1 277 ? 0.134 15 4.16 1 98.38 277 TRP B N 1
ATOM 5232 C CA . TRP B 1 277 ? 0.513 14.359 2.906 1 98.38 277 TRP B CA 1
ATOM 5233 C C . TRP B 1 277 ? -0.383 14.82 1.762 1 98.38 277 TRP B C 1
ATOM 5235 O O . TRP B 1 277 ? -1.039 15.859 1.861 1 98.38 277 TRP B O 1
ATOM 5245 N N . LEU B 1 278 ? -0.351 14.102 0.612 1 98 278 LEU B N 1
ATOM 5246 C CA . LEU B 1 278 ? -1.067 14.32 -0.64 1 98 278 LEU B CA 1
ATOM 5247 C C . LEU B 1 278 ? -0.504 15.523 -1.388 1 98 278 LEU B C 1
ATOM 5249 O O . LEU B 1 278 ? -0.674 16.656 -0.953 1 98 278 LEU B O 1
ATOM 5253 N N . ALA B 1 279 ? 0.194 15.414 -2.295 1 96.38 279 ALA B N 1
ATOM 5254 C CA . ALA B 1 279 ? 0.766 16.312 -3.291 1 96.38 279 ALA B CA 1
ATOM 5255 C C . ALA B 1 279 ? 0.909 15.625 -4.645 1 96.38 279 ALA B C 1
ATOM 5257 O O . ALA B 1 279 ? 1.974 15.086 -4.965 1 96.38 279 ALA B O 1
ATOM 5258 N N . ARG B 1 280 ? -0.12 15.719 -5.383 1 94.56 280 ARG B N 1
ATOM 5259 C CA . ARG B 1 280 ? -0.251 14.852 -6.551 1 94.56 280 ARG B CA 1
ATOM 5260 C C . ARG B 1 280 ? 0.856 15.125 -7.562 1 94.56 280 ARG B C 1
ATOM 5262 O O . ARG B 1 280 ? 1.358 14.203 -8.211 1 94.56 280 ARG B O 1
ATOM 5269 N N . HIS B 1 281 ? 1.303 16.344 -7.641 1 92.94 281 HIS B N 1
ATOM 5270 C CA . HIS B 1 281 ? 2.297 16.719 -8.641 1 92.94 281 HIS B CA 1
ATOM 5271 C C . HIS B 1 281 ? 3.656 16.109 -8.32 1 92.94 281 HIS B C 1
ATOM 5273 O O . HIS B 1 281 ? 4.535 16.062 -9.188 1 92.94 281 HIS B O 1
ATOM 5279 N N . VAL B 1 282 ? 3.809 15.641 -7.09 1 91.62 282 VAL B N 1
ATOM 5280 C CA . VAL B 1 282 ? 5.121 15.094 -6.754 1 91.62 282 VAL B CA 1
ATOM 5281 C C . VAL B 1 282 ? 5 13.602 -6.469 1 91.62 282 VAL B C 1
ATOM 5283 O O . VAL B 1 282 ? 5.863 13.023 -5.805 1 91.62 282 VAL B O 1
ATOM 5286 N N . GLY B 1 283 ? 3.924 13.047 -6.871 1 92.25 283 GLY B N 1
ATOM 5287 C CA . GLY B 1 283 ? 3.789 11.602 -6.836 1 92.25 283 GLY B CA 1
ATOM 5288 C C . GLY B 1 283 ? 3.105 11.094 -5.578 1 92.25 283 GLY B C 1
ATOM 5289 O O . GLY B 1 283 ? 3.068 9.891 -5.328 1 92.25 283 GLY B O 1
ATOM 5290 N N . SER B 1 284 ? 2.646 11.945 -4.75 1 96.25 284 SER B N 1
ATOM 5291 C CA . SER B 1 284 ? 1.857 11.594 -3.576 1 96.25 284 SER B CA 1
ATOM 5292 C C . SER B 1 284 ? 0.371 11.523 -3.91 1 96.25 284 SER B C 1
ATOM 5294 O O . SER B 1 284 ? -0.314 12.547 -3.936 1 96.25 284 SER B O 1
ATOM 5296 N N . THR B 1 285 ? -0.123 10.289 -4.121 1 96.5 285 THR B N 1
ATOM 5297 C CA . THR B 1 285 ? -1.496 10.148 -4.594 1 96.5 285 THR B CA 1
ATOM 5298 C C . THR B 1 285 ? -2.307 9.266 -3.648 1 96.5 285 THR B C 1
ATOM 5300 O O . THR B 1 285 ? -1.752 8.406 -2.961 1 96.5 285 THR B O 1
ATOM 5303 N N . ILE B 1 286 ? -3.584 9.484 -3.654 1 97.81 286 ILE B N 1
A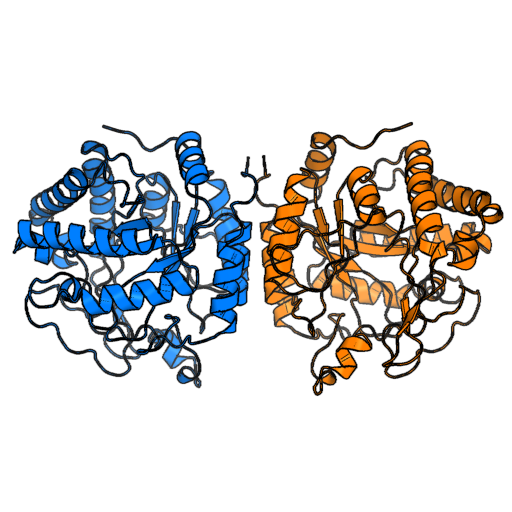TOM 5304 C CA . ILE B 1 286 ? -4.492 8.742 -2.791 1 97.81 286 ILE B CA 1
ATOM 5305 C C . ILE B 1 286 ? -4.52 7.273 -3.217 1 97.81 286 ILE B C 1
ATOM 5307 O O . ILE B 1 286 ? -4.434 6.375 -2.375 1 97.81 286 ILE B O 1
ATOM 5311 N N . GLU B 1 287 ? -4.535 6.965 -4.449 1 96.06 287 GLU B N 1
ATOM 5312 C CA . GLU B 1 287 ? -4.672 5.613 -4.977 1 96.06 287 GLU B CA 1
ATOM 5313 C C . GLU B 1 287 ? -3.498 4.734 -4.551 1 96.06 287 GLU B C 1
ATOM 5315 O O . GLU B 1 287 ? -3.67 3.541 -4.293 1 96.06 287 GLU B O 1
ATOM 5320 N N . GLU B 1 288 ? -2.365 5.348 -4.473 1 96.19 288 GLU B N 1
ATOM 5321 C CA . GLU B 1 288 ? -1.162 4.578 -4.172 1 96.19 288 GLU B CA 1
ATOM 5322 C C . GLU B 1 288 ? -0.893 4.539 -2.67 1 96.19 288 GLU B C 1
ATOM 5324 O O . GLU B 1 288 ? -0.598 3.482 -2.113 1 96.19 288 GLU B O 1
ATOM 5329 N N . GLN B 1 289 ? -1.104 5.656 -2.053 1 98.31 289 GLN B N 1
ATOM 5330 C CA . GLN B 1 289 ? -0.497 5.766 -0.73 1 98.31 289 GLN B CA 1
ATOM 5331 C C . GLN B 1 289 ? -1.532 5.547 0.37 1 98.31 289 GLN B C 1
ATOM 5333 O O . GLN B 1 289 ? -1.186 5.164 1.489 1 98.31 289 GLN B O 1
ATOM 5338 N N . LEU B 1 290 ? -2.789 5.797 0.089 1 98.62 290 LEU B N 1
ATOM 5339 C CA . LEU B 1 290 ? -3.799 5.566 1.116 1 98.62 290 LEU B CA 1
ATOM 5340 C C . LEU B 1 290 ? -3.863 4.09 1.49 1 98.62 290 LEU B C 1
ATOM 5342 O O . LEU B 1 290 ? -3.812 3.74 2.672 1 98.62 290 LEU B O 1
ATOM 5346 N N . PRO B 1 291 ? -3.934 3.115 0.487 1 98.06 291 PRO B N 1
ATOM 5347 C CA . PRO B 1 291 ? -3.924 1.694 0.839 1 98.06 291 PRO B CA 1
ATOM 5348 C C . PRO B 1 291 ? -2.645 1.275 1.562 1 98.06 291 PRO B C 1
ATOM 5350 O O . PRO B 1 291 ? -2.688 0.428 2.457 1 98.06 291 PRO B O 1
ATOM 5353 N N . LEU B 1 292 ? -1.547 1.859 1.145 1 97.62 292 LEU B N 1
ATOM 5354 C CA . LEU B 1 292 ? -0.264 1.615 1.795 1 97.62 292 LEU B CA 1
ATOM 5355 C C . LEU B 1 292 ? -0.327 1.979 3.275 1 97.62 292 LEU B C 1
ATOM 5357 O O . LEU B 1 292 ? 0.068 1.187 4.133 1 97.62 292 LEU B O 1
ATOM 5361 N N . MET B 1 293 ? -0.834 3.158 3.564 1 98.5 293 MET B N 1
ATOM 5362 C CA . MET B 1 293 ? -0.916 3.621 4.949 1 98.5 293 MET B CA 1
ATOM 5363 C C . MET B 1 293 ? -1.936 2.805 5.734 1 98.5 293 MET B C 1
ATOM 5365 O O . MET B 1 293 ? -1.733 2.525 6.918 1 98.5 293 MET B O 1
ATOM 5369 N N . HIS B 1 294 ? -3 2.414 5.086 1 98.19 294 HIS B N 1
ATOM 5370 C CA . HIS B 1 294 ? -3.967 1.542 5.738 1 98.19 294 HIS B CA 1
ATOM 5371 C C . HIS B 1 294 ? -3.322 0.228 6.168 1 98.19 294 HIS B C 1
ATOM 5373 O O . HIS B 1 294 ? -3.445 -0.18 7.324 1 98.19 294 HIS B O 1
ATOM 5379 N N . ALA B 1 295 ? -2.578 -0.388 5.27 1 95.88 295 ALA B N 1
ATOM 5380 C CA . ALA B 1 295 ? -1.958 -1.686 5.523 1 95.88 295 ALA B CA 1
ATOM 5381 C C . ALA B 1 295 ? -0.918 -1.588 6.637 1 95.88 295 ALA B C 1
ATOM 5383 O O . ALA B 1 295 ? -0.682 -2.559 7.359 1 95.88 295 ALA B O 1
ATOM 5384 N N . ALA B 1 296 ? -0.335 -0.415 6.832 1 96.62 296 ALA B N 1
ATOM 5385 C CA . ALA B 1 296 ? 0.708 -0.203 7.832 1 96.62 296 ALA B CA 1
ATOM 5386 C C . ALA B 1 296 ? 0.119 0.326 9.133 1 96.62 296 ALA B C 1
ATOM 5388 O O . ALA B 1 296 ? 0.854 0.632 10.078 1 96.62 296 ALA B O 1
ATOM 5389 N N . ASN B 1 297 ? -1.245 0.516 9.188 1 97.12 297 ASN B N 1
ATOM 5390 C CA . ASN B 1 297 ? -1.935 1.089 10.336 1 97.12 297 ASN B CA 1
ATOM 5391 C C . ASN B 1 297 ? -1.475 2.518 10.609 1 97.12 297 ASN B C 1
ATOM 5393 O O . ASN B 1 297 ? -1.377 2.932 11.766 1 97.12 297 ASN B O 1
ATOM 5397 N N . VAL B 1 298 ? -1.056 3.262 9.562 1 98.38 298 VAL B N 1
ATOM 5398 C CA . VAL B 1 298 ? -0.729 4.68 9.664 1 98.38 298 VAL B CA 1
ATOM 5399 C C . VAL B 1 298 ? -1.992 5.516 9.469 1 98.38 298 VAL B C 1
ATOM 5401 O O . VAL B 1 298 ? -2.77 5.277 8.547 1 98.38 298 VAL B O 1
ATOM 5404 N N . ALA B 1 299 ? -2.295 6.414 10.375 1 98.69 299 ALA B N 1
ATOM 5405 C CA . ALA B 1 299 ? -3.428 7.324 10.219 1 98.69 299 ALA B CA 1
ATOM 5406 C C . ALA B 1 299 ? -3.07 8.5 9.305 1 98.69 299 ALA B C 1
ATOM 5408 O O . ALA B 1 299 ? -2.211 9.312 9.648 1 98.69 299 ALA B O 1
ATOM 5409 N N . PRO B 1 300 ? -3.689 8.57 8.18 1 98.81 300 PRO B N 1
ATOM 5410 C CA . PRO B 1 300 ? -3.361 9.656 7.25 1 98.81 300 PRO B CA 1
ATOM 5411 C C . PRO B 1 300 ? -4.215 10.906 7.477 1 98.81 300 PRO B C 1
ATOM 5413 O O . PRO B 1 300 ? -5.402 10.797 7.789 1 98.81 300 PRO B O 1
ATOM 5416 N N . TYR B 1 301 ? -3.617 12.062 7.348 1 98.88 301 TYR B N 1
ATOM 5417 C CA . TYR B 1 301 ? -4.281 13.359 7.281 1 98.88 301 TYR B CA 1
ATOM 5418 C C . TYR B 1 301 ? -3.779 14.164 6.086 1 98.88 301 TYR B C 1
ATOM 5420 O O . TYR B 1 301 ? -2.729 14.805 6.16 1 98.88 301 TYR B O 1
ATOM 5428 N N . GLN B 1 302 ? -4.516 14.125 5.031 1 98.69 302 GLN B N 1
ATOM 5429 C CA . GLN B 1 302 ? -4.078 14.898 3.875 1 98.69 302 GLN B CA 1
ATOM 5430 C C . GLN B 1 302 ? -4.238 16.391 4.125 1 98.69 302 GLN B C 1
ATOM 5432 O O . GLN B 1 302 ? -5.094 16.812 4.906 1 98.69 302 GLN B O 1
ATOM 5437 N N . TRP B 1 303 ? -3.406 17.141 3.48 1 97.75 303 TRP B N 1
ATOM 5438 C CA . TRP B 1 303 ? -3.594 18.594 3.543 1 97.75 303 TRP B CA 1
ATOM 5439 C C . TRP B 1 303 ? -4.734 19.031 2.635 1 97.75 303 TRP B C 1
ATOM 5441 O O . TRP B 1 303 ? -4.754 18.703 1.446 1 97.75 303 TRP B O 1
ATOM 5451 N N . GLY B 1 304 ? -5.723 19.734 3.242 1 96.44 304 GLY B N 1
ATOM 5452 C CA . GLY B 1 304 ? -6.816 20.297 2.467 1 96.44 304 GLY B CA 1
ATOM 5453 C C . GLY B 1 304 ? -8.047 19.406 2.436 1 96.44 304 GLY B C 1
ATOM 5454 O O . GLY B 1 304 ? -7.969 18.219 2.768 1 96.44 304 GLY B O 1
ATOM 5455 N N . LEU B 1 305 ? -9.172 19.969 2.018 1 98.44 305 LEU B N 1
ATOM 5456 C CA . LEU B 1 305 ? -10.445 19.281 1.852 1 98.44 305 LEU B CA 1
ATOM 5457 C C . LEU B 1 305 ? -11.242 19.891 0.705 1 98.44 305 LEU B C 1
ATOM 5459 O O . LEU B 1 305 ? -11.398 19.266 -0.35 1 98.44 305 LEU B O 1
ATOM 5463 N N . VAL B 1 306 ? -11.633 21.109 0.861 1 98.38 306 VAL B N 1
ATOM 5464 C CA . VAL B 1 306 ? -12.438 21.797 -0.136 1 98.38 306 VAL B CA 1
ATOM 5465 C C . VAL B 1 306 ? -11.625 22.938 -0.759 1 98.38 306 VAL B C 1
ATOM 5467 O O . VAL B 1 306 ? -11.023 23.734 -0.047 1 98.38 306 VAL B O 1
ATOM 5470 N N . ARG B 1 307 ? -11.633 22.953 -2.01 1 96.5 307 ARG B N 1
ATOM 5471 C CA . ARG B 1 307 ? -11.016 24.078 -2.697 1 96.5 307 ARG B CA 1
ATOM 5472 C C . ARG B 1 307 ? -11.586 25.391 -2.207 1 96.5 307 ARG B C 1
ATOM 5474 O O . ARG B 1 307 ? -12.805 25.594 -2.195 1 96.5 307 ARG B O 1
ATOM 5481 N N . GLY B 1 308 ? -10.664 26.281 -1.768 1 96.31 308 GLY B N 1
ATOM 5482 C CA . GLY B 1 308 ? -11.141 27.547 -1.206 1 96.31 308 GLY B CA 1
ATOM 5483 C C . GLY B 1 308 ? -10.078 28.625 -1.17 1 96.31 308 GLY B C 1
ATOM 5484 O O . GLY B 1 308 ? -9.219 28.688 -2.047 1 96.31 308 GLY B O 1
ATOM 5485 N N . LYS B 1 309 ? -10.219 29.469 -0.214 1 96.94 309 LYS B N 1
ATOM 5486 C CA . LYS B 1 309 ? -9.445 30.719 -0.149 1 96.94 309 LYS B CA 1
ATOM 5487 C C . LYS B 1 309 ? -7.961 30.438 0.04 1 96.94 309 LYS B C 1
ATOM 5489 O O . LYS B 1 309 ? -7.117 31.25 -0.323 1 96.94 309 LYS B O 1
ATOM 5494 N N . THR B 1 310 ? -7.57 29.234 0.536 1 96.44 310 THR B N 1
ATOM 5495 C CA . THR B 1 310 ? -6.164 28.938 0.769 1 96.44 310 THR B CA 1
ATOM 5496 C C . THR B 1 310 ? -5.457 28.609 -0.544 1 96.44 310 THR B C 1
ATOM 5498 O O . THR B 1 310 ? -4.227 28.656 -0.619 1 96.44 310 THR B O 1
ATOM 5501 N N . GLN B 1 311 ? -6.172 28.188 -1.544 1 95.06 311 GLN B N 1
ATOM 5502 C CA . GLN B 1 311 ? -5.691 27.859 -2.881 1 95.06 311 GLN B CA 1
ATOM 5503 C C . GLN B 1 311 ? -4.66 26.734 -2.832 1 95.06 311 GLN B C 1
ATOM 5505 O O . GLN B 1 311 ? -3.672 26.766 -3.566 1 95.06 311 GLN B O 1
ATOM 5510 N N . THR B 1 312 ? -4.852 25.797 -1.899 1 95 312 THR B N 1
ATOM 5511 C CA . THR B 1 312 ? -3.881 24.719 -1.731 1 95 312 THR B CA 1
ATOM 5512 C C . THR B 1 312 ? -4.086 23.641 -2.789 1 95 312 THR B C 1
ATOM 5514 O O . THR B 1 312 ? -3.326 22.672 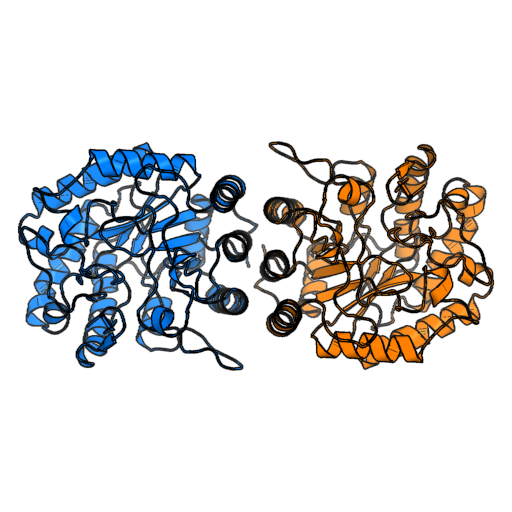-2.848 1 95 312 THR B O 1
ATOM 5517 N N . TRP B 1 313 ? -5.062 23.797 -3.668 1 92.81 313 TRP B N 1
ATOM 5518 C CA . TRP B 1 313 ? -5.172 22.969 -4.863 1 92.81 313 TRP B CA 1
ATOM 5519 C C . TRP B 1 313 ? -4.078 23.312 -5.867 1 92.81 313 TRP B C 1
ATOM 5521 O O . TRP B 1 313 ? -3.797 22.531 -6.781 1 92.81 313 TRP B O 1
ATOM 5531 N N . LEU B 1 314 ? -3.496 24.5 -5.734 1 91.31 314 LEU B N 1
ATOM 5532 C CA . LEU B 1 314 ? -2.346 24.906 -6.535 1 91.31 314 LEU B CA 1
ATOM 5533 C C . LEU B 1 314 ? -1.052 24.359 -5.938 1 91.31 314 LEU B C 1
ATOM 5535 O O . LEU B 1 314 ? -0.902 24.297 -4.715 1 91.31 314 LEU B O 1
ATOM 5539 N N . PRO B 1 315 ? -0.097 24.031 -6.758 1 91.56 315 PRO B N 1
ATOM 5540 C CA . PRO B 1 315 ? 1.172 23.516 -6.238 1 91.56 315 PRO B CA 1
ATOM 5541 C C . PRO B 1 315 ? 2.059 24.609 -5.645 1 91.56 315 PRO B C 1
ATOM 5543 O O . PRO B 1 315 ? 1.769 25.797 -5.801 1 91.56 315 PRO B O 1
ATOM 5546 N N . TRP B 1 316 ? 3.07 24.172 -4.953 1 89.88 316 TRP B N 1
ATOM 5547 C CA . TRP B 1 316 ? 4.102 25.078 -4.453 1 89.88 316 TRP B CA 1
ATOM 5548 C C . TRP B 1 316 ? 4.828 25.766 -5.602 1 89.88 316 TRP B C 1
ATOM 5550 O O . TRP B 1 316 ? 4.84 25.266 -6.727 1 89.88 316 TRP B O 1
ATOM 5560 N N . PRO B 1 317 ? 5.445 26.844 -5.32 1 84.19 317 PRO B N 1
ATOM 5561 C CA . PRO B 1 317 ? 6.176 27.562 -6.363 1 84.19 317 PRO B CA 1
ATOM 5562 C C . PRO B 1 317 ? 7.188 26.688 -7.094 1 84.19 317 PRO B C 1
ATOM 5564 O O . PRO B 1 317 ? 7.262 26.719 -8.328 1 84.19 317 PRO B O 1
ATOM 5567 N N . VAL B 1 318 ? 7.863 25.906 -6.375 1 80.81 318 VAL B N 1
ATOM 5568 C CA . VAL B 1 318 ? 8.922 25.094 -6.965 1 80.81 318 VAL B CA 1
ATOM 5569 C C . VAL B 1 318 ? 8.32 24.078 -7.938 1 80.81 318 VAL B C 1
ATOM 5571 O O . VAL B 1 318 ? 8.922 23.766 -8.969 1 80.81 318 VAL B O 1
ATOM 5574 N N . VAL B 1 319 ? 7.199 23.609 -7.676 1 82.12 319 VAL B N 1
ATOM 5575 C CA . VAL B 1 319 ? 6.523 22.609 -8.508 1 82.12 319 VAL B CA 1
ATOM 5576 C C . VAL B 1 319 ? 5.953 23.297 -9.758 1 82.12 319 VAL B C 1
ATOM 5578 O O . VAL B 1 319 ? 6.016 22.734 -10.852 1 82.12 319 VAL B O 1
ATOM 5581 N N . MET B 1 320 ? 5.457 24.438 -9.586 1 77.62 320 MET B N 1
ATOM 5582 C CA . MET B 1 320 ? 4.863 25.188 -10.688 1 77.62 320 MET B CA 1
ATOM 5583 C C . MET B 1 320 ? 5.91 25.516 -11.75 1 77.62 320 MET B C 1
ATOM 5585 O O . MET B 1 320 ? 5.605 25.5 -12.945 1 77.62 320 MET B O 1
ATOM 5589 N N . THR B 1 321 ? 7.066 25.734 -11.297 1 76.81 321 THR B N 1
ATOM 5590 C CA . THR B 1 321 ? 8.133 26.109 -12.219 1 76.81 321 THR B CA 1
ATOM 5591 C C . THR B 1 321 ? 8.594 24.906 -13.039 1 76.81 321 THR B C 1
ATOM 5593 O O . THR B 1 321 ? 9.062 25.062 -14.164 1 76.81 321 THR B O 1
ATOM 5596 N N . HIS B 1 322 ? 8.359 23.75 -12.516 1 76.31 322 HIS B N 1
ATOM 5597 C CA . HIS B 1 322 ? 8.938 22.562 -13.141 1 76.31 322 HIS B CA 1
ATOM 5598 C C . HIS B 1 322 ? 7.867 21.734 -13.852 1 76.31 322 HIS B C 1
ATOM 5600 O O . HIS B 1 322 ? 8.18 20.719 -14.484 1 76.31 322 HIS B O 1
ATOM 5606 N N . SER B 1 323 ? 6.652 22.156 -13.68 1 71.69 323 SER B N 1
ATOM 5607 C CA . SER B 1 323 ? 5.57 21.375 -14.266 1 71.69 323 SER B CA 1
ATOM 5608 C C . SER B 1 323 ? 4.734 22.219 -15.219 1 71.69 323 SER B C 1
ATOM 5610 O O . SER B 1 323 ? 4.051 23.156 -14.789 1 71.69 323 SER B O 1
ATOM 5612 N N . THR B 1 324 ? 4.832 21.969 -16.531 1 64.62 324 THR B N 1
ATOM 5613 C CA . THR B 1 324 ? 4.129 22.766 -17.531 1 64.62 324 THR B CA 1
ATOM 5614 C C . THR B 1 324 ? 2.623 22.531 -17.453 1 64.62 324 THR B C 1
ATOM 5616 O O . THR B 1 324 ? 1.836 23.422 -17.797 1 64.62 324 THR B O 1
ATOM 5619 N N . ASP B 1 325 ? 2.176 21.375 -17.047 1 67.56 325 ASP B N 1
ATOM 5620 C CA . ASP B 1 325 ? 0.749 21.062 -17.031 1 67.56 325 ASP B CA 1
ATOM 5621 C C . ASP B 1 325 ? 0.241 20.938 -15.586 1 67.56 325 ASP B C 1
ATOM 5623 O O . ASP B 1 325 ? -0.586 20.078 -15.297 1 67.56 325 ASP B O 1
ATOM 5627 N N . TYR B 1 326 ? 0.572 21.922 -14.836 1 69.88 326 TYR B N 1
ATOM 5628 C CA . TYR B 1 326 ? 0.29 21.781 -13.414 1 69.88 326 TYR B CA 1
ATOM 5629 C C . TYR B 1 326 ? -1.187 22.031 -13.125 1 69.88 326 TYR B C 1
ATOM 5631 O O . TYR B 1 326 ? -1.686 21.672 -12.055 1 69.88 326 TYR B O 1
ATOM 5639 N N . CYS B 1 327 ? -1.907 22.547 -14.086 1 69.12 327 CYS B N 1
ATOM 5640 C CA . CYS B 1 327 ? -3.266 22.984 -13.781 1 69.12 327 CYS B CA 1
ATOM 5641 C C . CYS B 1 327 ? -4.25 21.844 -13.898 1 69.12 327 CYS B C 1
ATOM 5643 O O . CYS B 1 327 ? -5.371 21.922 -13.391 1 69.12 327 CYS B O 1
ATOM 5645 N N . ARG B 1 328 ? -3.938 20.797 -14.523 1 75.62 328 ARG B N 1
ATOM 5646 C CA . ARG B 1 328 ? -4.891 19.719 -14.734 1 75.62 328 ARG B CA 1
ATOM 5647 C C . ARG B 1 328 ? -5.062 18.891 -13.469 1 75.62 328 ARG B C 1
ATOM 5649 O O . ARG B 1 328 ? -6.121 18.297 -13.25 1 75.62 328 ARG B O 1
ATOM 5656 N N . LEU B 1 329 ? -4.129 19.047 -12.633 1 87.25 329 LEU B N 1
ATOM 5657 C CA . LEU B 1 329 ? -4.086 18.234 -11.414 1 87.25 329 LEU B CA 1
ATOM 5658 C C . LEU B 1 329 ? -4.121 19.125 -10.172 1 87.25 329 LEU B C 1
ATOM 5660 O O . LEU B 1 329 ? -3.502 20.188 -10.148 1 87.25 329 LEU B O 1
ATOM 5664 N N . TRP B 1 330 ? -4.992 18.812 -9.25 1 93.12 330 TRP B N 1
ATOM 5665 C CA . TRP B 1 330 ? -4.941 19.5 -7.965 1 93.12 330 TRP B CA 1
ATOM 5666 C C . TRP B 1 330 ? -3.766 19 -7.125 1 93.12 330 TRP B C 1
ATOM 5668 O O . TRP B 1 330 ? -3.41 17.828 -7.18 1 93.12 330 TRP B O 1
ATOM 5678 N N . PHE B 1 331 ? -3.199 19.953 -6.461 1 93.62 331 PHE B N 1
ATOM 5679 C CA . PHE B 1 331 ? -2.062 19.625 -5.605 1 93.62 331 PHE B CA 1
ATOM 5680 C C . PHE B 1 331 ? -2.521 18.906 -4.344 1 93.62 331 PHE B C 1
ATOM 5682 O O . PHE B 1 331 ? -2.123 17.766 -4.094 1 93.62 331 PHE B O 1
ATOM 5689 N N . HIS B 1 332 ? -3.311 19.641 -3.615 1 96.12 332 HIS B N 1
ATOM 5690 C CA . HIS B 1 332 ? -4.008 19.094 -2.457 1 96.12 332 HIS B CA 1
ATOM 5691 C C . HIS B 1 332 ? -5.512 19.016 -2.701 1 96.12 332 HIS B C 1
ATOM 5693 O O . HIS B 1 332 ? -5.953 18.734 -3.816 1 96.12 332 HIS B O 1
ATOM 5699 N N . ASP B 1 333 ? -6.367 19.094 -1.681 1 96.62 333 ASP B N 1
ATOM 5700 C CA . ASP B 1 333 ? -7.824 19.141 -1.605 1 96.62 333 ASP B CA 1
ATOM 5701 C C . ASP B 1 333 ? -8.461 18 -2.387 1 96.62 333 ASP B C 1
ATOM 5703 O O . ASP B 1 333 ? -7.82 17.391 -3.246 1 96.62 333 ASP B O 1
ATOM 5707 N N . VAL B 1 334 ? -9.836 17.797 -2.094 1 98.19 334 VAL B N 1
ATOM 5708 C CA . VAL B 1 334 ? -10.461 16.625 -2.689 1 98.19 334 VAL B CA 1
ATOM 5709 C C . VAL B 1 334 ? -11.891 16.969 -3.117 1 98.19 334 VAL B C 1
ATOM 5711 O O . VAL B 1 334 ? -12.539 16.172 -3.812 1 98.19 334 VAL B O 1
ATOM 5714 N N . PHE B 1 335 ? -12.422 18.188 -2.699 1 98.31 335 PHE B N 1
ATOM 5715 C CA . PHE B 1 335 ? -13.742 18.625 -3.127 1 98.31 335 PHE B CA 1
ATOM 5716 C C . PHE B 1 335 ? -13.664 20.016 -3.764 1 98.31 335 PHE B C 1
ATOM 5718 O O . PHE B 1 335 ? -12.875 20.844 -3.342 1 98.31 335 PHE B O 1
ATOM 5725 N N . GLU B 1 336 ? -14.57 20.203 -4.711 1 95.62 336 GLU B N 1
ATOM 5726 C CA . GLU B 1 336 ? -14.82 21.562 -5.191 1 95.62 336 GLU B CA 1
ATOM 5727 C C . GLU B 1 336 ? -15.789 22.297 -4.27 1 95.62 336 GLU B C 1
ATOM 5729 O O . GLU B 1 336 ? -16.234 21.75 -3.262 1 95.62 336 GLU B O 1
ATOM 5734 N N . GLU B 1 337 ? -16.016 23.484 -4.57 1 93 337 GLU B N 1
ATOM 5735 C CA . GLU B 1 337 ? -16.75 24.422 -3.717 1 93 337 GLU B CA 1
ATOM 5736 C C . GLU B 1 337 ? -18.172 23.938 -3.482 1 93 337 GLU B C 1
ATOM 5738 O O . GLU B 1 337 ? -18.797 24.266 -2.469 1 93 337 GLU B O 1
ATOM 5743 N N . ASN B 1 338 ? -18.672 23.094 -4.324 1 94.38 338 ASN B N 1
ATOM 5744 C CA . ASN B 1 338 ? -20.047 22.625 -4.191 1 94.38 338 ASN B CA 1
ATOM 5745 C C . ASN B 1 338 ? -20.094 21.188 -3.693 1 94.38 338 ASN B C 1
ATOM 5747 O O . ASN B 1 338 ? -21.141 20.531 -3.74 1 94.38 338 ASN B O 1
ATOM 5751 N N . GLY B 1 339 ? -18.922 20.672 -3.344 1 96.25 339 GLY B N 1
ATOM 5752 C CA . GLY B 1 339 ? -18.906 19.359 -2.725 1 96.25 339 GLY B CA 1
ATOM 5753 C C . GLY B 1 339 ? -18.672 18.234 -3.717 1 96.25 339 GLY B C 1
ATOM 5754 O O . GLY B 1 339 ? -18.688 17.047 -3.348 1 96.25 339 GLY B O 1
ATOM 5755 N N . ILE B 1 340 ? -18.516 18.578 -4.961 1 96.62 340 ILE B N 1
ATOM 5756 C CA . ILE B 1 340 ? -18.203 17.578 -5.973 1 96.62 340 ILE B CA 1
ATOM 5757 C C . ILE B 1 340 ? -16.75 17.125 -5.836 1 96.62 340 ILE B C 1
ATOM 5759 O O . ILE B 1 340 ? -15.844 17.953 -5.801 1 96.62 340 ILE B O 1
ATOM 5763 N N . PRO B 1 341 ? -16.547 15.859 -5.766 1 97.44 341 PRO B N 1
ATOM 5764 C CA . PRO B 1 341 ? -15.172 15.375 -5.602 1 97.44 341 PRO B CA 1
ATOM 5765 C C . PRO B 1 341 ? -14.289 15.688 -6.812 1 97.44 341 PRO B C 1
ATOM 5767 O O . PRO B 1 341 ? -14.758 15.641 -7.949 1 97.44 341 PRO B O 1
ATOM 5770 N N . PHE B 1 342 ? -13.008 15.945 -6.621 1 96.25 342 PHE B N 1
ATOM 5771 C CA . PHE B 1 342 ? -12 16.031 -7.664 1 96.25 342 PHE B CA 1
ATOM 5772 C C . PHE B 1 342 ? -11.898 14.719 -8.43 1 96.25 342 PHE B C 1
ATOM 5774 O O . PHE B 1 342 ? -11.805 14.711 -9.656 1 96.25 342 PHE B O 1
ATOM 5781 N N . SER B 1 343 ? -11.977 13.688 -7.727 1 95.88 343 SER B N 1
ATOM 5782 C CA . SER B 1 343 ? -11.922 12.328 -8.25 1 95.88 343 SER B CA 1
ATOM 5783 C C . SER B 1 343 ? -12.906 11.414 -7.52 1 95.88 343 SER B C 1
ATOM 5785 O O . SER B 1 343 ? -12.742 11.148 -6.328 1 95.88 343 SER B O 1
ATOM 5787 N N . LYS B 1 344 ? -13.891 10.93 -8.234 1 95.5 344 LYS B N 1
ATOM 5788 C CA . LYS B 1 344 ? -14.852 10 -7.648 1 95.5 344 LYS B CA 1
ATOM 5789 C C . LYS B 1 344 ? -14.156 8.719 -7.195 1 95.5 344 LYS B C 1
ATOM 5791 O O . LYS B 1 344 ? -14.531 8.133 -6.176 1 95.5 344 LYS B O 1
ATOM 5796 N N . ALA B 1 345 ? -13.203 8.266 -7.953 1 94.31 345 ALA B N 1
ATOM 5797 C CA . ALA B 1 345 ? -12.461 7.043 -7.637 1 94.31 345 ALA B CA 1
ATOM 5798 C C . ALA B 1 345 ? -11.719 7.188 -6.312 1 94.31 345 ALA B C 1
ATOM 5800 O O . ALA B 1 345 ? -11.68 6.25 -5.512 1 94.31 345 ALA B O 1
ATOM 5801 N N . GLU B 1 346 ? -11.141 8.344 -6.066 1 96.75 346 GLU B N 1
ATOM 5802 C CA . GLU B 1 346 ? -10.445 8.602 -4.809 1 96.75 346 GLU B CA 1
ATOM 5803 C C . GLU B 1 346 ? -11.406 8.516 -3.623 1 96.75 346 GLU B C 1
ATOM 5805 O O . GLU B 1 346 ? -11.094 7.863 -2.621 1 96.75 346 GLU B O 1
ATOM 5810 N N . MET B 1 347 ? -12.539 9.133 -3.756 1 97.5 347 MET B N 1
ATOM 5811 C CA . MET B 1 347 ? -13.5 9.141 -2.658 1 97.5 347 MET B CA 1
ATOM 5812 C C . MET B 1 347 ? -14.07 7.746 -2.426 1 97.5 347 MET B C 1
ATOM 5814 O O . MET B 1 347 ? -14.328 7.359 -1.284 1 97.5 347 MET B O 1
ATOM 5818 N N . SER B 1 348 ? -14.258 7 -3.508 1 95.56 348 SER B N 1
ATOM 5819 C CA . SER B 1 348 ? -14.695 5.617 -3.375 1 95.56 348 SER B CA 1
ATOM 5820 C C . SER B 1 348 ? -13.688 4.785 -2.596 1 95.56 348 SER B C 1
ATOM 5822 O O . SER B 1 348 ? -14.062 3.957 -1.763 1 95.56 348 SER B O 1
ATOM 5824 N N . LEU B 1 349 ? -12.469 5.016 -2.875 1 96.44 349 LEU B N 1
ATOM 5825 C CA . LEU B 1 349 ? -11.398 4.309 -2.176 1 96.44 349 LEU B CA 1
ATOM 5826 C C . LEU B 1 349 ? -11.398 4.652 -0.691 1 96.44 349 LEU B C 1
ATOM 5828 O O . LEU B 1 349 ? -11.289 3.762 0.156 1 96.44 349 LEU B O 1
ATOM 5832 N N . VAL B 1 350 ? -11.531 5.938 -0.381 1 97.81 350 VAL B N 1
ATOM 5833 C CA . VAL B 1 350 ? -11.617 6.375 1.008 1 97.81 350 VAL B CA 1
ATOM 5834 C C . VAL B 1 350 ? -12.758 5.652 1.71 1 97.81 350 VAL B C 1
ATOM 5836 O O . VAL B 1 350 ? -12.586 5.105 2.801 1 97.81 350 VAL B O 1
ATOM 5839 N N . ARG B 1 351 ? -13.859 5.664 1.104 1 95.81 351 ARG B N 1
ATOM 5840 C CA . ARG B 1 351 ? -15.055 5.062 1.675 1 95.81 351 ARG B CA 1
ATOM 5841 C C . ARG B 1 351 ? -14.852 3.572 1.931 1 95.81 351 ARG B C 1
ATOM 5843 O O . ARG B 1 351 ? -15.242 3.059 2.982 1 95.81 351 ARG B O 1
ATOM 5850 N N . LYS B 1 352 ? -14.273 2.871 1 1 93.88 352 LYS B N 1
ATOM 5851 C CA . LYS B 1 352 ? -14.062 1.43 1.116 1 93.88 352 LYS B CA 1
ATOM 5852 C C . LYS B 1 352 ? -13.062 1.108 2.223 1 93.88 352 LYS B C 1
ATOM 5854 O O . LYS B 1 352 ? -13.297 0.216 3.041 1 93.88 352 LYS B O 1
ATOM 5859 N N . LEU B 1 353 ? -11.969 1.832 2.277 1 96.38 353 LEU B N 1
ATOM 5860 C CA . LEU B 1 353 ? -10.906 1.532 3.232 1 96.38 353 LEU B CA 1
ATOM 5861 C C . LEU B 1 353 ? -11.336 1.898 4.648 1 96.38 353 LEU B C 1
ATOM 5863 O O . LEU B 1 353 ? -10.945 1.232 5.613 1 96.38 353 LEU B O 1
ATOM 5867 N N . SER B 1 354 ? -12.133 2.996 4.73 1 93.56 354 SER B N 1
ATOM 5868 C CA . SER B 1 354 ? -12.539 3.453 6.055 1 93.56 354 SER B CA 1
ATOM 5869 C C . SER B 1 354 ? -13.461 2.443 6.73 1 93.56 354 SER B C 1
ATOM 5871 O O . SER B 1 354 ? -13.703 2.527 7.938 1 93.56 354 SER B O 1
ATOM 5873 N N . ARG B 1 355 ? -13.883 1.45 6.031 1 91.12 355 ARG B N 1
ATOM 5874 C CA . ARG B 1 355 ? -14.766 0.421 6.574 1 91.12 355 ARG B CA 1
ATOM 5875 C C . ARG B 1 355 ? -13.977 -0.792 7.043 1 91.12 355 ARG B C 1
ATOM 5877 O O . ARG B 1 355 ? -14.539 -1.726 7.617 1 91.12 355 ARG B O 1
ATOM 5884 N N . ILE B 1 356 ? -12.734 -0.787 6.719 1 93.25 356 ILE B N 1
ATOM 5885 C CA . ILE B 1 356 ? -11.844 -1.866 7.133 1 93.25 356 ILE B CA 1
ATOM 5886 C C . ILE B 1 356 ? -11.07 -1.448 8.383 1 93.25 356 ILE B C 1
ATOM 5888 O O . ILE B 1 356 ? -10.453 -0.38 8.406 1 93.25 356 ILE B O 1
ATOM 5892 N N . GLY B 1 357 ? -11.062 -2.191 9.445 1 93.06 357 GLY B N 1
ATOM 5893 C CA . GLY B 1 357 ? -10.406 -1.862 10.703 1 93.06 357 GLY B CA 1
ATOM 5894 C C . GLY B 1 357 ? -8.898 -2.021 10.648 1 93.06 357 GLY B C 1
ATOM 5895 O O . GLY B 1 357 ? -8.328 -2.17 9.57 1 93.06 357 GLY B O 1
ATOM 5896 N N . LEU B 1 358 ? -8.305 -1.928 11.773 1 94.94 358 LEU B N 1
ATOM 5897 C CA . LEU B 1 358 ? -6.859 -2.045 11.891 1 94.94 358 LEU B CA 1
ATOM 5898 C C . LEU B 1 358 ? -6.398 -3.461 11.562 1 94.94 358 LEU B C 1
ATOM 5900 O O . LEU B 1 358 ? -7.109 -4.43 11.844 1 94.94 358 LEU B O 1
ATOM 5904 N N . HIS B 1 359 ? -5.285 -3.555 10.914 1 93.69 359 HIS B N 1
ATOM 5905 C CA . HIS B 1 359 ? -4.598 -4.832 10.789 1 93.69 359 HIS B CA 1
ATOM 5906 C C . HIS B 1 359 ? -4.02 -5.281 12.125 1 93.69 359 HIS B C 1
ATOM 5908 O O . HIS B 1 359 ? -3.943 -4.492 13.07 1 93.69 359 HIS B O 1
ATOM 5914 N N . PRO B 1 360 ? -3.646 -6.555 12.211 1 89.88 360 PRO B N 1
ATOM 5915 C CA . PRO B 1 360 ? -3.047 -7.012 13.469 1 89.88 360 PRO B CA 1
ATOM 5916 C C . PRO B 1 360 ? -1.834 -6.18 13.883 1 89.88 360 PRO B C 1
ATOM 5918 O O . PRO B 1 360 ? -1.085 -5.707 13.023 1 89.88 360 PRO B O 1
ATOM 5921 N N . ALA B 1 361 ? -1.638 -6.094 15.156 1 83.19 361 ALA B N 1
ATOM 5922 C CA . ALA B 1 361 ? -0.584 -5.242 15.703 1 83.19 361 ALA B CA 1
ATOM 5923 C C . ALA B 1 361 ? 0.797 -5.816 15.398 1 83.19 361 ALA B C 1
ATOM 5925 O O . ALA B 1 361 ? 0.965 -7.035 15.32 1 83.19 361 ALA B O 1
ATOM 5926 N N . ARG B 1 362 ? 1.695 -4.867 15.227 1 78.44 362 ARG B N 1
ATOM 5927 C CA . ARG B 1 362 ? 3.076 -5.262 14.969 1 78.44 362 ARG B CA 1
ATOM 5928 C C . ARG B 1 362 ? 3.861 -5.402 16.266 1 78.44 362 ARG B C 1
ATOM 5930 O O . ARG B 1 362 ? 3.625 -4.664 17.219 1 78.44 362 ARG B O 1
ATOM 5937 N N . SER B 1 363 ? 4.578 -6.543 16.453 1 67.62 363 SER B N 1
ATOM 5938 C CA . SER B 1 363 ? 5.383 -6.789 17.641 1 67.62 363 SER B CA 1
ATOM 5939 C C . SER B 1 363 ? 6.848 -6.453 17.406 1 67.62 363 SER B C 1
ATOM 5941 O O . SER B 1 363 ? 7.32 -6.512 16.266 1 67.62 363 SER B O 1
#

Secondary structure (DSSP, 8-state):
-PPPPPHHHHHHHHHTT----EEE---TT-SSHHHHHSTTT--HHHHHHHHHHHHHHT--EEEEE--HHHHHHHHHHHHHHHHHHHHHHHHTT-EEEEE--B---TTSPPP-SSSPPPP-TT-TTTT---BS-HHHHT-GGGHHHHHHHHHHHHHHHTT-TTEEEEE--BSTT--EEE-SSS-EEE--THHHHHHHHHHHHHHHHHHHH--SS-EE-EE---PPP-TT-----SHHHHHHHHH-SSEEEE--S-HHHHHHHHHHHHTT-S-EEEEEE-BGGGTB-HHHHHHHHHHTT-EEEEE-SB--TT-TTSPPHHHHHH-TTTTSS-SS-SB-TTS-BS-HHHHHHHHHHTTS-PPPPB-/-PPPPPHHHHHHHHHTT----EEE---TT-SSHHHHHSTTT--HHHHHHHHHHHHHHT--EEEEE--HHHHHHHHHHHHHHHHHHHHHHHHTT-EEEEE--B---TTSPPP-SSSPPPP-TT-TTTT---BS-HHHHT-GGGHHHHHHHHHHHHHHHTT-TTEEEEE--BSTT--EEE-SSS-EEE--THHHHHHHHHHHHHHHHHHHH--SS-EE-EE---PPP-TT-----SHHHHHHHHH-SSEEEE--S-HHHHHHHHHHHHTT-S-EEEEEE-BGGGTB-HHHHHHHHHHTT-EEEEE-SB--TT-TTSPPHHHHHH-TTTTSS-SS-SB-TTS-BS-HHHHHHHHHHTTS-PPPPB-

Sequence (726 aa):
MKEQWSQAQAQAWYQQQGWLCGFNYLPSSAVNWTDIWQKETFDAPTIERELGWAAEAGYNSLRINLPFIVWEHDRDGLIARIHHFLQIADGHGFSTMLTLMDDCGFSGDEPYLGQQKAPVPGKHNSQAAASPGRAKVCDRDEWPQIERYVRDIVREFRSDKRVLLWDLYNEPGNRGIFATGTVEVQYDEKLESYAHELMQRAFEWVRDEDPEQPLTVCAWRLPPEEENETYYQHPLDQTALALSDVVSFHAYTNTARMVAIIHQLEQLGRPIFCTEWLARHVGSTIEEQLPLMHAANVAPYQWGLVRGKTQTWLPWPVVMTHSTDYCRLWFHDVFEENGIPFSKAEMSLVRKLSRIGLHPARSMKEQWSQAQAQAWYQQQGWLCGFNYLPSSAVNWTDIWQKETFDAPTIERELGWAAEAGYNSLRINLPFIVWEHDRDGLIARIHHFLQIADGHGFSTMLTLMDDCGFSGDEPYLGQQKAPVPGKHNSQAAASPGRAKVCDRDEWPQIERYVRDIVREFRSDKRVLLWDLYNEPGNRGIFATGTVEVQYDEKLESYAHELMQRAFEWVRDEDPEQPLTVCAWRLPPEEENETYYQHPLDQTALALSDVVSFHAYTNTARMVAIIHQLEQLGRPIFCTEWLARHVGSTIEEQLPLMHAANVAPYQWGLVRGKTQTWLPWPVVMTHSTDYCRLWFHDVFEENGIPFSKAEMSLVRKLSRIGLHPARS

Solvent-accessible surface area (backbone atoms only — not comparable to full-atom values): 36916 Å² total; per-residue (Å²): 117,60,67,69,55,49,48,66,56,31,40,56,54,50,67,71,67,50,58,46,38,29,25,27,62,62,54,42,88,22,41,34,47,55,43,46,59,33,84,92,47,48,52,64,70,60,45,51,52,53,49,46,52,41,34,75,36,36,42,39,30,36,34,38,65,47,40,43,64,49,39,76,74,35,44,71,60,36,54,50,48,50,51,51,49,48,50,50,40,41,74,55,59,28,37,31,31,45,23,56,25,31,31,56,20,25,39,66,47,70,59,70,83,77,88,72,75,75,59,47,87,85,22,43,33,39,48,22,39,15,19,72,12,67,70,50,56,64,29,73,87,43,42,64,59,53,49,49,51,55,40,49,57,44,57,74,45,28,82,40,81,54,46,54,31,38,32,57,31,43,47,64,40,45,36,54,19,46,79,47,51,64,40,73,48,71,51,68,73,64,39,38,62,35,30,44,54,48,51,55,48,48,54,54,51,46,26,64,58,57,45,77,43,50,40,26,25,40,22,56,62,72,75,80,92,58,85,88,68,77,78,39,74,50,68,58,20,43,50,24,53,71,60,26,26,34,38,31,28,44,51,77,40,34,57,71,57,49,54,53,49,52,53,58,54,53,72,71,57,36,47,42,29,34,60,29,25,50,25,42,87,56,49,15,42,62,78,34,40,48,56,24,30,48,52,57,55,33,28,42,13,30,40,44,42,40,46,35,42,27,31,48,36,43,51,53,25,72,52,50,75,74,34,94,70,52,80,84,45,52,19,21,40,48,22,39,82,85,62,50,54,76,44,66,68,53,41,50,47,42,35,58,53,54,71,45,66,61,53,73,48,68,91,117,60,67,68,56,49,48,66,56,32,41,57,54,48,68,72,66,49,58,46,40,30,24,27,61,60,54,41,87,22,40,33,49,55,42,47,58,34,84,91,46,49,52,62,70,59,45,50,52,52,49,46,53,40,34,74,35,36,42,39,31,35,33,40,66,45,41,45,65,47,40,76,75,34,44,70,60,36,54,52,49,50,52,50,49,49,50,51,40,41,73,54,58,26,37,30,30,46,23,56,26,31,30,56,19,25,38,65,48,70,59,71,82,76,87,70,75,74,60,47,87,84,23,42,33,38,49,22,39,14,19,74,12,67,69,50,57,63,31,72,88,44,42,65,59,51,50,50,50,54,42,49,58,43,55,74,45,27,82,42,81,55,47,54,32,38,32,57,33,44,46,62,41,46,35,55,19,45,77,45,52,63,40,74,48,70,50,69,74,64,38,38,62,36,29,44,54,49,51,56,49,49,54,53,50,45,26,63,59,56,44,77,44,51,40,24,25,41,20,55,62,71,75,79,90,56,86,88,68,77,78,39,74,49,67,58,20,45,49,22,53,69,60,26,26,35,37,33,28,44,52,78,40,33,57,71,57,49,53,54,49,51,53,57,54,54,73,71,55,37,47,41,31,36,61,30,25,50,25,42,87,55,50,14,42,62,76,37,40,49,57,26,30,48,52,60,56,32,29,42,13,30,40,44,42,39,46,37,43,29,32,49,35,43,52,51,25,73,52,52,75,74,32,94,70,50,81,84,47,52,19,21,39,48,21,39,83,84,62,48,55,75,44,66,69,53,41,51,46,42,35,58,51,54,71,46,68,60,53,72,49,66,90

Nearest PDB structures (foldseek):
  6t6g-assembly1_AAA  TM=5.854E-01  e=5.695E-08  Bacteroides salyersiae
  7oms-assembly1_AAA  TM=6.058E-01  e=1.551E-07  Bacteroides salyersiae
  3qyq-assembly1_A  TM=3.335E-01  e=3.898E-02  Toxoplasma gondii ME49
  3qyq-assembly1_C  TM=3.242E-01  e=5.551E-02  Toxoplasma gondii ME49
  4kie-assembly1_A  TM=3.284E-01  e=1.425E-01  Escherichia coli K-12

Radius of gyration: 28.86 Å; Cα contacts (8 Å, |Δi|>4): 1590; chains: 2; bounding box: 46×87×68 Å